Protein AF-A0A257A1B8-F1 (afdb_monomer)

Solvent-accessible surface area (backbone atoms only — not comparable to full-atom values): 24962 Å² total; per-residue (Å²): 130,86,80,83,78,81,39,65,32,92,88,76,70,22,54,38,38,91,87,74,34,26,21,75,70,79,63,51,75,54,54,73,66,62,51,49,51,54,44,48,51,52,50,47,54,56,56,76,66,42,98,79,67,84,68,50,71,67,59,54,52,24,51,50,43,31,75,75,66,40,66,67,41,45,49,57,51,31,49,74,70,70,39,55,70,61,46,51,54,48,50,51,50,48,55,51,49,54,63,57,51,75,76,53,91,72,62,61,69,59,55,49,52,50,50,52,52,52,50,54,52,49,54,52,52,50,55,52,47,55,53,51,52,54,53,52,52,56,50,51,56,51,52,56,51,53,54,49,63,71,40,69,86,47,57,75,78,51,33,56,55,52,50,53,50,52,52,52,51,50,52,47,54,51,52,52,50,52,49,51,51,54,50,46,60,53,42,52,66,62,76,42,74,64,60,49,74,63,59,51,48,50,51,53,46,36,64,72,70,68,41,61,64,66,52,51,51,53,50,53,51,54,52,50,54,50,52,54,54,50,49,54,53,50,52,54,51,52,53,48,52,55,52,52,55,52,48,52,54,49,54,54,53,50,50,55,50,52,55,52,48,51,53,52,50,54,52,48,53,52,50,50,55,51,51,52,53,50,50,51,51,52,49,55,50,54,57,54,58,73,79,51,56,77,70,55,51,52,52,52,50,52,53,49,52,52,51,49,52,52,51,52,51,51,48,52,51,49,52,52,51,51,56,52,50,50,53,51,52,52,52,51,52,51,52,51,50,55,51,46,22,60,63,26,51,60,54,50,56,51,29,64,74,71,42,24,41,70,43,60,41,72,75,56,15,62,75,50,75,52,22,48,56,67,96,62,88,84,85,92,82,80,67,88,93,66,59,65,63,57,56,54,51,36,28,50,48,43,36,46,50,40,62,42,68,47,76,47,78,29,69,87,56,56,72,67,59,52,51,58,57,41,35,75,78,33,79,63,45,71,58,42,43,76,71,66,36,52,44,79,43,77,69,54,122

Foldseek 3Di:
DPDDDFQADLVPRATQDLVQCAGPPPRDHDDNVRSVVSVVVVVVVVPVVDPPPPPPVLVVVLVVVVVVPPLVSVQVSCVVVVNNVVSVVVVVVVVVVVVVCVPDPDPVVVVVVVVVVVVVVVSVVVVVVVVVVVVVVVVVVVVVVVLCVVLVPDDPVLSVLSVVLVVLVVVLVVLVVVLVVLVVVVVCVVVVVCPPPVNVVVVVVCVVVVVVVVVVVVVVVVVVVVVVSVVVSVVSVVVSVVSVVVSVVSVVVSVVVVVVVVVVVVVVVVVVVVVVVVVVVVVVVVVVVVPDDPVVVVVVVVVVVVVVVVVVVVVVVVVVVVVVVVVVVVVVLLVVLVVLQVVLLVVVVVCVVVQADAQLDPVVCVVVVRHDGHPDDDDQDDDPPPPSVVSVLSNVLSCLSNVAADEAEDAPDDPVVVVVVSCVVPVCVVSSVVVVSYHYHYPHD

Secondary structure (DSSP, 8-state):
------EEPTTT-PEEPTTT-BBTTT--B--HHHHHHHHHHHHHHHHHT-S-----HHHHHHHHHHHTT-HHHHHHHHHHTT-HHHHHHHHHHHHHHHHHHTTS---HHHHHHHHHHHHHHHHHHHHHHHHHHHHHHHHHHHHHHHHHHHHHTS-HHHHHHHHHHHHHHHHHHHHHHHHHHHHHHHHHHHH-----HHHHHHHHHHHHTT-HHHHHHHHHHHHHHHHHHHHHHHHHHHHHHHHHHHHHHHHHHHHHHHHHHHHHHHHHHHHHHHHHHHHHHHHHHHHHHHT--HHHHHHHHHHHHHHHHHHHHHHHHHHHHHHHHHHHHHHHHHHHHHHHHHHHHHHHHHHHHHTEE--S-HHHHHHTTSSEETT--------TTS-HHHHHHHHHHHHHHTT--EEEEESSS-HHHHHHHHHHH-TTHHHHHHTT-EEEEES--

Radius of gyration: 43.58 Å; Cα contacts (8 Å, |Δi|>4): 237; chains: 1; bounding box: 88×49×121 Å

pLDDT: mean 72.59, std 14.61, range [32.78, 93.81]

Mean predicted aligned error: 22.44 Å

Structure (mmCIF, N/CA/C/O backbone):
data_AF-A0A257A1B8-F1
#
_entry.id   AF-A0A257A1B8-F1
#
loop_
_atom_site.group_PDB
_atom_site.id
_atom_site.type_symbol
_atom_site.label_atom_id
_atom_site.label_alt_id
_atom_site.label_comp_id
_atom_site.label_asym_id
_atom_site.label_entity_id
_atom_site.label_seq_id
_atom_site.pdbx_PDB_ins_code
_atom_site.Cartn_x
_atom_site.Cartn_y
_atom_site.Cartn_z
_atom_site.occupancy
_atom_site.B_iso_or_equiv
_atom_site.auth_seq_id
_atom_site.auth_comp_id
_atom_site.auth_asym_id
_atom_site.auth_atom_id
_atom_site.pdbx_PDB_model_num
ATOM 1 N N . MET A 1 1 ? 16.819 27.217 69.733 1.00 34.81 1 MET A N 1
ATOM 2 C CA . MET A 1 1 ? 17.562 25.948 69.873 1.00 34.81 1 MET A CA 1
ATOM 3 C C . MET A 1 1 ? 17.587 25.336 68.487 1.00 34.81 1 MET A C 1
ATOM 5 O O . MET A 1 1 ? 16.521 25.242 67.902 1.00 34.81 1 MET A O 1
ATOM 9 N N . GLU A 1 2 ? 18.758 25.064 67.911 1.00 37.09 2 GLU A N 1
ATOM 10 C CA . GLU A 1 2 ? 18.852 24.459 66.572 1.00 37.09 2 GLU A CA 1
ATOM 11 C C . GLU A 1 2 ? 18.253 23.045 66.625 1.00 37.09 2 GLU A C 1
ATOM 13 O O . GLU A 1 2 ? 18.766 22.184 67.342 1.00 37.09 2 GLU A O 1
ATOM 18 N N . GLU A 1 3 ? 17.136 22.826 65.928 1.00 46.44 3 GLU A N 1
ATOM 19 C CA . GLU A 1 3 ? 16.526 21.503 65.789 1.00 46.44 3 GLU A CA 1
ATOM 20 C C . GLU A 1 3 ? 17.525 20.558 65.113 1.00 46.44 3 GLU A C 1
ATOM 22 O O . GLU A 1 3 ? 17.942 20.771 63.973 1.00 46.44 3 GLU A O 1
ATOM 27 N N . LYS A 1 4 ? 17.930 19.503 65.822 1.00 54.34 4 LYS A N 1
ATOM 28 C CA . LYS A 1 4 ? 18.716 18.425 65.223 1.00 54.34 4 LYS A CA 1
ATOM 29 C C . LYS A 1 4 ? 17.829 17.653 64.254 1.00 54.34 4 LYS A C 1
ATOM 31 O O . LYS A 1 4 ? 16.846 17.050 64.668 1.00 54.34 4 LYS A O 1
ATOM 36 N N . ILE A 1 5 ? 18.199 17.665 62.979 1.00 61.50 5 ILE A N 1
ATOM 37 C CA . ILE A 1 5 ? 17.556 16.858 61.942 1.00 61.50 5 ILE A CA 1
ATOM 38 C C . ILE A 1 5 ? 18.288 15.521 61.877 1.00 61.50 5 ILE A C 1
ATOM 40 O O . ILE A 1 5 ? 19.455 15.471 61.481 1.00 61.50 5 ILE A O 1
ATOM 44 N N . ASP A 1 6 ? 17.604 14.450 62.269 1.00 73.12 6 ASP A N 1
ATOM 45 C CA . ASP A 1 6 ? 18.129 13.091 62.169 1.00 73.12 6 ASP A CA 1
ATOM 46 C C . ASP A 1 6 ? 18.056 12.610 60.710 1.00 73.12 6 ASP A C 1
ATOM 48 O O . ASP A 1 6 ? 16.978 12.418 60.149 1.00 73.12 6 ASP A O 1
ATOM 52 N N . VAL A 1 7 ? 19.218 12.424 60.077 1.00 73.75 7 VAL A N 1
ATOM 53 C CA . VAL A 1 7 ? 19.321 11.937 58.692 1.00 73.75 7 VAL A CA 1
ATOM 54 C C . VAL A 1 7 ? 19.234 10.409 58.680 1.00 73.75 7 VAL A C 1
ATOM 56 O O . VAL A 1 7 ? 20.000 9.726 59.367 1.00 73.75 7 VAL A O 1
ATOM 59 N N . ILE A 1 8 ? 18.295 9.863 57.906 1.00 74.19 8 ILE A N 1
ATOM 60 C CA . ILE A 1 8 ? 17.962 8.431 57.896 1.00 74.19 8 ILE A CA 1
ATOM 61 C C . ILE A 1 8 ? 18.715 7.706 56.771 1.00 74.19 8 ILE A C 1
ATOM 63 O O . ILE A 1 8 ? 18.772 8.167 55.636 1.00 74.19 8 ILE A O 1
ATOM 67 N N . CYS A 1 9 ? 19.280 6.539 57.086 1.00 70.44 9 CYS A N 1
ATOM 68 C CA . CYS A 1 9 ? 19.943 5.653 56.134 1.00 70.44 9 CYS A CA 1
ATOM 69 C C . CYS A 1 9 ? 18.930 4.983 55.182 1.00 70.44 9 CYS A C 1
ATOM 71 O O . CYS A 1 9 ? 18.103 4.200 55.657 1.00 70.44 9 CYS A O 1
ATOM 73 N N . PRO A 1 10 ? 19.032 5.172 53.852 1.00 65.94 10 PRO A N 1
ATOM 74 C CA . PRO A 1 10 ? 18.077 4.616 52.888 1.00 65.94 10 PRO A CA 1
ATOM 75 C C . PRO A 1 10 ? 18.130 3.086 52.755 1.00 65.94 10 PRO A C 1
ATOM 77 O O . PRO A 1 10 ? 17.200 2.491 52.233 1.00 65.94 10 PRO A O 1
ATOM 80 N N . GLN A 1 11 ? 19.191 2.422 53.233 1.00 67.75 11 GLN A N 1
ATOM 81 C CA . GLN A 1 11 ? 19.299 0.958 53.140 1.00 67.75 11 GLN A CA 1
ATOM 82 C C . GLN A 1 11 ? 18.717 0.199 54.332 1.00 67.75 11 GLN A C 1
ATOM 84 O O . GLN A 1 11 ? 18.469 -0.996 54.217 1.00 67.75 11 GLN A O 1
ATOM 89 N N . CYS A 1 12 ? 18.578 0.832 55.499 1.00 65.00 12 CYS A N 1
ATOM 90 C CA . CYS A 1 12 ? 18.143 0.116 56.704 1.00 65.00 12 CYS A CA 1
ATOM 91 C C . CYS A 1 12 ? 17.275 0.933 57.665 1.00 65.00 12 CYS A C 1
ATOM 93 O O . CYS A 1 12 ? 16.919 0.425 58.725 1.00 65.00 12 CYS A O 1
ATOM 95 N N . GLY A 1 13 ? 16.986 2.202 57.358 1.00 64.94 13 GLY A N 1
ATOM 96 C CA . GLY A 1 13 ? 16.162 3.073 58.200 1.00 64.94 13 GLY A CA 1
ATOM 97 C C . GLY A 1 13 ? 16.829 3.562 59.494 1.00 64.94 13 GLY A C 1
ATOM 98 O O . GLY A 1 13 ? 16.174 4.199 60.311 1.00 64.94 13 GLY A O 1
ATOM 99 N N . GLY A 1 14 ? 18.117 3.280 59.720 1.00 74.25 14 GLY A N 1
ATOM 100 C CA . GLY A 1 14 ? 18.849 3.728 60.914 1.00 74.25 14 GLY A CA 1
ATOM 101 C C . GLY A 1 14 ? 19.389 5.158 60.814 1.00 74.25 14 GLY A C 1
ATOM 102 O O . GLY A 1 14 ? 19.766 5.602 59.732 1.00 74.25 14 GLY A O 1
ATOM 103 N N . VAL A 1 15 ? 19.519 5.860 61.944 1.00 75.31 15 VAL A N 1
ATOM 104 C CA . VAL A 1 15 ? 20.047 7.239 61.983 1.00 75.31 15 VAL A CA 1
ATOM 105 C C . VAL A 1 15 ? 21.545 7.268 61.652 1.00 75.31 15 VAL A C 1
ATOM 107 O O . VAL A 1 15 ? 22.338 6.496 62.210 1.00 75.31 15 VAL A O 1
ATOM 110 N N . ILE A 1 16 ? 21.939 8.160 60.741 1.00 78.19 16 ILE A N 1
ATOM 111 C CA . ILE A 1 16 ? 23.335 8.433 60.393 1.00 78.19 16 ILE A CA 1
ATOM 112 C C . ILE A 1 16 ? 23.881 9.485 61.356 1.00 78.19 16 ILE A C 1
ATOM 114 O O . ILE A 1 16 ? 23.304 10.553 61.532 1.00 78.19 16 ILE A O 1
ATOM 118 N N . ASP A 1 17 ? 25.011 9.189 61.994 1.00 78.25 17 ASP A N 1
ATOM 119 C CA . ASP A 1 17 ? 25.626 10.126 62.932 1.00 78.25 17 ASP A CA 1
ATOM 120 C C . ASP A 1 17 ? 26.427 11.206 62.180 1.00 78.25 17 ASP A C 1
ATOM 122 O O . ASP A 1 17 ? 27.406 10.890 61.501 1.00 78.25 17 ASP A O 1
ATOM 126 N N . GLU A 1 18 ? 26.056 12.481 62.329 1.00 77.12 18 GLU A N 1
ATOM 127 C CA . GLU A 1 18 ? 26.642 13.629 61.607 1.00 77.12 18 GLU A CA 1
ATOM 128 C C . GLU A 1 18 ? 28.167 13.761 61.774 1.00 77.12 18 GLU A C 1
ATOM 130 O O . GLU A 1 18 ? 28.857 14.312 60.910 1.00 77.12 18 GLU A O 1
ATOM 135 N N . LYS A 1 19 ? 28.717 13.259 62.889 1.00 77.31 19 LYS A N 1
ATOM 136 C CA . LYS A 1 19 ? 30.159 13.325 63.172 1.00 77.31 19 LYS A CA 1
ATOM 137 C C . LYS A 1 19 ? 30.936 12.139 62.620 1.00 77.31 19 LYS A C 1
ATOM 139 O O . LYS A 1 19 ? 32.088 12.302 62.232 1.00 77.31 19 LYS A O 1
ATOM 144 N N . THR A 1 20 ? 30.341 10.947 62.616 1.00 79.06 20 THR A N 1
ATOM 145 C CA . THR A 1 20 ? 31.043 9.722 62.187 1.00 79.06 20 THR A CA 1
ATOM 146 C C . THR A 1 20 ? 30.686 9.286 60.769 1.00 79.06 20 THR A C 1
ATOM 148 O O . THR A 1 20 ? 31.362 8.407 60.230 1.00 79.06 20 THR A O 1
ATOM 151 N N . LEU A 1 21 ? 29.651 9.899 60.178 1.00 81.38 21 LEU A N 1
ATOM 152 C CA . LEU A 1 21 ? 29.062 9.584 58.873 1.00 81.38 21 LEU A CA 1
ATOM 153 C C . LEU A 1 21 ? 28.795 8.086 58.697 1.00 81.38 21 LEU A C 1
ATOM 155 O O . LEU A 1 21 ? 28.885 7.533 57.605 1.00 81.38 21 LEU A O 1
ATOM 159 N N . LYS A 1 22 ? 28.498 7.402 59.802 1.00 80.62 22 LYS A N 1
ATOM 160 C CA . LYS A 1 22 ? 28.135 5.992 59.820 1.00 80.62 22 LYS A CA 1
ATOM 161 C C . LYS A 1 22 ? 26.698 5.849 60.262 1.00 80.62 22 LYS A C 1
ATOM 163 O O . LYS A 1 22 ? 26.274 6.478 61.232 1.00 80.62 22 LYS A O 1
ATOM 168 N N . CYS A 1 23 ? 25.973 4.970 59.584 1.00 78.81 23 CYS A N 1
ATOM 169 C CA . CYS A 1 23 ? 24.674 4.537 60.066 1.00 78.81 23 CYS A CA 1
ATOM 170 C C . CYS A 1 23 ? 24.844 3.721 61.355 1.00 78.81 23 CYS A C 1
ATOM 172 O O . CYS A 1 23 ? 25.626 2.768 61.389 1.00 78.81 23 CYS A O 1
ATOM 174 N N . LYS A 1 24 ? 24.083 4.064 62.400 1.00 76.56 24 LYS A N 1
ATOM 175 C CA . LYS A 1 24 ? 24.107 3.349 63.686 1.00 76.56 24 LYS A CA 1
ATOM 176 C C . LYS A 1 24 ? 23.568 1.919 63.597 1.00 76.56 24 LYS A C 1
ATOM 178 O O . LYS A 1 24 ? 23.990 1.082 64.386 1.00 76.56 24 LYS A O 1
ATOM 183 N N . SER A 1 25 ? 22.693 1.632 62.630 1.00 72.75 25 SER A N 1
ATOM 184 C CA . SER A 1 25 ? 22.035 0.323 62.506 1.00 72.75 25 SER A CA 1
ATOM 185 C C . SER A 1 25 ? 22.772 -0.654 61.585 1.00 72.75 25 SER A C 1
ATOM 187 O O . SER A 1 25 ? 22.920 -1.816 61.940 1.00 72.75 25 SER A O 1
ATOM 189 N N . CYS A 1 26 ? 23.267 -0.216 60.418 1.00 73.00 26 CYS A N 1
ATOM 190 C CA . CYS A 1 26 ? 23.969 -1.108 59.474 1.00 73.00 26 CYS A CA 1
ATOM 191 C C . CYS A 1 26 ? 25.487 -0.878 59.386 1.00 73.00 26 CYS A C 1
ATOM 193 O O . CYS A 1 26 ? 26.177 -1.603 58.676 1.00 73.00 26 CYS A O 1
ATOM 195 N N . GLY A 1 27 ? 26.029 0.142 60.062 1.00 74.12 27 GLY A N 1
ATOM 196 C CA . GLY A 1 27 ? 27.468 0.431 60.091 1.00 74.12 27 GLY A CA 1
ATOM 197 C C . GLY A 1 27 ? 28.066 0.972 58.784 1.00 74.12 27 GLY A C 1
ATOM 198 O O . GLY A 1 27 ? 29.267 1.263 58.748 1.00 74.12 27 GLY A O 1
ATOM 199 N N . LYS A 1 28 ? 27.257 1.131 57.726 1.00 77.00 28 LYS A N 1
ATOM 200 C CA . LYS A 1 28 ? 27.684 1.667 56.427 1.00 77.00 28 LYS A CA 1
ATOM 201 C C . LYS A 1 28 ? 28.173 3.111 56.573 1.00 77.00 28 LYS A C 1
ATOM 203 O O . LYS A 1 28 ? 27.546 3.907 57.275 1.00 77.00 28 LYS A O 1
ATOM 208 N N . LYS A 1 29 ? 29.311 3.418 55.942 1.00 82.81 29 LYS A N 1
ATOM 209 C CA . LYS A 1 29 ? 29.889 4.768 55.873 1.00 82.81 29 LYS A CA 1
ATOM 210 C C . LYS A 1 29 ? 29.308 5.519 54.680 1.00 82.81 29 LYS A C 1
ATOM 212 O O . LYS A 1 29 ? 29.260 4.952 53.594 1.00 82.81 29 LYS A O 1
ATOM 217 N N . TYR A 1 30 ? 28.962 6.774 54.908 1.00 78.12 30 TYR A N 1
ATOM 218 C CA . TYR A 1 30 ? 28.503 7.737 53.918 1.00 78.12 30 TYR A CA 1
ATOM 219 C C . TYR A 1 30 ? 29.575 8.802 53.703 1.00 78.12 30 TYR A C 1
ATOM 221 O O . TYR A 1 30 ? 30.353 9.108 54.617 1.00 78.12 30 TYR A O 1
ATOM 229 N N . THR A 1 31 ? 29.646 9.356 52.499 1.00 82.50 31 THR A N 1
ATOM 230 C CA . THR A 1 31 ? 30.459 10.552 52.253 1.00 82.50 31 THR A CA 1
ATOM 231 C C . THR A 1 31 ? 29.761 11.792 52.825 1.00 82.50 31 THR A C 1
ATOM 233 O O . THR A 1 31 ? 28.583 11.761 53.185 1.00 82.50 31 THR A O 1
ATOM 236 N N . ARG A 1 32 ? 30.500 12.900 52.981 1.00 79.81 32 ARG A N 1
ATOM 237 C CA . ARG A 1 32 ? 29.916 14.157 53.480 1.00 79.81 32 ARG A CA 1
ATOM 238 C C . ARG A 1 32 ? 28.873 14.704 52.500 1.00 79.81 32 ARG A C 1
ATOM 240 O O . ARG A 1 32 ? 27.841 15.186 52.945 1.00 79.81 32 ARG A O 1
ATOM 247 N N . GLU A 1 33 ? 29.141 14.564 51.205 1.00 76.25 33 GLU A N 1
ATOM 248 C CA . GLU A 1 33 ? 28.249 14.972 50.115 1.00 76.25 33 GLU A CA 1
ATOM 249 C C . GLU A 1 33 ? 26.946 14.158 50.134 1.00 76.25 33 GLU A C 1
ATOM 251 O O . GLU A 1 33 ? 25.874 14.748 50.190 1.00 76.25 33 GLU A O 1
ATOM 256 N N . GLU A 1 34 ? 27.019 12.825 50.248 1.00 75.19 34 GLU A N 1
ATOM 257 C CA . GLU A 1 34 ? 25.832 11.956 50.367 1.00 75.19 34 GLU A CA 1
ATOM 258 C C . GLU A 1 34 ? 24.980 12.286 51.608 1.00 75.19 34 GLU A C 1
ATOM 260 O O . GLU A 1 34 ? 23.751 12.251 51.565 1.00 75.19 34 GLU A O 1
ATOM 265 N N . TYR A 1 35 ? 25.621 12.612 52.736 1.00 79.06 35 TYR A N 1
ATOM 266 C CA . TYR A 1 35 ? 24.913 13.018 53.952 1.00 79.06 35 TYR A CA 1
ATOM 267 C C . TYR A 1 35 ? 24.201 14.367 53.780 1.00 79.06 35 TYR A C 1
ATOM 269 O O . TYR A 1 35 ? 23.077 14.532 54.256 1.00 79.06 35 TYR A O 1
ATOM 277 N N . GLU A 1 36 ? 24.841 15.333 53.117 1.00 74.75 36 GLU A N 1
ATOM 278 C CA . GLU A 1 36 ? 24.251 16.648 52.852 1.00 74.75 36 GLU A CA 1
ATOM 279 C C . GLU A 1 36 ? 23.123 16.580 51.823 1.00 74.75 36 GLU A C 1
ATOM 281 O O . GLU A 1 36 ? 22.111 17.246 52.017 1.00 74.75 36 GLU A O 1
ATOM 286 N N . GLU A 1 37 ? 23.220 15.730 50.800 1.00 74.44 37 GLU A N 1
ATOM 287 C CA . GLU A 1 37 ? 22.121 15.478 49.860 1.00 74.44 37 GLU A CA 1
ATOM 288 C C . GLU A 1 37 ? 20.898 14.884 50.561 1.00 74.44 37 GLU A C 1
ATOM 290 O O . GLU A 1 37 ? 19.801 15.422 50.426 1.00 74.44 37 GLU A O 1
ATOM 295 N N . LEU A 1 38 ? 21.083 13.853 51.393 1.00 70.75 38 LEU A N 1
ATOM 296 C CA . LEU A 1 38 ? 19.992 13.260 52.177 1.00 70.75 38 LEU A CA 1
ATOM 297 C C . LEU A 1 38 ? 19.378 14.271 53.158 1.00 70.75 38 LEU A C 1
ATOM 299 O O . LEU A 1 38 ? 18.159 14.326 53.332 1.00 70.75 38 LEU A O 1
ATOM 303 N N . LYS A 1 39 ? 20.210 15.108 53.789 1.00 74.31 39 LYS A N 1
ATOM 304 C CA . LYS A 1 39 ? 19.753 16.196 54.667 1.00 74.31 39 LYS A CA 1
ATOM 305 C C . LYS A 1 39 ? 18.953 17.242 53.887 1.00 74.31 39 LYS A C 1
ATOM 307 O O . LYS A 1 39 ? 17.903 17.676 54.358 1.00 74.31 39 LYS A O 1
ATOM 312 N N . ASN A 1 40 ? 19.422 17.618 52.700 1.00 62.38 40 ASN A N 1
ATOM 313 C CA . ASN A 1 40 ? 18.758 18.575 51.822 1.00 62.38 40 ASN A CA 1
ATOM 314 C C . ASN A 1 40 ? 17.445 18.018 51.276 1.00 62.38 40 ASN A C 1
ATOM 316 O O . ASN A 1 40 ? 16.484 18.769 51.189 1.00 62.38 40 ASN A O 1
ATOM 320 N N . GLU A 1 41 ? 17.358 16.721 50.984 1.00 58.56 41 GLU A N 1
ATOM 321 C CA . GLU A 1 41 ? 16.122 16.066 50.553 1.00 58.56 41 GLU A CA 1
ATOM 322 C C . GLU A 1 41 ? 15.065 16.051 51.671 1.00 58.56 41 GLU A C 1
ATOM 324 O O . GLU A 1 41 ? 13.892 16.329 51.423 1.00 58.56 41 GLU A O 1
ATOM 329 N N . ILE A 1 42 ? 15.474 15.803 52.923 1.00 58.06 42 ILE A N 1
ATOM 330 C CA . ILE A 1 42 ? 14.593 15.898 54.102 1.00 58.06 42 ILE A CA 1
ATOM 331 C C . ILE A 1 42 ? 14.123 17.344 54.311 1.00 58.06 42 ILE A C 1
ATOM 333 O O . ILE A 1 42 ? 12.938 17.578 54.556 1.00 58.06 42 ILE A O 1
ATOM 337 N N . LEU A 1 43 ? 15.025 18.319 54.176 1.00 52.84 43 LEU A N 1
ATOM 338 C CA . LEU A 1 43 ? 14.698 19.745 54.259 1.00 52.84 43 LEU A CA 1
ATOM 339 C C . LEU A 1 43 ? 13.762 20.187 53.128 1.00 52.84 43 LEU A C 1
ATOM 341 O O . LEU A 1 43 ? 12.808 20.911 53.387 1.00 52.84 43 LEU A O 1
ATOM 345 N N . LEU A 1 44 ? 13.982 19.711 51.901 1.00 45.78 44 LEU A N 1
ATOM 346 C CA . LEU A 1 44 ? 13.125 19.968 50.743 1.00 45.78 44 LEU A CA 1
ATOM 347 C C . LEU A 1 44 ? 11.745 19.346 50.918 1.00 45.78 44 LEU A C 1
ATOM 349 O O . LEU A 1 44 ? 10.763 20.014 50.626 1.00 45.78 44 LEU A O 1
ATOM 353 N N . LYS A 1 45 ? 11.641 18.117 51.440 1.00 49.16 45 LYS A N 1
ATOM 354 C CA . LYS A 1 45 ? 10.349 17.496 51.781 1.00 49.16 45 LYS A CA 1
ATOM 355 C C . LYS A 1 45 ? 9.625 18.279 52.877 1.00 49.16 45 LYS A C 1
ATOM 357 O O . LYS A 1 45 ? 8.423 18.49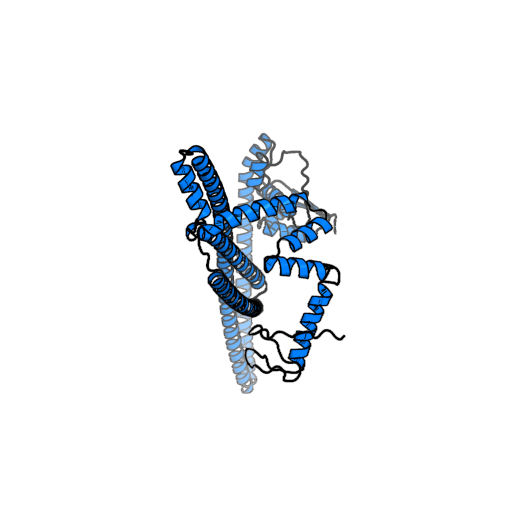3 52.763 1.00 49.16 45 LYS A O 1
ATOM 362 N N . ARG A 1 46 ? 10.353 18.765 53.890 1.00 45.94 46 ARG A N 1
ATOM 363 C CA . ARG A 1 46 ? 9.808 19.631 54.950 1.00 45.94 46 ARG A CA 1
ATOM 364 C C . ARG A 1 46 ? 9.344 20.988 54.402 1.00 45.94 46 ARG A C 1
ATOM 366 O O . ARG A 1 46 ? 8.321 21.492 54.839 1.00 45.94 46 ARG A O 1
ATOM 373 N N . TRP A 1 47 ? 10.048 21.540 53.414 1.00 40.69 47 TRP A N 1
ATOM 374 C CA . TRP A 1 47 ? 9.723 22.821 52.780 1.00 40.69 47 TRP A CA 1
ATOM 375 C C . TRP A 1 47 ? 8.574 22.718 51.760 1.00 40.69 47 TRP A C 1
ATOM 377 O O . TRP A 1 47 ? 7.691 23.568 51.744 1.00 40.69 47 TRP A O 1
ATOM 387 N N . LEU A 1 48 ? 8.540 21.652 50.950 1.00 35.34 48 LEU A N 1
ATOM 388 C CA . LEU A 1 48 ? 7.495 21.372 49.952 1.00 35.34 48 LEU A CA 1
ATOM 389 C C . LEU A 1 48 ? 6.134 21.067 50.581 1.00 35.34 48 LEU A C 1
ATOM 391 O O . LEU A 1 48 ? 5.109 21.358 49.972 1.00 35.34 48 LEU A O 1
ATOM 395 N N . LEU A 1 49 ? 6.123 20.478 51.778 1.00 39.59 49 LEU A N 1
ATOM 396 C CA . LEU A 1 49 ? 4.892 20.213 52.522 1.00 39.59 49 LEU A CA 1
ATOM 397 C C . LEU A 1 49 ? 4.359 21.451 53.264 1.00 39.59 49 LEU A C 1
ATOM 399 O O . LEU A 1 49 ? 3.213 21.412 53.698 1.00 39.59 49 LEU A O 1
ATOM 403 N N . GLY A 1 50 ? 5.142 22.538 53.335 1.00 35.75 50 GLY A N 1
ATOM 404 C CA . GLY A 1 50 ? 4.759 23.826 53.914 1.00 35.75 50 GLY A CA 1
ATOM 405 C C . GLY A 1 50 ? 4.490 23.800 55.425 1.00 35.75 50 GLY A C 1
ATOM 406 O O . GLY A 1 50 ? 3.966 22.838 55.979 1.00 35.75 50 GLY A O 1
ATOM 407 N N . ASP A 1 51 ? 4.770 24.916 56.100 1.00 39.44 51 ASP A N 1
ATOM 408 C CA . ASP A 1 51 ? 4.343 25.197 57.483 1.00 39.44 51 ASP A CA 1
ATOM 409 C C . ASP A 1 51 ? 2.818 25.490 57.574 1.00 39.44 51 ASP A C 1
ATOM 411 O O . ASP A 1 51 ? 2.377 26.381 58.294 1.00 39.44 51 ASP A O 1
ATOM 415 N N . GLU A 1 52 ? 1.989 24.739 56.838 1.00 32.78 52 GLU A N 1
ATOM 416 C CA . GLU A 1 52 ? 0.516 24.733 56.928 1.00 32.78 52 GLU A CA 1
ATOM 417 C C . GLU A 1 52 ? -0.011 23.379 57.434 1.00 32.78 52 GLU A C 1
ATOM 419 O O . GLU A 1 52 ? -1.081 22.898 57.069 1.00 32.78 52 GLU A O 1
ATOM 424 N N . ALA A 1 53 ? 0.735 22.773 58.352 1.00 34.72 53 ALA A N 1
ATOM 425 C CA . ALA A 1 53 ? 0.233 21.750 59.254 1.00 34.72 53 ALA A CA 1
ATOM 426 C C . ALA A 1 53 ? 0.396 22.250 60.691 1.00 34.72 53 ALA A C 1
ATOM 428 O O . ALA A 1 53 ? 1.181 21.717 61.470 1.00 34.72 53 ALA A O 1
ATOM 429 N N . SER A 1 54 ? -0.366 23.279 61.065 1.00 36.12 54 SER A N 1
ATOM 430 C CA . SER A 1 54 ? -0.616 23.600 62.473 1.00 36.12 54 SER A CA 1
ATOM 431 C C . SER A 1 54 ? -1.553 22.553 63.088 1.00 36.12 54 SER A C 1
ATOM 433 O O . SER A 1 54 ? -2.671 22.830 63.514 1.00 36.12 54 SER A O 1
ATOM 435 N N . ILE A 1 55 ? -1.075 21.312 63.149 1.00 38.09 55 ILE A N 1
ATOM 436 C CA . ILE A 1 55 ? -1.425 20.422 64.249 1.00 38.09 55 ILE A CA 1
ATOM 437 C C . ILE A 1 55 ? -0.531 20.912 65.385 1.00 38.09 55 ILE A C 1
ATOM 439 O O . ILE A 1 55 ? 0.677 20.688 65.362 1.00 38.09 55 ILE A O 1
ATOM 443 N N . LEU A 1 56 ? -1.113 21.690 66.302 1.00 43.94 56 LEU A N 1
ATOM 444 C CA . LEU A 1 56 ? -0.439 22.162 67.512 1.00 43.94 56 LEU A CA 1
ATOM 445 C C . LEU A 1 56 ? 0.267 20.964 68.164 1.00 43.94 56 LEU A C 1
ATOM 447 O O . LEU A 1 56 ? -0.325 19.891 68.241 1.00 43.94 56 LEU A O 1
ATOM 451 N N . GLU A 1 57 ? 1.511 21.112 68.623 1.00 48.47 57 GLU A N 1
ATOM 452 C CA . GLU A 1 57 ? 2.234 20.036 69.328 1.00 48.47 57 GLU A CA 1
ATOM 453 C C . GLU A 1 57 ? 1.385 19.415 70.455 1.00 48.47 57 GLU A C 1
ATOM 455 O O . GLU A 1 57 ? 1.448 18.209 70.675 1.00 48.47 57 GLU A O 1
ATOM 460 N N . GLU A 1 58 ? 0.491 20.207 71.057 1.00 49.56 58 GLU A N 1
ATOM 461 C CA . GLU A 1 58 ? -0.515 19.782 72.038 1.00 49.56 58 GLU A CA 1
ATOM 462 C C . GLU A 1 58 ? -1.531 18.748 71.504 1.00 49.56 58 GLU A C 1
ATOM 464 O O . GLU A 1 58 ? -1.955 17.860 72.243 1.00 49.56 58 GLU A O 1
ATOM 469 N N . ASP A 1 59 ? -1.923 18.829 70.227 1.00 47.06 59 ASP A N 1
ATOM 470 C CA . ASP A 1 59 ? -2.841 17.879 69.583 1.00 47.06 59 ASP A CA 1
ATOM 471 C C . ASP A 1 59 ? -2.161 16.526 69.338 1.00 47.06 59 ASP A C 1
ATOM 473 O O . ASP A 1 59 ? -2.789 15.468 69.437 1.00 47.06 59 ASP A O 1
ATOM 477 N N . LYS A 1 60 ? 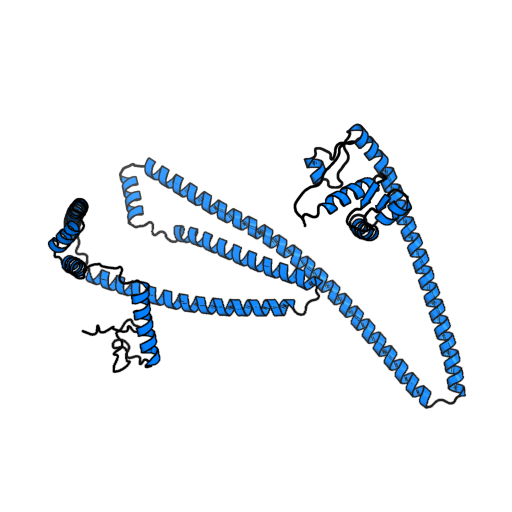-0.864 16.562 69.015 1.00 48.75 60 LYS A N 1
ATOM 478 C CA . LYS A 1 60 ? -0.038 15.368 68.841 1.00 48.75 60 LYS A CA 1
ATOM 479 C C . LYS A 1 60 ? 0.228 14.699 70.190 1.00 48.75 60 LYS A C 1
ATOM 481 O O . LYS A 1 60 ? 0.052 13.490 70.295 1.00 48.75 60 LYS A O 1
ATOM 486 N N . GLU A 1 61 ? 0.533 15.483 71.224 1.00 53.50 61 GLU A N 1
ATOM 487 C CA . GLU A 1 61 ? 0.675 15.004 72.606 1.00 53.50 61 GLU A CA 1
ATOM 488 C C . GLU A 1 61 ? -0.618 14.358 73.127 1.00 53.50 61 GLU A C 1
ATOM 490 O O . GLU A 1 61 ? -0.581 13.309 73.768 1.00 53.50 61 GLU A O 1
ATOM 495 N N . ALA A 1 62 ? -1.781 14.946 72.831 1.00 53.47 62 ALA A N 1
ATOM 496 C CA . ALA A 1 62 ? -3.072 14.389 73.231 1.00 53.47 62 ALA A CA 1
ATOM 497 C C . ALA A 1 62 ? -3.393 13.061 72.517 1.00 53.47 62 ALA A C 1
ATOM 499 O O . ALA A 1 62 ? -3.943 12.148 73.134 1.00 53.47 62 ALA A O 1
ATOM 500 N N . LEU A 1 63 ? -3.022 12.925 71.239 1.00 46.09 63 LEU A N 1
ATOM 501 C CA . LEU A 1 63 ? -3.169 11.678 70.480 1.00 46.09 63 LEU A CA 1
ATOM 502 C C . LEU A 1 63 ? -2.171 10.597 70.922 1.00 46.09 63 LEU A C 1
ATOM 504 O O . LEU A 1 63 ? -2.537 9.424 70.975 1.00 46.09 63 LEU A O 1
ATOM 508 N N . GLU A 1 64 ? -0.941 10.973 71.276 1.00 49.38 64 GLU A N 1
ATOM 509 C CA . GLU A 1 64 ? 0.064 10.055 71.827 1.00 49.38 64 GLU A CA 1
ATOM 510 C C . GLU A 1 64 ? -0.362 9.530 73.209 1.00 49.38 64 GLU A C 1
ATOM 512 O O . GLU A 1 64 ? -0.358 8.320 73.427 1.00 49.38 64 GLU A O 1
ATOM 517 N N . ARG A 1 65 ? -0.868 10.395 74.099 1.00 52.84 65 ARG A N 1
ATOM 518 C CA . ARG A 1 65 ? -1.414 9.979 75.409 1.00 52.84 65 ARG A CA 1
ATOM 519 C C . ARG A 1 65 ? -2.651 9.094 75.279 1.00 52.84 65 ARG A C 1
ATOM 521 O O . ARG A 1 65 ? -2.837 8.170 76.070 1.00 52.84 65 ARG A O 1
ATOM 528 N N . TRP A 1 66 ? -3.472 9.321 74.255 1.00 51.19 66 TRP A N 1
ATOM 529 C CA . TRP A 1 66 ? -4.595 8.440 73.946 1.00 51.19 66 TRP A CA 1
ATOM 530 C C . TRP A 1 66 ? -4.150 7.052 73.475 1.00 51.19 66 TRP A C 1
ATOM 532 O O . TRP A 1 66 ? -4.698 6.048 73.934 1.00 51.19 66 TRP A O 1
ATOM 542 N N . LEU A 1 67 ? -3.128 6.975 72.616 1.00 43.31 67 LEU A N 1
ATOM 543 C CA . LEU A 1 67 ? -2.523 5.704 72.197 1.00 43.31 67 LEU A CA 1
ATOM 544 C C . LEU A 1 67 ? -1.888 4.945 73.377 1.00 43.31 67 LEU A C 1
ATOM 546 O O . LEU A 1 67 ? -1.877 3.715 73.370 1.00 43.31 67 LEU A O 1
ATOM 550 N N . GLU A 1 68 ? -1.432 5.658 74.409 1.00 48.28 68 GLU A N 1
ATOM 551 C CA . GLU A 1 68 ? -0.952 5.092 75.680 1.00 48.28 68 GLU A CA 1
ATOM 552 C C . GLU A 1 68 ? -2.080 4.714 76.665 1.00 48.28 68 GLU A C 1
ATOM 554 O O . GLU A 1 68 ? -1.819 4.087 77.695 1.00 48.28 68 GLU A O 1
ATOM 559 N N . GLY A 1 69 ? -3.341 5.021 76.338 1.00 48.31 69 GLY A N 1
ATOM 560 C CA . GLY A 1 69 ? -4.526 4.558 77.065 1.00 48.31 69 GLY A CA 1
ATOM 561 C C . GLY A 1 69 ? -5.296 5.623 77.854 1.00 48.31 69 GLY A C 1
ATOM 562 O O . GLY A 1 69 ? -6.225 5.258 78.577 1.00 48.31 69 GLY A O 1
ATOM 563 N N . ASP A 1 70 ? -4.955 6.907 77.719 1.00 59.19 70 ASP A N 1
ATOM 564 C CA . ASP A 1 70 ? -5.669 8.025 78.350 1.00 59.19 70 ASP A CA 1
ATOM 565 C C . ASP A 1 70 ? -6.825 8.531 77.461 1.00 59.19 70 ASP A C 1
ATOM 567 O O . ASP A 1 70 ? -6.642 9.311 76.523 1.00 59.19 70 ASP A O 1
ATOM 571 N N . GLU A 1 71 ? -8.043 8.051 77.726 1.00 57.59 71 GLU A N 1
ATOM 572 C CA . GLU A 1 71 ? -9.243 8.369 76.931 1.00 57.59 71 GLU A CA 1
ATOM 573 C C . GLU A 1 71 ? -9.721 9.822 77.087 1.00 57.59 71 GLU A C 1
ATOM 575 O O . GLU A 1 71 ? -10.365 10.355 76.180 1.00 57.59 71 GLU A O 1
ATOM 580 N N . GLU A 1 72 ? -9.373 10.496 78.188 1.00 58.28 72 GLU A N 1
ATOM 581 C CA . GLU A 1 72 ? -9.778 11.885 78.439 1.00 58.28 72 GLU A CA 1
ATOM 582 C C . GLU A 1 72 ? -9.015 12.874 77.542 1.00 58.28 72 GLU A C 1
ATOM 584 O O . GLU A 1 72 ? -9.567 13.901 77.132 1.00 58.28 72 GLU A O 1
ATOM 589 N N . ALA A 1 73 ? -7.781 12.536 77.148 1.00 60.03 73 ALA A N 1
ATOM 590 C CA . ALA A 1 73 ? -6.957 13.351 76.255 1.00 60.03 73 ALA A CA 1
ATOM 591 C C . ALA A 1 73 ? -7.562 13.472 74.840 1.00 60.03 73 ALA A C 1
ATOM 593 O O . ALA A 1 73 ? -7.582 14.560 74.256 1.00 60.03 73 ALA A O 1
ATOM 594 N N . PHE A 1 74 ? -8.122 12.380 74.311 1.00 56.69 74 PHE A N 1
ATOM 595 C CA . PHE A 1 74 ? -8.778 12.355 72.998 1.00 56.69 74 PHE A CA 1
ATOM 596 C C . PHE A 1 74 ? -10.128 13.082 72.998 1.00 56.69 74 PHE A C 1
ATOM 598 O O . PHE A 1 74 ? -10.441 13.817 72.060 1.00 56.69 74 PHE A O 1
ATOM 605 N N . LEU A 1 75 ? -10.912 12.944 74.071 1.00 58.00 75 LEU A N 1
ATOM 606 C CA . LEU A 1 75 ? -12.186 13.655 74.221 1.00 58.00 75 LEU A CA 1
ATOM 607 C C . LEU A 1 75 ? -11.970 15.172 74.324 1.00 58.00 75 LEU A C 1
ATOM 609 O O . LEU A 1 75 ? -12.622 15.934 73.609 1.00 58.00 75 LEU A O 1
ATOM 613 N N . GLY A 1 76 ? -10.986 15.614 75.114 1.00 61.09 76 GLY A N 1
ATOM 614 C CA . GLY A 1 76 ? -10.633 17.032 75.232 1.00 61.09 76 GLY A CA 1
ATOM 615 C C . GLY A 1 76 ? -10.090 17.656 73.937 1.00 61.09 76 GLY A C 1
ATOM 616 O O . GLY A 1 76 ? -10.249 18.860 73.719 1.00 61.09 76 GLY A O 1
ATOM 617 N N . LEU A 1 77 ? -9.475 16.856 73.058 1.00 57.34 77 LEU A N 1
ATOM 618 C CA . LEU A 1 77 ? -9.055 17.265 71.712 1.00 57.34 77 LEU A CA 1
ATOM 619 C C . LEU A 1 77 ? -10.262 17.444 70.777 1.00 57.34 77 LEU A C 1
ATOM 621 O O . LEU A 1 77 ? -10.376 18.445 70.065 1.00 57.34 77 LEU A O 1
ATOM 625 N N . MET A 1 78 ? -11.188 16.485 70.794 1.00 53.38 78 MET A N 1
ATOM 626 C CA . MET A 1 78 ? -12.376 16.501 69.939 1.00 53.38 78 MET A CA 1
ATOM 627 C C . MET A 1 78 ? -13.374 17.600 70.339 1.00 53.38 78 MET A C 1
ATOM 629 O O . MET A 1 78 ? -13.994 18.210 69.464 1.00 53.38 78 MET A O 1
ATOM 633 N N . GLU A 1 79 ? -13.473 17.926 71.632 1.00 57.56 79 GLU A N 1
ATOM 634 C CA . GLU A 1 79 ? -14.252 19.067 72.130 1.00 57.56 79 GLU A CA 1
ATOM 635 C C . GLU A 1 79 ? -13.673 20.413 71.675 1.00 57.56 79 GLU A C 1
ATOM 637 O O . GLU A 1 79 ? -14.419 21.266 71.189 1.00 57.56 79 GLU A O 1
ATOM 642 N N . ARG A 1 80 ? -12.344 20.590 71.727 1.00 60.06 80 ARG A N 1
ATOM 643 C CA . ARG A 1 80 ? -11.672 21.800 71.213 1.00 60.06 80 ARG A CA 1
ATOM 644 C C . ARG A 1 80 ? -11.864 21.995 69.708 1.00 60.06 80 ARG A C 1
ATOM 646 O O . ARG A 1 80 ? -11.929 23.132 69.247 1.00 60.06 80 ARG A O 1
ATOM 653 N N . LYS A 1 81 ? -12.001 20.902 68.948 1.00 56.28 81 LYS A N 1
ATOM 654 C CA . LYS A 1 81 ? -12.283 20.920 67.501 1.00 56.28 81 LYS A CA 1
ATOM 655 C C . LYS A 1 81 ? -13.776 20.979 67.155 1.00 56.28 81 LYS A C 1
ATOM 657 O O . LYS A 1 81 ? -14.120 20.928 65.977 1.00 56.28 81 LYS A O 1
ATOM 662 N N . GLY A 1 82 ? -14.662 21.104 68.150 1.00 46.19 82 GLY A N 1
ATOM 663 C CA . GLY A 1 82 ? -16.106 21.258 67.949 1.00 46.19 82 GLY A CA 1
ATOM 664 C C . GLY A 1 82 ? -16.835 19.991 67.481 1.00 46.19 82 GLY A C 1
ATOM 665 O O . GLY A 1 82 ? -17.959 20.088 66.997 1.00 46.19 82 GLY A O 1
ATOM 666 N N . ARG A 1 83 ? -16.227 18.803 67.620 1.00 54.81 83 ARG A N 1
ATOM 667 C CA . ARG A 1 83 ? -16.735 17.508 67.115 1.00 54.81 83 ARG A CA 1
ATOM 668 C C . ARG A 1 83 ? -17.236 16.608 68.254 1.00 54.81 83 ARG A C 1
ATOM 670 O O . ARG A 1 83 ? -16.843 15.452 68.383 1.00 54.81 83 ARG A O 1
ATOM 677 N N . VAL A 1 84 ? -18.097 17.159 69.110 1.00 58.16 84 VAL A N 1
ATOM 678 C CA . VAL A 1 84 ? -18.533 16.529 70.375 1.00 58.16 84 VAL A CA 1
ATOM 679 C C . VAL A 1 84 ? -19.442 15.309 70.160 1.00 58.16 84 VAL A C 1
ATOM 681 O O . VAL A 1 84 ? -19.363 14.341 70.914 1.00 58.16 84 VAL A O 1
ATOM 684 N N . GLU A 1 85 ? -20.304 15.322 69.139 1.00 51.25 85 GLU A N 1
ATOM 685 C CA . GLU A 1 85 ? -21.212 14.196 68.855 1.00 51.25 85 GLU A CA 1
ATOM 686 C C . GLU A 1 85 ? -20.464 12.968 68.322 1.00 51.25 85 GLU A C 1
ATOM 688 O O . GLU A 1 85 ? -20.690 11.855 68.791 1.00 51.25 85 GLU A O 1
ATOM 693 N N . GLU A 1 86 ? -19.501 13.174 67.424 1.00 49.94 86 GLU A N 1
ATOM 694 C CA . GLU A 1 86 ? -18.661 12.099 66.887 1.00 49.94 86 GLU A CA 1
ATOM 695 C C . GLU A 1 86 ? -17.728 11.512 67.953 1.00 49.94 86 GLU A C 1
ATOM 697 O O . GLU A 1 86 ? -17.467 10.312 67.957 1.00 49.94 86 GLU A O 1
ATOM 702 N N . ALA A 1 87 ? -17.262 12.334 68.899 1.00 52.72 87 ALA A N 1
ATOM 703 C CA . ALA A 1 87 ? -16.465 11.871 70.031 1.00 52.72 87 ALA A CA 1
ATOM 704 C C . ALA A 1 87 ? -17.247 10.888 70.921 1.00 52.72 87 ALA A C 1
ATOM 706 O O . ALA A 1 87 ? -16.709 9.854 71.310 1.00 52.72 87 ALA A O 1
ATOM 707 N N . LYS A 1 88 ? -18.534 11.165 71.178 1.00 57.88 88 LYS A N 1
ATOM 708 C CA . LYS A 1 88 ? -19.426 10.271 71.938 1.00 57.88 88 LYS A CA 1
ATOM 709 C C . LYS A 1 88 ? -19.733 8.975 71.192 1.00 57.88 88 LYS A C 1
ATOM 711 O O . LYS A 1 88 ? -19.789 7.915 71.808 1.00 57.88 88 LYS A O 1
ATOM 716 N N . GLU A 1 89 ? -19.902 9.047 69.874 1.00 55.81 89 GLU A N 1
ATOM 717 C CA . GLU A 1 89 ? -20.126 7.867 69.035 1.00 55.81 89 GLU A CA 1
ATOM 718 C C . GLU A 1 89 ? -18.879 6.966 68.981 1.00 55.81 89 GLU A C 1
ATOM 720 O O . GLU A 1 89 ? -18.978 5.740 69.048 1.00 55.81 89 GLU A O 1
ATOM 725 N N . ILE A 1 90 ? -17.687 7.568 68.913 1.00 54.25 90 ILE A N 1
ATOM 726 C CA . ILE A 1 90 ? -16.409 6.853 69.006 1.00 54.25 90 ILE A CA 1
ATOM 727 C C . ILE A 1 90 ? -16.235 6.255 70.407 1.00 54.25 90 ILE A C 1
ATOM 729 O O . ILE A 1 90 ? -15.811 5.110 70.514 1.00 54.25 90 ILE A O 1
ATOM 733 N N . GLU A 1 91 ? -16.607 6.963 71.474 1.00 56.97 91 GLU A N 1
ATOM 734 C CA . GLU A 1 91 ? -16.544 6.449 72.848 1.00 56.97 91 GLU A CA 1
ATOM 735 C C . GLU A 1 91 ? -17.461 5.230 73.052 1.00 56.97 91 GLU A C 1
ATOM 737 O O . GLU A 1 91 ? -17.050 4.240 73.663 1.00 56.97 91 GLU A O 1
ATOM 742 N N . GLU A 1 92 ? -18.684 5.253 72.508 1.00 62.19 92 GLU A N 1
ATOM 743 C CA . GLU A 1 92 ? -19.567 4.081 72.514 1.00 62.19 92 GLU A CA 1
ATOM 744 C C . GLU A 1 92 ? -18.964 2.915 71.731 1.00 62.19 92 GLU A C 1
ATOM 746 O O . GLU A 1 92 ? -18.887 1.811 72.271 1.00 62.19 92 GLU A O 1
ATOM 751 N N . LYS A 1 93 ? -18.449 3.161 70.519 1.00 54.94 93 LYS A N 1
ATOM 752 C CA . LYS A 1 93 ? -17.809 2.130 69.684 1.00 54.94 93 LYS A CA 1
ATOM 753 C C . LYS A 1 93 ? -16.544 1.559 70.323 1.00 54.94 93 LYS A C 1
ATOM 755 O O . LYS A 1 93 ? -16.298 0.362 70.225 1.00 54.94 93 LYS A O 1
ATOM 760 N N . VAL A 1 94 ? -15.759 2.375 71.026 1.00 55.06 94 VAL A N 1
ATOM 761 C CA . VAL A 1 94 ? -14.575 1.930 71.776 1.00 55.06 94 VAL A CA 1
ATOM 762 C C . VAL A 1 94 ? -14.987 1.125 73.008 1.00 55.06 94 VAL A C 1
ATOM 764 O O . VAL A 1 94 ? -14.361 0.108 73.302 1.00 55.06 94 VAL A O 1
ATOM 767 N N . LYS A 1 95 ? -16.064 1.499 73.711 1.00 59.22 95 LYS A N 1
ATOM 768 C CA . LYS A 1 95 ? -16.622 0.699 74.818 1.00 59.22 95 LYS A CA 1
ATOM 769 C C . LYS A 1 95 ? -17.192 -0.633 74.335 1.00 59.22 95 LYS A C 1
ATOM 771 O O . LYS A 1 95 ? -17.041 -1.637 75.035 1.00 59.22 95 LYS A O 1
ATOM 776 N N . GLU A 1 96 ? -17.817 -0.661 73.163 1.00 55.31 96 GLU A N 1
ATOM 777 C CA . GLU A 1 96 ? -18.290 -1.879 72.502 1.00 55.31 96 GLU A CA 1
ATOM 778 C C . GLU A 1 96 ? -17.111 -2.769 72.088 1.00 55.31 96 GLU A C 1
ATOM 780 O O . GLU A 1 96 ? -17.043 -3.925 72.505 1.00 55.31 96 GLU A O 1
ATOM 785 N N . ALA A 1 97 ? -16.103 -2.198 71.425 1.00 53.06 97 ALA A N 1
ATOM 786 C CA . ALA A 1 97 ? -14.879 -2.896 71.044 1.00 53.06 97 ALA A CA 1
ATOM 787 C C . ALA A 1 97 ? -14.107 -3.420 72.267 1.00 53.06 97 ALA A C 1
ATOM 789 O O . ALA A 1 97 ? -13.677 -4.565 72.277 1.00 53.06 97 ALA A O 1
ATOM 790 N N . LYS A 1 98 ? -13.991 -2.656 73.362 1.00 53.28 98 LYS A N 1
ATOM 791 C CA . LYS A 1 98 ? -13.366 -3.123 74.618 1.00 53.28 98 LYS A CA 1
ATOM 792 C C . LYS A 1 98 ? -14.166 -4.237 75.303 1.00 53.28 98 LYS A C 1
ATOM 794 O O . LYS A 1 98 ? -13.579 -5.075 75.994 1.00 53.28 98 LYS A O 1
ATOM 799 N N . ARG A 1 99 ? -15.495 -4.273 75.139 1.00 54.97 99 ARG A N 1
ATOM 800 C CA . ARG A 1 99 ? -16.343 -5.389 75.602 1.00 54.97 99 ARG A CA 1
ATOM 801 C C . ARG A 1 99 ? -16.153 -6.640 74.745 1.00 54.97 99 ARG A C 1
ATOM 803 O O . ARG A 1 99 ? -16.209 -7.737 75.299 1.00 54.97 99 ARG A O 1
ATOM 810 N N . GLU A 1 100 ? -15.892 -6.484 73.450 1.00 50.91 100 GLU A N 1
ATOM 811 C CA . GLU A 1 100 ? -15.561 -7.584 72.537 1.00 50.91 100 GLU A CA 1
ATOM 812 C C . GLU A 1 100 ? -14.126 -8.105 72.742 1.00 50.91 100 GLU A C 1
ATOM 814 O O . GLU A 1 100 ? -13.919 -9.314 72.818 1.00 50.91 100 GLU A O 1
ATOM 819 N N . VAL A 1 101 ? -13.153 -7.218 72.979 1.00 48.50 101 VAL A N 1
ATOM 820 C CA . VAL A 1 101 ? -11.732 -7.547 73.218 1.00 48.50 101 VAL A CA 1
ATOM 821 C C . VAL A 1 101 ? -11.510 -8.304 74.535 1.00 48.50 101 VAL A C 1
ATOM 823 O O . VAL A 1 101 ? -10.580 -9.096 74.641 1.00 48.50 101 VAL A O 1
ATOM 826 N N . LYS A 1 102 ? -12.401 -8.177 75.531 1.00 48.62 102 LYS A N 1
ATOM 827 C CA . LYS A 1 102 ? -12.343 -8.999 76.759 1.00 48.62 102 LYS A CA 1
ATOM 828 C C . LYS A 1 102 ? -12.560 -10.505 76.527 1.00 48.62 102 LYS A C 1
ATOM 830 O O . LYS A 1 102 ? -12.469 -11.260 77.494 1.00 48.62 102 LYS A O 1
ATOM 835 N N . LYS A 1 103 ? -12.874 -10.952 75.303 1.00 47.53 103 LYS A N 1
ATOM 836 C CA . LYS A 1 103 ? -13.129 -12.370 74.998 1.00 47.53 103 LYS A CA 1
ATOM 837 C C . LYS A 1 103 ? -12.001 -13.111 74.282 1.00 47.53 103 LYS A C 1
ATOM 839 O O . LYS A 1 103 ? -12.019 -14.335 74.343 1.00 47.53 103 LYS A O 1
ATOM 844 N N . GLU A 1 104 ? -11.004 -12.445 73.705 1.00 45.94 104 GLU A N 1
ATOM 845 C CA . GLU A 1 104 ? -9.846 -13.117 73.099 1.00 45.94 104 GLU A CA 1
ATOM 846 C C . GLU A 1 104 ? -8.575 -12.289 73.342 1.00 45.94 104 GLU A C 1
ATOM 848 O O . GLU A 1 104 ? -8.513 -11.114 72.987 1.00 45.94 104 GLU A O 1
ATOM 853 N N . GLU A 1 105 ? -7.558 -12.889 73.973 1.00 44.19 105 GLU A N 1
ATOM 854 C CA . GLU A 1 105 ? -6.222 -12.295 74.123 1.00 44.19 105 GLU A CA 1
ATOM 855 C C . GLU A 1 105 ? -5.566 -12.143 72.741 1.00 44.19 105 GLU A C 1
ATOM 857 O O . GLU A 1 105 ? -4.838 -13.016 72.265 1.00 44.19 105 GLU A O 1
ATOM 862 N N . VAL A 1 106 ? -5.824 -11.022 72.070 1.00 52.19 106 VAL A N 1
ATOM 863 C CA . VAL A 1 106 ? -5.073 -10.630 70.878 1.00 52.19 106 VAL A CA 1
ATOM 864 C C . VAL A 1 106 ? -3.693 -10.165 71.336 1.00 52.19 106 VAL A C 1
ATOM 866 O O . VAL A 1 106 ? -3.545 -9.135 71.989 1.00 52.19 106 VAL A O 1
ATOM 869 N N . ASN A 1 107 ? -2.667 -10.950 71.013 1.00 53.81 107 ASN A N 1
ATOM 870 C CA . ASN A 1 107 ? -1.279 -10.633 71.329 1.00 53.81 107 ASN A CA 1
ATOM 871 C C . ASN A 1 107 ? -0.778 -9.525 70.382 1.00 53.81 107 ASN A C 1
ATOM 873 O O . ASN A 1 107 ? -0.319 -9.798 69.272 1.00 53.81 107 ASN A O 1
ATOM 877 N N . VAL A 1 108 ? -0.929 -8.274 70.822 1.00 48.41 108 VAL A N 1
ATOM 878 C CA . VAL A 1 108 ? -0.580 -7.050 70.081 1.00 48.41 108 VAL A CA 1
ATOM 879 C C . VAL A 1 108 ? 0.879 -7.068 69.601 1.00 48.41 108 VAL A C 1
ATOM 881 O O . VAL A 1 108 ? 1.149 -6.647 68.477 1.00 48.41 108 VAL A O 1
ATOM 884 N N . ASP A 1 109 ? 1.799 -7.657 70.371 1.00 46.12 109 ASP A N 1
ATOM 885 C CA . ASP A 1 109 ? 3.220 -7.749 70.010 1.00 46.12 109 ASP A CA 1
ATOM 886 C C . ASP A 1 109 ? 3.456 -8.604 68.753 1.00 46.12 109 ASP A C 1
ATOM 888 O O . ASP A 1 109 ? 4.283 -8.260 67.908 1.00 46.12 109 ASP A O 1
ATOM 892 N N . LYS A 1 110 ? 2.677 -9.679 68.559 1.00 51.03 110 LYS A N 1
ATOM 893 C CA . LYS A 1 110 ? 2.750 -10.504 67.337 1.00 51.03 110 LYS A CA 1
ATOM 894 C C . LYS A 1 110 ? 2.238 -9.767 66.100 1.00 51.03 110 LYS A C 1
ATOM 896 O O . LYS A 1 110 ? 2.820 -9.908 65.028 1.00 51.03 110 LYS A O 1
ATOM 901 N N . LEU A 1 111 ? 1.182 -8.966 66.245 1.00 47.16 111 LEU A N 1
ATOM 902 C CA . LEU A 1 111 ? 0.650 -8.147 65.149 1.00 47.16 111 LEU A CA 1
ATOM 903 C C . LEU A 1 111 ? 1.614 -7.021 64.763 1.00 47.16 111 LEU A C 1
ATOM 905 O O . LEU A 1 111 ? 1.729 -6.685 63.585 1.00 47.16 111 LEU A O 1
ATOM 909 N N . ILE A 1 112 ? 2.331 -6.456 65.737 1.00 52.78 112 ILE A N 1
ATOM 910 C CA . ILE A 1 112 ? 3.394 -5.477 65.489 1.00 52.78 112 ILE A CA 1
ATOM 911 C C . ILE A 1 112 ? 4.562 -6.142 64.745 1.00 52.78 112 ILE A C 1
ATOM 913 O O . ILE A 1 112 ? 5.020 -5.600 63.739 1.00 52.78 112 ILE A O 1
ATOM 917 N N . GLU A 1 113 ? 5.003 -7.336 65.160 1.00 50.94 113 GLU A N 1
ATOM 918 C CA . GLU A 1 113 ? 6.033 -8.096 64.435 1.00 50.94 113 GLU A CA 1
ATOM 919 C C . GLU A 1 113 ? 5.621 -8.444 62.995 1.00 50.94 113 GLU A C 1
ATOM 921 O O . GLU A 1 113 ? 6.439 -8.341 62.078 1.00 50.94 113 GLU A O 1
ATOM 926 N N . GLU A 1 114 ? 4.370 -8.853 62.772 1.00 47.94 114 GLU A N 1
ATOM 927 C CA . GLU A 1 114 ? 3.841 -9.132 61.433 1.00 47.94 114 GLU A CA 1
ATOM 928 C C . GLU A 1 114 ? 3.760 -7.866 60.572 1.00 47.94 114 GLU A C 1
ATOM 930 O O . GLU A 1 114 ? 4.172 -7.899 59.414 1.00 47.94 114 GLU A O 1
ATOM 935 N N . ASN A 1 115 ? 3.338 -6.729 61.133 1.00 50.38 115 ASN A N 1
ATOM 936 C CA . ASN A 1 115 ? 3.332 -5.450 60.418 1.00 50.38 115 ASN A CA 1
ATOM 937 C C . ASN A 1 115 ? 4.741 -4.988 60.032 1.00 50.38 115 ASN A C 1
ATOM 939 O O . ASN A 1 115 ? 4.952 -4.515 58.916 1.00 50.38 115 ASN A O 1
ATOM 943 N N . ILE A 1 116 ? 5.724 -5.151 60.922 1.00 58.69 116 ILE A N 1
ATOM 944 C CA . ILE A 1 116 ? 7.124 -4.814 60.629 1.00 58.69 116 ILE A CA 1
ATOM 945 C C . ILE A 1 116 ? 7.672 -5.715 59.513 1.00 58.69 116 ILE A C 1
ATOM 947 O O . ILE A 1 116 ? 8.353 -5.222 58.613 1.00 58.69 116 ILE A O 1
ATOM 951 N N . LYS A 1 117 ? 7.344 -7.016 59.524 1.00 51.56 117 LYS A N 1
ATOM 952 C CA . LYS A 1 117 ? 7.711 -7.957 58.448 1.00 51.56 117 LYS A CA 1
ATOM 953 C C . LYS A 1 117 ? 7.039 -7.617 57.118 1.00 51.56 117 LYS A C 1
ATOM 955 O O . LYS A 1 117 ? 7.685 -7.682 56.081 1.00 51.56 117 LYS A O 1
ATOM 960 N N . LEU A 1 118 ? 5.760 -7.246 57.127 1.00 51.38 118 LEU A N 1
ATOM 961 C CA . LEU A 1 118 ? 5.048 -6.842 55.912 1.00 51.38 118 LEU A CA 1
ATOM 962 C C . LEU A 1 118 ? 5.615 -5.545 55.335 1.00 51.38 118 LEU A C 1
ATOM 964 O O . LEU A 1 118 ? 5.783 -5.440 54.124 1.00 51.38 118 LEU A O 1
ATOM 968 N N . LYS A 1 119 ? 5.964 -4.585 56.196 1.00 54.00 119 LYS A N 1
ATOM 969 C CA . LYS A 1 119 ? 6.568 -3.318 55.782 1.00 54.00 119 LYS A CA 1
ATOM 970 C C . LYS A 1 119 ? 7.947 -3.524 55.154 1.00 54.00 119 LYS A C 1
ATOM 972 O O . LYS A 1 119 ? 8.203 -2.987 54.085 1.00 54.00 119 LYS A O 1
ATOM 977 N N . SER A 1 120 ? 8.792 -4.368 55.747 1.00 50.56 120 SER A N 1
ATOM 978 C CA . SER A 1 120 ? 10.106 -4.675 55.169 1.00 50.56 120 SER A CA 1
ATOM 979 C C . SER A 1 120 ? 10.013 -5.457 53.856 1.00 50.56 120 SER A C 1
ATOM 981 O O . SER A 1 120 ? 10.780 -5.189 52.937 1.00 50.56 120 SER A O 1
ATOM 983 N N . LEU A 1 121 ? 9.054 -6.381 53.724 1.00 51.81 121 LEU A N 1
ATOM 984 C CA . LEU A 1 121 ? 8.773 -7.057 52.452 1.00 51.81 121 LEU A CA 1
ATOM 985 C C . LEU A 1 121 ? 8.304 -6.071 51.376 1.00 51.81 121 LEU A C 1
ATOM 987 O O . LEU A 1 121 ? 8.725 -6.171 50.227 1.00 51.81 121 LEU A O 1
ATOM 991 N N . LEU A 1 122 ? 7.469 -5.102 51.751 1.00 59.78 122 LEU A N 1
ATOM 992 C CA . LEU A 1 122 ? 6.985 -4.069 50.845 1.00 59.78 122 LEU A CA 1
ATOM 993 C C . LEU A 1 122 ? 8.127 -3.164 50.362 1.00 59.78 122 LEU A C 1
ATOM 995 O O . LEU A 1 122 ? 8.225 -2.912 49.165 1.00 59.78 122 LEU A O 1
ATOM 999 N N . ASP A 1 123 ? 9.022 -2.744 51.257 1.00 63.81 123 ASP A N 1
ATOM 1000 C CA . ASP A 1 123 ? 10.196 -1.932 50.909 1.00 63.81 123 ASP A CA 1
ATOM 1001 C C . ASP A 1 123 ? 11.136 -2.670 49.931 1.00 63.81 123 ASP A C 1
ATOM 1003 O O . ASP A 1 123 ? 11.676 -2.070 48.996 1.00 63.81 123 ASP A O 1
ATOM 1007 N N . VAL A 1 124 ? 11.292 -3.992 50.090 1.00 66.25 124 VAL A N 1
ATOM 1008 C CA . VAL A 1 124 ? 12.071 -4.833 49.163 1.00 66.25 124 VAL A CA 1
ATOM 1009 C C . VAL A 1 124 ? 11.405 -4.909 47.786 1.00 66.25 124 VAL A C 1
ATOM 1011 O O . VAL A 1 124 ? 12.089 -4.770 46.773 1.00 66.25 124 VAL A O 1
ATOM 1014 N N . GLU A 1 125 ? 10.083 -5.083 47.726 1.00 57.12 125 GLU A N 1
ATOM 1015 C CA . GLU A 1 125 ? 9.344 -5.105 46.456 1.00 57.12 125 GLU A CA 1
ATOM 1016 C C . GLU A 1 125 ? 9.339 -3.736 45.755 1.00 57.12 125 GLU A C 1
ATOM 1018 O O . GLU A 1 125 ? 9.455 -3.678 44.531 1.00 57.12 125 GLU A O 1
ATOM 1023 N N . PHE A 1 126 ? 9.283 -2.625 46.500 1.00 62.81 126 PHE A N 1
ATOM 1024 C CA . PHE A 1 126 ? 9.452 -1.280 45.933 1.00 62.81 126 PHE A CA 1
ATOM 1025 C C . PHE A 1 126 ? 10.846 -1.084 45.339 1.00 62.81 126 PHE A C 1
ATOM 1027 O O . PHE A 1 126 ? 10.959 -0.655 44.193 1.00 62.81 126 PHE A O 1
ATOM 1034 N N . SER A 1 127 ? 11.894 -1.472 46.070 1.00 63.94 127 SER A N 1
ATOM 1035 C CA . SER A 1 127 ? 13.277 -1.392 45.578 1.00 63.94 127 SER A CA 1
ATOM 1036 C C . SER A 1 127 ? 13.460 -2.2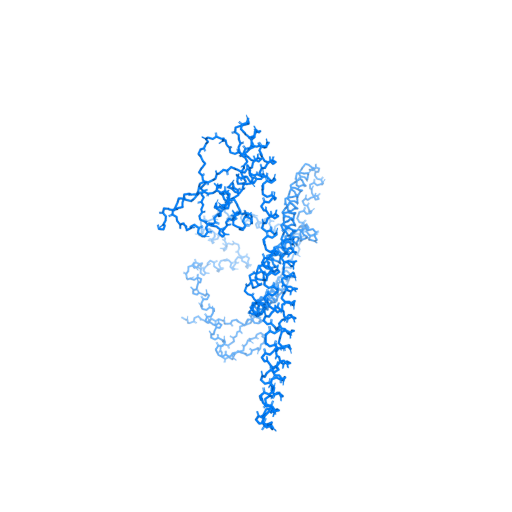10 44.295 1.00 63.94 127 SER A C 1
ATOM 1038 O O . SER A 1 127 ? 14.021 -1.736 43.309 1.00 63.94 127 SER A O 1
ATOM 1040 N N . ARG A 1 128 ? 12.906 -3.428 44.269 1.00 69.75 128 ARG A N 1
ATOM 1041 C CA . ARG A 1 128 ? 12.925 -4.305 43.093 1.00 69.75 128 ARG A CA 1
ATOM 1042 C C . ARG A 1 128 ? 12.155 -3.713 41.912 1.00 69.75 128 ARG A C 1
ATOM 1044 O O . ARG A 1 128 ? 12.559 -3.875 40.763 1.00 69.75 128 ARG A O 1
ATOM 1051 N N . ARG A 1 129 ? 11.037 -3.034 42.175 1.00 68.19 129 ARG A N 1
ATOM 1052 C CA . ARG A 1 129 ? 10.251 -2.350 41.146 1.00 68.19 129 ARG A CA 1
ATOM 1053 C C . ARG A 1 129 ? 11.014 -1.177 40.537 1.00 68.19 129 ARG A C 1
ATOM 1055 O O . ARG A 1 129 ? 10.995 -1.040 39.320 1.00 68.19 129 ARG A O 1
ATOM 1062 N N . GLU A 1 130 ? 11.710 -0.383 41.345 1.00 73.38 130 GLU A N 1
ATOM 1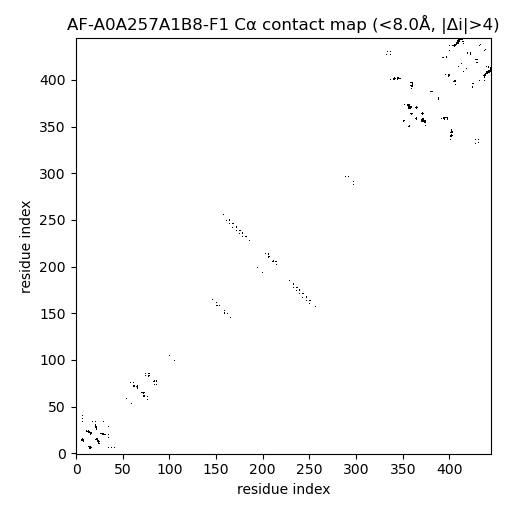063 C CA . GLU A 1 130 ? 12.559 0.708 40.848 1.00 73.38 130 GLU A CA 1
ATOM 1064 C C . GLU A 1 130 ? 13.714 0.196 39.975 1.00 73.38 130 GLU A C 1
ATOM 1066 O O . GLU A 1 130 ? 14.033 0.798 38.950 1.00 73.38 130 GLU A O 1
ATOM 1071 N N . GLU A 1 131 ? 14.340 -0.923 40.353 1.00 76.94 131 GLU A N 1
ATOM 1072 C CA . GLU A 1 131 ? 15.371 -1.575 39.533 1.00 76.94 131 GLU A CA 1
ATOM 1073 C C . GLU A 1 131 ? 14.810 -2.019 38.174 1.00 76.94 131 GLU A C 1
ATOM 1075 O O . GLU A 1 131 ? 15.386 -1.702 37.132 1.00 76.94 131 GLU A O 1
ATOM 1080 N N . LEU A 1 132 ? 13.643 -2.672 38.170 1.00 73.44 132 LEU A N 1
ATOM 1081 C CA . LEU A 1 132 ? 12.961 -3.090 36.943 1.00 73.44 132 LEU A CA 1
ATOM 1082 C C . LEU A 1 132 ? 12.544 -1.901 36.066 1.00 73.44 132 LEU A C 1
ATOM 1084 O O . LEU A 1 132 ? 12.627 -1.983 34.842 1.00 73.44 132 LEU A O 1
ATOM 1088 N N . GLU A 1 133 ? 12.100 -0.791 36.659 1.00 73.88 133 GLU A N 1
ATOM 1089 C CA . GLU A 1 133 ? 11.730 0.416 35.911 1.00 73.88 133 GLU A CA 1
ATOM 1090 C C . GLU A 1 133 ? 12.941 1.021 35.180 1.00 73.88 133 GLU A C 1
ATOM 1092 O O . GLU A 1 133 ? 12.826 1.370 34.002 1.00 73.88 133 GLU A O 1
ATOM 1097 N N . LYS A 1 134 ? 14.122 1.033 35.815 1.00 79.75 134 LYS A N 1
ATOM 1098 C CA . LYS A 1 134 ? 15.382 1.452 35.173 1.00 79.75 134 LYS A CA 1
ATOM 1099 C C . LYS A 1 134 ? 15.788 0.519 34.031 1.00 79.75 134 LYS A C 1
ATOM 1101 O O . LYS A 1 134 ? 16.190 0.990 32.969 1.00 79.75 134 LYS A O 1
ATOM 1106 N N . GLU A 1 135 ? 15.664 -0.797 34.210 1.00 83.31 135 GLU A N 1
ATOM 1107 C CA . GLU A 1 135 ? 15.952 -1.769 33.143 1.00 83.31 135 GLU A CA 1
ATOM 1108 C C . GLU A 1 135 ? 15.026 -1.586 31.931 1.00 83.31 135 GLU A C 1
ATOM 1110 O O . GLU A 1 135 ? 15.478 -1.617 30.784 1.00 83.31 135 GLU A O 1
ATOM 1115 N N . VAL A 1 136 ? 13.734 -1.338 32.170 1.00 77.06 136 VAL A N 1
ATOM 1116 C CA . VAL A 1 136 ? 12.756 -1.057 31.109 1.00 77.06 136 VAL A CA 1
ATOM 1117 C C . VAL A 1 136 ? 13.126 0.204 30.327 1.00 77.06 136 VAL A C 1
ATOM 1119 O O . VAL A 1 136 ? 12.941 0.243 29.109 1.00 77.06 136 VAL A O 1
ATOM 1122 N N . GLU A 1 137 ? 13.646 1.233 30.992 1.00 80.69 137 GLU A N 1
ATOM 1123 C CA . GLU A 1 137 ? 14.064 2.478 30.345 1.00 80.69 137 GLU A CA 1
ATOM 1124 C C . GLU A 1 137 ? 15.275 2.269 29.423 1.00 80.69 137 GLU A C 1
ATOM 1126 O O . GLU A 1 137 ? 15.241 2.671 28.259 1.00 80.69 137 GLU A O 1
ATOM 1131 N N . VAL A 1 138 ? 16.277 1.510 29.877 1.00 88.38 138 VAL A N 1
ATOM 1132 C CA . VAL A 1 138 ? 17.433 1.122 29.048 1.00 88.38 138 VAL A CA 1
ATOM 1133 C C . VAL A 1 138 ? 17.000 0.308 27.824 1.00 88.38 138 VAL A C 1
ATOM 1135 O O . VAL A 1 138 ? 17.469 0.549 26.709 1.00 88.38 138 VAL A O 1
ATOM 1138 N N . LEU A 1 139 ? 16.080 -0.645 28.001 1.00 83.88 139 LEU A N 1
ATOM 1139 C CA . LEU A 1 139 ? 15.569 -1.462 26.898 1.00 83.88 139 LEU A CA 1
ATOM 1140 C C . LEU A 1 139 ? 14.802 -0.625 25.865 1.00 83.88 139 LEU A C 1
ATOM 1142 O O . LEU A 1 139 ? 14.949 -0.857 24.664 1.00 83.88 139 LEU A O 1
ATOM 1146 N N . LYS A 1 140 ? 14.027 0.377 26.297 1.00 82.38 140 LYS A N 1
ATOM 1147 C CA . LYS A 1 140 ? 13.336 1.303 25.382 1.00 82.38 140 LYS A CA 1
ATOM 1148 C C . LYS A 1 140 ? 14.318 2.077 24.506 1.00 82.38 140 LYS A C 1
ATOM 1150 O O . LYS A 1 140 ? 14.101 2.176 23.300 1.00 82.38 140 LYS A O 1
ATOM 1155 N N . GLU A 1 141 ? 15.411 2.577 25.081 1.00 84.62 141 GLU A N 1
ATOM 1156 C CA . GLU A 1 141 ? 16.446 3.272 24.307 1.00 84.62 141 GLU A CA 1
ATOM 1157 C C . GLU A 1 141 ? 17.125 2.357 23.280 1.00 84.62 141 GLU A C 1
ATOM 1159 O O . GLU A 1 141 ? 17.400 2.778 22.154 1.00 84.62 141 GLU A O 1
ATOM 1164 N N . GLN A 1 142 ? 17.392 1.099 23.644 1.00 88.50 142 GLN A N 1
ATOM 1165 C CA . GLN A 1 142 ? 17.966 0.115 22.722 1.00 88.50 142 GLN A CA 1
ATOM 1166 C C . GLN A 1 142 ? 17.015 -0.204 21.564 1.00 88.50 142 GLN A C 1
ATOM 1168 O O . GLN A 1 142 ? 17.448 -0.242 20.412 1.00 88.50 142 GLN A O 1
ATOM 1173 N N . ILE A 1 143 ? 15.721 -0.375 21.849 1.00 83.62 143 ILE A N 1
ATOM 1174 C CA . ILE A 1 143 ? 14.692 -0.611 20.829 1.00 83.62 143 ILE A CA 1
ATOM 1175 C C . ILE A 1 143 ? 14.628 0.563 19.843 1.00 83.62 143 ILE A C 1
ATOM 1177 O O . ILE A 1 143 ? 14.602 0.341 18.635 1.00 83.62 143 ILE A O 1
ATOM 1181 N N . GLU A 1 144 ? 14.665 1.807 20.327 1.00 84.19 144 GLU A N 1
ATOM 1182 C CA . GLU A 1 144 ? 14.662 2.994 19.461 1.00 84.19 144 GLU A CA 1
ATOM 1183 C C . GLU A 1 144 ? 15.893 3.080 18.550 1.00 84.19 144 GLU A C 1
ATOM 1185 O O . GLU A 1 144 ? 15.775 3.449 17.379 1.00 84.19 144 GLU A O 1
ATOM 1190 N N . LYS A 1 145 ? 17.075 2.699 19.047 1.00 86.12 145 LYS A N 1
ATOM 1191 C CA . LYS A 1 145 ? 18.286 2.622 18.214 1.00 86.12 145 LYS A CA 1
ATOM 1192 C C . LYS A 1 145 ? 18.138 1.576 17.110 1.00 86.12 145 LYS A C 1
ATOM 1194 O O . LYS A 1 145 ? 18.325 1.901 15.940 1.00 86.12 145 LYS A O 1
ATOM 1199 N N . LEU A 1 146 ? 17.713 0.364 17.468 1.00 84.44 146 LEU A N 1
ATOM 1200 C CA . LEU A 1 146 ? 17.527 -0.733 16.515 1.00 84.44 146 LEU A CA 1
ATOM 1201 C C . LEU A 1 146 ? 16.486 -0.402 15.437 1.00 84.44 146 LEU A C 1
ATOM 1203 O O . LEU A 1 146 ? 16.675 -0.748 14.272 1.00 84.44 146 LEU A O 1
ATOM 1207 N N . LYS A 1 147 ? 15.404 0.307 15.786 1.00 82.56 147 LYS A N 1
ATOM 1208 C CA . LYS A 1 147 ? 14.416 0.776 14.801 1.00 82.56 147 LYS A CA 1
ATOM 1209 C C . LYS A 1 147 ? 15.020 1.731 13.778 1.00 82.56 147 LYS A C 1
ATOM 1211 O O . LYS A 1 147 ? 14.711 1.622 12.595 1.00 82.56 147 LYS A O 1
ATOM 1216 N N . LYS A 1 148 ? 15.848 2.680 14.224 1.00 81.31 148 LYS A N 1
ATOM 1217 C CA . LYS A 1 148 ? 16.492 3.650 13.327 1.00 81.31 148 LYS A CA 1
ATOM 1218 C C . LYS A 1 148 ? 17.437 2.947 12.360 1.00 81.31 148 LYS A C 1
ATOM 1220 O O . LYS A 1 148 ? 17.309 3.141 11.154 1.00 81.31 148 LYS A O 1
ATOM 1225 N N . GLU A 1 149 ? 18.286 2.065 12.879 1.00 83.62 149 GLU A N 1
ATOM 1226 C CA . GLU A 1 149 ? 19.220 1.265 12.077 1.00 83.62 149 GLU A CA 1
ATOM 1227 C C . GLU A 1 149 ? 18.493 0.384 11.048 1.00 83.62 149 GLU A C 1
ATOM 1229 O O . GLU A 1 149 ? 18.916 0.291 9.896 1.00 83.62 149 GLU A O 1
ATOM 1234 N N . ALA A 1 150 ? 17.356 -0.210 11.428 1.00 76.44 150 ALA A N 1
ATOM 1235 C CA . ALA A 1 150 ? 16.551 -1.037 10.533 1.00 76.44 150 ALA A CA 1
ATOM 1236 C C . ALA A 1 150 ? 15.923 -0.255 9.364 1.00 76.44 150 ALA A C 1
ATOM 1238 O O . ALA A 1 150 ? 15.608 -0.854 8.339 1.00 76.44 150 ALA A O 1
ATOM 1239 N N . VAL A 1 151 ? 15.721 1.060 9.502 1.00 81.00 151 VAL A N 1
ATOM 1240 C CA . VAL A 1 151 ? 15.080 1.905 8.479 1.00 81.00 151 VAL A CA 1
ATOM 1241 C C . VAL A 1 151 ? 16.108 2.645 7.619 1.00 81.00 151 VAL A C 1
ATOM 1243 O O . VAL A 1 151 ? 15.857 2.883 6.442 1.00 81.00 151 VAL A O 1
ATOM 1246 N N . GLU A 1 152 ? 17.268 3.012 8.162 1.00 78.75 152 GLU A N 1
ATOM 1247 C CA . GLU A 1 152 ? 18.224 3.929 7.523 1.00 78.75 152 GLU A CA 1
ATOM 1248 C C . GLU A 1 152 ? 18.742 3.439 6.157 1.00 78.75 152 GLU A C 1
ATOM 1250 O O . GLU A 1 152 ? 18.756 4.208 5.188 1.00 78.75 152 GLU A O 1
ATOM 1255 N N . ASN A 1 153 ? 19.048 2.143 6.051 1.00 74.81 153 ASN A N 1
ATOM 1256 C CA . ASN A 1 153 ? 19.663 1.527 4.867 1.00 74.81 153 ASN A CA 1
ATOM 1257 C C . ASN A 1 153 ? 18.665 1.070 3.786 1.00 74.81 153 ASN A C 1
ATOM 1259 O O . ASN A 1 153 ? 19.072 0.469 2.794 1.00 74.81 153 ASN A O 1
ATOM 1263 N N . LEU A 1 154 ? 17.366 1.336 3.957 1.00 78.12 154 LEU A N 1
ATOM 1264 C CA . LEU A 1 154 ? 16.330 0.899 3.018 1.00 78.12 154 LEU A CA 1
ATOM 1265 C C . LEU A 1 154 ? 16.023 1.956 1.935 1.00 78.12 154 LEU A C 1
ATOM 1267 O O . LEU A 1 154 ? 16.153 3.162 2.183 1.00 78.12 154 LEU A O 1
ATOM 1271 N N . PRO A 1 155 ? 15.564 1.536 0.743 1.00 78.75 155 PRO A N 1
ATOM 1272 C CA . PRO A 1 155 ? 14.965 2.429 -0.250 1.00 78.75 155 PRO A CA 1
ATOM 1273 C C . PRO A 1 155 ? 13.730 3.166 0.287 1.00 78.75 155 PRO A C 1
ATOM 1275 O O . PRO A 1 155 ? 13.058 2.698 1.204 1.00 78.75 155 PRO A O 1
ATOM 1278 N N . GLU A 1 156 ? 13.441 4.347 -0.257 1.00 77.25 156 GLU A N 1
ATOM 1279 C CA . GLU A 1 156 ? 12.466 5.303 0.296 1.00 77.25 156 GLU A CA 1
ATOM 1280 C C . GLU A 1 156 ? 11.020 4.777 0.306 1.00 77.25 156 GLU A C 1
ATOM 1282 O O . GLU A 1 156 ? 10.279 4.994 1.265 1.00 77.25 156 GLU A O 1
ATOM 1287 N N . ASP A 1 157 ? 10.669 3.982 -0.701 1.00 72.88 157 ASP A N 1
ATOM 1288 C CA . ASP A 1 157 ? 9.408 3.253 -0.832 1.00 72.88 157 ASP A CA 1
ATOM 1289 C C . ASP A 1 157 ? 9.258 2.118 0.200 1.00 72.88 157 ASP A C 1
ATOM 1291 O O . ASP A 1 157 ? 8.163 1.881 0.714 1.00 72.88 157 ASP A O 1
ATOM 1295 N N . ILE A 1 158 ? 10.355 1.456 0.581 1.00 80.94 158 ILE A N 1
ATOM 1296 C CA . ILE A 1 158 ? 10.349 0.417 1.627 1.00 80.94 158 ILE A CA 1
ATOM 1297 C C . ILE A 1 158 ? 10.421 1.030 3.029 1.00 80.94 158 ILE A C 1
ATOM 1299 O O . ILE A 1 158 ? 9.806 0.511 3.962 1.00 80.94 158 ILE A O 1
ATOM 1303 N N . LYS A 1 159 ? 11.103 2.168 3.191 1.00 80.81 159 LYS A N 1
ATOM 1304 C CA . LYS A 1 159 ? 11.198 2.901 4.464 1.00 80.81 159 LYS A CA 1
ATOM 1305 C C . LYS A 1 159 ? 9.830 3.248 5.038 1.00 80.81 159 LYS A C 1
ATOM 1307 O O . LYS A 1 159 ? 9.634 3.174 6.250 1.00 80.81 159 LYS A O 1
ATOM 1312 N N . GLU A 1 160 ? 8.888 3.663 4.196 1.00 81.19 160 GLU A N 1
ATOM 1313 C CA . GLU A 1 160 ? 7.532 3.989 4.645 1.00 81.19 160 GLU A CA 1
ATOM 1314 C C . GLU A 1 160 ? 6.762 2.739 5.096 1.00 81.19 160 GLU A C 1
ATOM 1316 O O . GLU A 1 160 ? 6.146 2.745 6.162 1.00 81.19 160 GLU A O 1
ATOM 1321 N N . LEU A 1 161 ? 6.853 1.644 4.336 1.00 81.69 161 LEU A N 1
ATOM 1322 C CA . LEU A 1 161 ? 6.209 0.372 4.678 1.00 81.69 161 LEU A CA 1
ATOM 1323 C C . LEU A 1 161 ? 6.787 -0.239 5.961 1.00 81.69 161 LEU A C 1
ATOM 1325 O O . LEU A 1 161 ? 6.032 -0.678 6.827 1.00 81.69 161 LEU A O 1
ATOM 1329 N N . LYS A 1 162 ? 8.114 -0.199 6.127 1.00 81.44 162 LYS A N 1
ATOM 1330 C CA . LYS A 1 162 ? 8.808 -0.708 7.316 1.00 81.44 162 LYS A CA 1
ATOM 1331 C C . LYS A 1 162 ? 8.456 0.085 8.575 1.00 81.44 162 LYS A C 1
ATOM 1333 O O . LYS A 1 162 ? 8.287 -0.500 9.640 1.00 81.44 162 LYS A O 1
ATOM 1338 N N . ARG A 1 163 ? 8.298 1.410 8.463 1.00 83.88 163 ARG A N 1
ATOM 1339 C CA . ARG A 1 163 ? 7.821 2.248 9.576 1.00 83.88 163 ARG A CA 1
ATOM 1340 C C . ARG A 1 163 ? 6.412 1.856 10.014 1.00 83.88 163 ARG A C 1
ATOM 1342 O O . ARG A 1 163 ? 6.207 1.615 11.198 1.00 83.88 163 ARG A O 1
ATOM 1349 N N . LYS A 1 164 ? 5.491 1.686 9.061 1.00 83.62 164 LYS A N 1
ATOM 1350 C CA . LYS A 1 164 ? 4.115 1.242 9.342 1.00 83.62 164 LYS A CA 1
ATOM 1351 C C . LYS A 1 164 ? 4.066 -0.153 9.975 1.00 83.62 164 LYS A C 1
ATOM 1353 O O . LYS A 1 164 ? 3.293 -0.367 10.902 1.00 83.62 164 LYS A O 1
ATOM 1358 N N . GLU A 1 165 ? 4.905 -1.090 9.525 1.00 86.69 165 GLU A N 1
ATOM 1359 C CA . GLU A 1 165 ? 5.036 -2.423 10.142 1.00 86.69 165 GLU A CA 1
ATOM 1360 C C . GLU A 1 165 ? 5.490 -2.326 11.609 1.00 86.69 165 GLU A C 1
ATOM 1362 O O . GLU A 1 165 ? 4.913 -2.976 12.483 1.00 86.69 165 GLU A O 1
ATOM 1367 N N . LEU A 1 166 ? 6.510 -1.509 11.894 1.00 84.56 166 LEU A N 1
ATOM 1368 C CA . LEU A 1 166 ? 7.029 -1.320 13.251 1.00 84.56 166 LEU A CA 1
ATOM 1369 C C . LEU A 1 166 ? 5.994 -0.664 14.173 1.00 84.56 166 LEU A C 1
ATOM 1371 O O . LEU A 1 166 ? 5.820 -1.122 15.299 1.00 84.56 166 LEU A O 1
ATOM 1375 N N . GLU A 1 167 ? 5.282 0.357 13.694 1.00 85.62 167 GLU A N 1
ATOM 1376 C CA . GLU A 1 167 ? 4.205 1.024 14.438 1.00 85.62 167 GLU A CA 1
ATOM 1377 C C . GLU A 1 167 ? 3.067 0.053 14.781 1.00 85.62 167 GLU A C 1
ATOM 1379 O O . GLU A 1 167 ? 2.672 -0.058 15.943 1.00 85.62 167 GLU A O 1
ATOM 1384 N N . LEU A 1 168 ? 2.593 -0.728 13.804 1.00 83.69 168 LEU A N 1
ATOM 1385 C CA . LEU A 1 168 ? 1.550 -1.735 14.027 1.00 83.69 168 LEU A CA 1
ATOM 1386 C C . LEU A 1 168 ? 1.987 -2.832 15.003 1.00 83.69 168 LEU A C 1
ATOM 1388 O O . LEU A 1 168 ? 1.198 -3.262 15.847 1.00 83.69 168 LEU A O 1
ATOM 1392 N N . ARG A 1 169 ? 3.251 -3.268 14.942 1.00 83.25 169 ARG A N 1
ATOM 1393 C CA . ARG A 1 169 ? 3.805 -4.214 15.923 1.00 83.25 169 ARG A CA 1
ATOM 1394 C C . ARG A 1 169 ? 3.772 -3.651 17.339 1.00 83.25 169 ARG A C 1
ATOM 1396 O O . ARG A 1 169 ? 3.424 -4.377 18.268 1.00 83.25 169 ARG A O 1
ATOM 1403 N N . GLU A 1 170 ? 4.083 -2.371 17.523 1.00 84.25 170 GLU A N 1
ATOM 1404 C CA . GLU A 1 170 ? 3.973 -1.740 18.840 1.00 84.25 170 GLU A CA 1
ATOM 1405 C C . GLU A 1 170 ? 2.535 -1.649 19.340 1.00 84.25 170 GLU A C 1
ATOM 1407 O O . GLU A 1 170 ? 2.286 -1.885 20.524 1.00 84.25 170 GLU A O 1
ATOM 1412 N N . GLU A 1 171 ? 1.590 -1.304 18.464 1.00 80.94 171 GLU A N 1
ATOM 1413 C CA . GLU A 1 171 ? 0.165 -1.274 18.802 1.00 80.94 171 GLU A CA 1
ATOM 1414 C C . GLU A 1 171 ? -0.322 -2.645 19.277 1.00 80.94 171 GLU A C 1
ATOM 1416 O O . GLU A 1 171 ? -0.979 -2.741 20.315 1.00 80.94 171 GLU A O 1
ATOM 1421 N N . ILE A 1 172 ? 0.069 -3.716 18.587 1.00 79.06 172 ILE A N 1
ATOM 1422 C CA . ILE A 1 172 ? -0.302 -5.086 18.955 1.00 79.06 172 ILE A CA 1
ATOM 1423 C C . ILE A 1 172 ? 0.298 -5.482 20.301 1.00 79.06 172 ILE A C 1
ATOM 1425 O O . ILE A 1 172 ? -0.428 -5.971 21.164 1.00 79.06 172 ILE A O 1
ATOM 1429 N N . ILE A 1 173 ? 1.581 -5.198 20.540 1.00 81.94 173 ILE A N 1
ATOM 1430 C CA . ILE A 1 173 ? 2.223 -5.473 21.835 1.00 81.94 173 ILE A CA 1
ATOM 1431 C C . ILE A 1 173 ? 1.506 -4.722 22.970 1.00 81.94 173 ILE A C 1
ATOM 1433 O O . ILE A 1 173 ? 1.258 -5.288 24.042 1.00 81.94 173 ILE A O 1
ATOM 1437 N N . LYS A 1 174 ? 1.125 -3.457 22.745 1.00 82.44 174 LYS A N 1
ATOM 1438 C CA . LYS A 1 174 ? 0.361 -2.660 23.718 1.00 82.44 174 LYS A CA 1
ATOM 1439 C C . LYS A 1 174 ? -1.005 -3.290 23.990 1.00 82.44 174 LYS A C 1
ATOM 1441 O O . LYS A 1 174 ? -1.344 -3.497 25.158 1.00 82.44 174 LYS A O 1
ATOM 1446 N N . LEU A 1 175 ? -1.757 -3.651 22.953 1.00 77.19 175 LEU A N 1
ATOM 1447 C CA . LEU A 1 175 ? -3.069 -4.293 23.084 1.00 77.19 175 LEU A CA 1
ATOM 1448 C C . LEU A 1 175 ? -2.980 -5.654 23.790 1.00 77.19 175 LEU A C 1
ATOM 1450 O O . LEU A 1 175 ? -3.770 -5.932 24.694 1.00 77.19 175 LEU A O 1
ATOM 1454 N N . GLU A 1 176 ? -1.981 -6.477 23.467 1.00 75.56 176 GLU A N 1
ATOM 1455 C CA . GLU A 1 176 ? -1.724 -7.740 24.163 1.00 75.56 176 GLU A CA 1
ATOM 1456 C C . GLU A 1 176 ? -1.428 -7.533 25.649 1.00 75.56 176 GLU A C 1
ATOM 1458 O O . GLU A 1 176 ? -1.925 -8.288 26.491 1.00 75.56 176 GLU A O 1
ATOM 1463 N N . SER A 1 177 ? -0.638 -6.511 25.989 1.00 76.38 177 SER A N 1
ATOM 1464 C CA . SER A 1 177 ? -0.315 -6.185 27.380 1.00 76.38 177 SER A CA 1
ATOM 1465 C C . SER A 1 177 ? -1.556 -5.740 28.164 1.00 76.38 177 SER A C 1
ATOM 1467 O O . SER A 1 177 ? -1.780 -6.213 29.281 1.00 76.38 177 SER A O 1
ATOM 1469 N N . LEU A 1 178 ? -2.417 -4.913 27.558 1.00 78.12 178 LEU A N 1
ATOM 1470 C CA . LEU A 1 178 ? -3.677 -4.455 28.147 1.00 78.12 178 LEU A CA 1
ATOM 1471 C C . LEU A 1 178 ? -4.651 -5.616 28.344 1.00 78.12 178 LEU A C 1
ATOM 1473 O O . LEU A 1 178 ? -5.225 -5.767 29.424 1.00 78.12 178 LEU A O 1
ATOM 1477 N N . LYS A 1 179 ? -4.777 -6.489 27.342 1.00 80.62 179 LYS A N 1
ATOM 1478 C CA . LYS A 1 179 ? -5.580 -7.711 27.424 1.00 80.62 179 LYS A CA 1
ATOM 1479 C C . LYS A 1 179 ? -5.076 -8.638 28.528 1.00 80.62 179 LYS A C 1
ATOM 1481 O O . LYS A 1 179 ? -5.881 -9.113 29.325 1.00 80.62 179 LYS A O 1
ATOM 1486 N N . LYS A 1 180 ? -3.761 -8.875 28.626 1.00 74.19 180 LYS A N 1
ATOM 1487 C CA . LYS A 1 180 ? -3.158 -9.672 29.713 1.00 74.19 180 LYS A CA 1
ATOM 1488 C C . LYS A 1 180 ? -3.430 -9.051 31.080 1.00 74.19 180 LYS A C 1
ATOM 1490 O O . LYS A 1 180 ? -3.809 -9.775 31.993 1.00 74.19 180 LYS A O 1
ATOM 1495 N N . LYS A 1 181 ? -3.312 -7.727 31.216 1.00 75.62 181 LYS A N 1
ATOM 1496 C CA . LYS A 1 181 ? -3.632 -7.009 32.458 1.00 75.62 181 LYS A CA 1
ATOM 1497 C C . LYS A 1 181 ? -5.099 -7.194 32.858 1.00 75.62 181 LYS A C 1
ATOM 1499 O O . LYS A 1 181 ? -5.370 -7.551 33.997 1.00 75.62 181 LYS A O 1
ATOM 1504 N N . LYS A 1 182 ? -6.034 -7.049 31.915 1.00 74.94 182 LYS A N 1
ATOM 1505 C CA . LYS A 1 182 ? -7.476 -7.265 32.143 1.00 74.94 182 LYS A CA 1
ATOM 1506 C C . LYS A 1 182 ? -7.815 -8.722 32.476 1.00 74.94 182 LYS A C 1
ATOM 1508 O O . LYS A 1 182 ? -8.628 -8.980 33.357 1.00 74.94 182 LYS A O 1
ATOM 1513 N N . MET A 1 183 ? -7.148 -9.678 31.832 1.00 68.19 183 MET A N 1
ATOM 1514 C CA . MET A 1 183 ? -7.257 -11.102 32.167 1.00 68.19 183 MET A CA 1
ATOM 1515 C C . MET A 1 183 ? -6.729 -11.390 33.577 1.00 68.19 183 MET A C 1
ATOM 1517 O O . MET A 1 183 ? -7.361 -12.144 34.309 1.00 68.19 183 MET A O 1
ATOM 1521 N N . LEU A 1 184 ? -5.613 -10.769 33.972 1.00 67.38 184 LEU A N 1
ATOM 1522 C CA . LEU A 1 184 ? -5.042 -10.901 35.312 1.00 67.38 184 LEU A CA 1
ATOM 1523 C C . LEU A 1 184 ? -5.927 -10.267 36.388 1.00 67.38 184 LEU A C 1
ATOM 1525 O O . LEU A 1 184 ? -6.078 -10.862 37.447 1.00 67.38 184 LEU A O 1
ATOM 1529 N N . GLU A 1 185 ? -6.560 -9.123 36.113 1.00 66.75 185 GLU A N 1
ATOM 1530 C CA . GLU A 1 185 ? -7.588 -8.519 36.980 1.00 66.75 185 GLU A CA 1
ATOM 1531 C C . GLU A 1 185 ? -8.779 -9.477 37.188 1.00 66.75 185 GLU A C 1
ATOM 1533 O O . GLU A 1 185 ? -9.302 -9.580 38.298 1.00 66.75 185 GLU A O 1
ATOM 1538 N N . ASN A 1 186 ? -9.162 -10.243 36.157 1.00 60.44 186 ASN A N 1
ATOM 1539 C CA . ASN A 1 186 ? -10.196 -11.276 36.266 1.00 60.44 186 ASN A CA 1
ATOM 1540 C C . ASN A 1 186 ? -9.718 -12.509 37.037 1.00 60.44 186 ASN A C 1
ATOM 1542 O O . ASN A 1 186 ? -10.431 -12.998 37.909 1.00 60.44 186 ASN A O 1
ATOM 1546 N N . THR A 1 187 ? -8.514 -13.015 36.758 1.00 53.25 187 THR A N 1
ATOM 1547 C CA . THR A 1 187 ? -7.988 -14.185 37.468 1.00 53.25 187 THR A CA 1
ATOM 1548 C C . THR A 1 187 ? -7.603 -13.863 38.901 1.00 53.25 187 THR A C 1
ATOM 1550 O O . THR A 1 187 ? -7.816 -14.708 39.746 1.00 53.25 187 THR A O 1
ATOM 1553 N N . ALA A 1 188 ? -7.132 -12.663 39.238 1.00 49.47 188 ALA A N 1
ATOM 1554 C CA . ALA A 1 188 ? -6.880 -12.274 40.627 1.00 49.47 188 ALA A CA 1
ATOM 1555 C C . ALA A 1 188 ? -8.159 -12.346 41.481 1.00 49.47 188 ALA A C 1
ATOM 1557 O O . ALA A 1 188 ? -8.080 -12.718 42.646 1.00 49.47 188 ALA A O 1
ATOM 1558 N N . GLY A 1 189 ? -9.334 -12.110 40.883 1.00 47.16 189 GLY A N 1
ATOM 1559 C CA . GLY A 1 189 ? -10.634 -12.361 41.518 1.00 47.16 189 GLY A CA 1
ATOM 1560 C C . GLY A 1 189 ? -11.068 -13.836 41.570 1.00 47.16 189 GLY A C 1
ATOM 1561 O O . GLY A 1 189 ? -11.966 -14.170 42.332 1.00 47.16 189 GLY A O 1
ATOM 1562 N N . VAL A 1 190 ? -10.449 -14.732 40.787 1.00 41.59 190 VAL A N 1
ATOM 1563 C CA . VAL A 1 190 ? -10.828 -16.160 40.670 1.00 41.59 190 VAL A CA 1
ATOM 1564 C C . VAL A 1 190 ? -9.819 -17.104 41.350 1.00 41.59 190 VAL A C 1
ATOM 1566 O O . VAL A 1 190 ? -10.216 -18.072 41.993 1.00 41.59 190 VAL A O 1
ATOM 1569 N N . THR A 1 191 ? -8.515 -16.834 41.255 1.00 37.91 191 THR A N 1
ATOM 1570 C CA . THR A 1 191 ? -7.430 -17.521 41.979 1.00 37.91 191 THR A CA 1
ATOM 1571 C C . THR A 1 191 ? -7.177 -16.904 43.350 1.00 37.91 191 THR A C 1
ATOM 1573 O O . THR A 1 191 ? -6.702 -17.594 44.249 1.00 37.91 191 THR A O 1
ATOM 1576 N N . GLY A 1 192 ? -7.565 -15.643 43.552 1.00 39.38 192 GLY A N 1
ATOM 1577 C CA . GLY A 1 192 ? -7.788 -15.063 44.870 1.00 39.38 192 GLY A CA 1
ATOM 1578 C C . GLY A 1 192 ? -9.129 -15.520 45.429 1.00 39.38 192 GLY A C 1
ATOM 1579 O O . GLY A 1 192 ? -9.979 -14.703 45.752 1.00 39.38 192 GLY A O 1
ATOM 1580 N N . LEU A 1 193 ? -9.308 -16.829 45.614 1.00 39.09 193 LEU A N 1
ATOM 1581 C CA . LEU A 1 193 ? -10.356 -17.380 46.478 1.00 39.09 193 LEU A CA 1
ATOM 1582 C C . LEU A 1 193 ? -9.991 -17.134 47.956 1.00 39.09 193 LEU A C 1
ATOM 1584 O O . LEU A 1 193 ? -10.121 -18.000 48.812 1.00 39.09 193 LEU A O 1
ATOM 1588 N N . VAL A 1 194 ? -9.525 -15.924 48.254 1.00 42.03 194 VAL A N 1
ATOM 1589 C CA . VAL A 1 194 ? -9.804 -15.258 49.512 1.00 42.03 194 VAL A CA 1
ATOM 1590 C C . VAL A 1 194 ? -11.023 -14.401 49.204 1.00 42.03 194 VAL A C 1
ATOM 1592 O O . VAL A 1 194 ? -10.940 -13.185 49.076 1.00 42.03 194 VAL A O 1
ATOM 1595 N N . VAL A 1 195 ? -12.183 -15.057 49.086 1.00 45.81 195 VAL A N 1
ATOM 1596 C CA . VAL A 1 195 ? -13.403 -14.413 49.579 1.00 45.81 195 VAL A CA 1
ATOM 1597 C C . VAL A 1 195 ? -12.997 -13.897 50.951 1.00 45.81 195 VAL A C 1
ATOM 1599 O O . VAL A 1 195 ? -12.509 -14.704 51.756 1.00 45.81 195 VAL A O 1
ATOM 1602 N N . SER A 1 196 ? -13.057 -12.583 51.185 1.00 46.72 196 SER A N 1
ATOM 1603 C CA . SER A 1 196 ? -12.644 -12.057 52.484 1.00 46.72 196 SER A CA 1
ATOM 1604 C C . SER A 1 196 ? -13.356 -12.884 53.558 1.00 46.72 196 SER A C 1
ATOM 1606 O O . SER A 1 196 ? -14.512 -13.280 53.378 1.00 46.72 196 SER A O 1
ATOM 1608 N N . SER A 1 197 ? -12.671 -13.242 54.647 1.00 50.06 197 SER A N 1
ATOM 1609 C CA . SER A 1 197 ? -13.269 -14.069 55.710 1.00 50.06 197 SER A CA 1
ATOM 1610 C C . SER A 1 197 ? -14.651 -13.543 56.132 1.00 50.06 197 SER A C 1
ATOM 1612 O O . SER A 1 197 ? -15.560 -14.335 56.375 1.00 50.06 197 SER A O 1
ATOM 1614 N N . LYS A 1 198 ? -14.834 -12.215 56.053 1.00 52.34 198 LYS A N 1
ATOM 1615 C CA . LYS A 1 198 ? -16.105 -11.488 56.173 1.00 52.34 198 LYS A CA 1
ATOM 1616 C C . LYS A 1 198 ? -17.165 -11.850 55.127 1.00 52.34 198 LYS A C 1
ATOM 1618 O O . LYS A 1 198 ? -18.266 -12.221 55.515 1.00 52.34 198 LYS A O 1
ATOM 1623 N N . GLU A 1 199 ? -16.878 -11.772 53.830 1.00 52.59 199 GLU A N 1
ATOM 1624 C CA . GLU A 1 199 ? -17.855 -12.102 52.775 1.00 52.59 199 GLU A CA 1
ATOM 1625 C C . GLU A 1 199 ? -18.257 -13.582 52.818 1.00 52.59 199 GLU A C 1
ATOM 1627 O O . GLU A 1 199 ? -19.416 -13.929 52.588 1.00 52.59 199 GLU A O 1
ATOM 1632 N N . MET A 1 200 ? -17.328 -14.474 53.183 1.00 50.84 200 MET A N 1
ATOM 1633 C CA . MET A 1 200 ? -17.628 -15.901 53.301 1.00 50.84 200 MET A CA 1
ATOM 1634 C C . MET A 1 200 ? -18.474 -16.202 54.551 1.00 50.84 200 MET A C 1
ATOM 1636 O O . MET A 1 200 ? -19.319 -17.102 54.528 1.00 50.84 200 MET A O 1
ATOM 1640 N N . GLU A 1 201 ? -18.288 -15.444 55.634 1.00 55.50 201 GLU A N 1
ATOM 1641 C CA . GLU A 1 201 ? -19.140 -15.482 56.828 1.00 55.50 201 GLU A CA 1
ATOM 1642 C C . GLU A 1 201 ? -20.515 -14.853 56.606 1.00 55.50 201 GLU A C 1
ATOM 1644 O O . GLU A 1 201 ? -21.498 -15.368 57.140 1.00 55.50 201 GLU A O 1
ATOM 1649 N N . GLU A 1 202 ? -20.615 -13.795 55.801 1.00 60.22 202 GLU A N 1
ATOM 1650 C CA . GLU A 1 202 ? -21.886 -13.201 55.378 1.00 60.22 202 GLU A CA 1
ATOM 1651 C C . GLU A 1 202 ? -22.690 -14.160 54.503 1.00 60.22 202 GLU A C 1
ATOM 1653 O O . GLU A 1 202 ? -23.880 -14.351 54.741 1.00 60.22 202 GLU A O 1
ATOM 1658 N N . ILE A 1 203 ? -22.045 -14.834 53.546 1.00 61.88 203 ILE A N 1
ATOM 1659 C CA . ILE A 1 203 ? -22.693 -15.853 52.712 1.00 61.88 203 ILE A CA 1
ATOM 1660 C C . ILE A 1 203 ? -23.143 -17.041 53.577 1.00 61.88 203 ILE A C 1
ATOM 1662 O O . ILE A 1 203 ? -24.282 -17.491 53.460 1.00 61.88 203 ILE A O 1
ATOM 1666 N N . LYS A 1 204 ? -22.306 -17.521 54.511 1.00 61.09 204 LYS A N 1
ATOM 1667 C CA . LYS A 1 204 ? -22.688 -18.590 55.457 1.00 61.09 204 LYS A CA 1
ATOM 1668 C C . LYS A 1 204 ? -23.829 -18.178 56.396 1.00 61.09 204 LYS A C 1
ATOM 1670 O O . LYS A 1 204 ? -24.674 -19.023 56.696 1.00 61.09 204 LYS A O 1
ATOM 1675 N N . ARG A 1 205 ? -23.876 -16.918 56.852 1.00 61.41 205 ARG A N 1
ATOM 1676 C CA . ARG A 1 205 ? -24.993 -16.362 57.642 1.00 61.41 205 ARG A CA 1
ATOM 1677 C C . ARG A 1 205 ? -26.270 -16.262 56.814 1.00 61.41 205 ARG A C 1
ATOM 1679 O O . ARG A 1 205 ? -27.288 -16.798 57.230 1.00 61.41 205 ARG A O 1
ATOM 1686 N N . ALA A 1 206 ? -26.205 -15.707 55.607 1.00 60.41 206 ALA A N 1
ATOM 1687 C CA . ALA A 1 206 ? -27.355 -15.584 54.712 1.00 60.41 206 ALA A CA 1
ATOM 1688 C C . ALA A 1 206 ? -27.950 -16.949 54.307 1.00 60.41 206 ALA A C 1
ATOM 1690 O O . ALA A 1 206 ? -29.171 -17.084 54.204 1.00 60.41 206 ALA A O 1
ATOM 1691 N N . ILE A 1 207 ? -27.106 -17.978 54.138 1.00 62.69 207 ILE A N 1
ATOM 1692 C CA . ILE A 1 207 ? -27.544 -19.367 53.917 1.00 62.69 207 ILE A CA 1
ATOM 1693 C C . ILE A 1 207 ? -28.229 -19.935 55.172 1.00 62.69 207 ILE A C 1
ATOM 1695 O O . ILE A 1 207 ? -29.265 -20.588 55.051 1.00 62.69 207 ILE A O 1
ATOM 1699 N N . LYS A 1 208 ? -27.685 -19.681 56.372 1.00 60.91 208 LYS A N 1
ATOM 1700 C CA . LYS A 1 208 ? -28.284 -20.105 57.653 1.00 60.91 208 LYS A CA 1
ATOM 1701 C C . LYS A 1 208 ? -29.624 -19.422 57.948 1.00 60.91 208 LYS A C 1
ATOM 1703 O O . LYS A 1 208 ? -30.511 -20.075 58.486 1.00 60.91 208 LYS A O 1
ATOM 1708 N N . ASP A 1 209 ? -29.776 -18.159 57.562 1.00 62.84 209 ASP A N 1
ATOM 1709 C CA . ASP A 1 209 ? -30.965 -17.339 57.830 1.00 62.84 209 ASP A CA 1
ATOM 1710 C C . ASP A 1 209 ? -32.068 -17.492 56.760 1.00 62.84 209 ASP A C 1
ATOM 1712 O O . ASP A 1 209 ? -33.088 -16.806 56.807 1.00 62.84 209 ASP A O 1
ATOM 1716 N N . GLY A 1 210 ? -31.892 -18.383 55.773 1.00 59.03 210 GLY A N 1
ATOM 1717 C CA . GLY A 1 210 ? -32.890 -18.635 54.725 1.00 59.03 210 GLY A CA 1
ATOM 1718 C C . GLY A 1 210 ? -33.073 -17.478 53.734 1.00 59.03 210 GLY A C 1
ATOM 1719 O O . GLY A 1 210 ? -34.067 -17.430 53.005 1.00 59.03 210 GLY A O 1
ATOM 1720 N N . LYS A 1 211 ? -32.112 -16.549 53.661 1.00 63.47 211 LYS A N 1
ATOM 1721 C CA . LYS A 1 211 ? -32.143 -15.365 52.790 1.00 63.47 211 LYS A CA 1
ATOM 1722 C C . LYS A 1 211 ? -31.684 -15.671 51.360 1.00 63.47 211 LYS A C 1
ATOM 1724 O O . LYS A 1 211 ? -30.775 -15.052 50.813 1.00 63.47 211 LYS A O 1
ATOM 1729 N N . ILE A 1 212 ? -32.349 -16.631 50.721 1.00 64.31 212 ILE A N 1
ATOM 1730 C CA . ILE A 1 212 ? -32.032 -17.087 49.355 1.00 64.31 212 ILE A CA 1
ATOM 1731 C C . ILE A 1 212 ? -32.163 -15.946 48.327 1.00 64.31 212 ILE A C 1
ATOM 1733 O O . ILE A 1 212 ? -31.417 -15.915 47.352 1.00 64.31 212 ILE A O 1
ATOM 1737 N N . LYS A 1 213 ? -33.062 -14.978 48.561 1.00 64.12 213 LYS A N 1
ATOM 1738 C CA . LYS A 1 213 ? -33.257 -13.818 47.674 1.00 64.12 213 LYS A CA 1
ATOM 1739 C C . LYS A 1 213 ? -32.046 -12.878 47.622 1.00 64.12 213 LYS A C 1
ATOM 1741 O O . LYS A 1 213 ? -31.578 -12.600 46.524 1.00 64.12 213 LYS A O 1
ATOM 1746 N N . GLU A 1 214 ? -31.491 -12.477 48.769 1.00 67.44 214 GLU A N 1
ATOM 1747 C CA . GLU A 1 214 ? -30.300 -11.603 48.828 1.00 67.44 214 GLU A CA 1
ATOM 1748 C C . GLU A 1 214 ? -29.079 -12.267 48.162 1.00 67.44 214 GLU A C 1
ATOM 1750 O O . GLU A 1 214 ? -28.309 -11.619 47.455 1.00 67.44 214 GLU A O 1
ATOM 1755 N N . LEU A 1 215 ? -28.928 -13.586 48.327 1.00 65.44 215 LEU A N 1
ATOM 1756 C CA . LEU A 1 215 ? -27.878 -14.357 47.656 1.00 65.44 215 LEU A CA 1
ATOM 1757 C C . LEU A 1 215 ? -28.104 -14.445 46.143 1.00 65.44 215 LEU A C 1
ATOM 1759 O O . LEU A 1 215 ? -27.150 -14.319 45.380 1.00 65.44 215 LEU A O 1
ATOM 1763 N N . SER A 1 216 ? -29.350 -14.637 45.699 1.00 67.44 216 SER A N 1
ATOM 1764 C CA . SER A 1 216 ? -29.672 -14.667 44.269 1.00 67.44 216 SER A CA 1
ATOM 1765 C C . SER A 1 216 ? -29.425 -13.319 43.588 1.00 67.44 216 SER A C 1
ATOM 1767 O O . SER A 1 216 ? -28.909 -13.298 42.475 1.00 67.44 216 SER A O 1
ATOM 1769 N N . GLU A 1 217 ? -29.701 -12.207 44.276 1.00 74.44 217 GLU A N 1
ATOM 1770 C CA . GLU A 1 217 ? -29.443 -10.853 43.777 1.00 74.44 217 GLU A CA 1
ATOM 1771 C C . GLU A 1 217 ? -27.936 -10.587 43.649 1.00 74.44 217 GLU A C 1
ATOM 1773 O O . GLU A 1 217 ? -27.480 -10.232 42.560 1.00 74.44 217 GLU A O 1
ATOM 1778 N N . LYS A 1 218 ? -27.140 -10.897 44.684 1.00 73.12 218 LYS A N 1
ATOM 1779 C CA . LYS A 1 218 ? -25.667 -10.809 44.622 1.00 73.12 218 LYS A CA 1
ATOM 1780 C C . LYS A 1 218 ? -25.065 -11.685 43.518 1.00 73.12 218 LYS A C 1
ATOM 1782 O O . LYS A 1 218 ? -24.160 -11.249 42.814 1.00 73.12 218 LYS A O 1
ATOM 1787 N N . ILE A 1 219 ? -25.575 -12.905 43.317 1.00 73.12 219 ILE A N 1
ATOM 1788 C CA . ILE A 1 219 ? -25.132 -13.774 42.213 1.00 73.12 219 ILE A CA 1
ATOM 1789 C C . ILE A 1 219 ? -25.458 -13.132 40.860 1.00 73.12 219 ILE A C 1
ATOM 1791 O O . ILE A 1 219 ? -24.602 -13.112 39.980 1.00 73.12 219 ILE A O 1
ATOM 1795 N N . THR A 1 220 ? -26.661 -12.577 40.681 1.00 74.38 220 THR A N 1
ATOM 1796 C CA . THR A 1 220 ? -27.017 -11.908 39.418 1.00 74.38 220 THR A CA 1
ATOM 1797 C C . THR A 1 220 ? -26.193 -10.653 39.147 1.00 74.38 220 THR A C 1
ATOM 1799 O O . THR A 1 220 ? -25.909 -10.359 37.987 1.00 74.38 220 THR A O 1
ATOM 1802 N N . GLU A 1 221 ? -25.790 -9.929 40.188 1.00 76.50 221 GLU A N 1
ATOM 1803 C CA . GLU A 1 221 ? -24.935 -8.745 40.087 1.00 76.50 221 GLU A CA 1
ATOM 1804 C C . GLU A 1 221 ? -23.507 -9.129 39.673 1.00 76.50 221 GLU A C 1
ATOM 1806 O O . GLU A 1 221 ? -23.018 -8.650 38.651 1.00 76.50 221 GLU A O 1
ATOM 1811 N N . LEU A 1 222 ? -22.908 -10.121 40.340 1.00 73.31 222 LEU A N 1
ATOM 1812 C CA . LEU A 1 222 ? -21.599 -10.671 39.964 1.00 73.31 222 LEU A CA 1
ATOM 1813 C C . LEU A 1 222 ? -21.597 -11.278 38.551 1.00 73.31 222 LEU A C 1
ATOM 1815 O O . LEU A 1 222 ? -20.623 -11.136 37.814 1.00 73.31 222 LEU A O 1
ATOM 1819 N N . MET A 1 223 ? -22.688 -11.932 38.135 1.00 70.94 223 MET A N 1
ATOM 1820 C CA . MET A 1 223 ? -22.823 -12.455 36.769 1.00 70.94 223 MET A CA 1
ATOM 1821 C C . MET A 1 223 ? -22.886 -11.339 35.718 1.00 70.94 223 MET A C 1
ATOM 1823 O O . MET A 1 223 ? -22.363 -11.522 34.618 1.00 70.94 223 MET A O 1
ATOM 1827 N N . LYS A 1 224 ? -23.503 -10.191 36.031 1.00 77.62 224 LYS A N 1
ATOM 1828 C CA . LYS A 1 224 ? -23.509 -9.021 35.138 1.00 77.62 224 LYS A CA 1
ATOM 1829 C C . LYS A 1 224 ? -22.117 -8.414 35.009 1.00 77.62 224 LYS A C 1
ATOM 1831 O O . LYS A 1 224 ? -21.687 -8.167 33.886 1.00 77.62 224 LYS A O 1
ATOM 1836 N N . GLU A 1 225 ? -21.405 -8.244 36.121 1.00 75.38 225 GLU A N 1
ATOM 1837 C CA . GLU A 1 225 ? -20.029 -7.734 36.109 1.00 75.38 225 GLU A CA 1
ATOM 1838 C C . GLU A 1 225 ? -19.083 -8.656 35.331 1.00 75.38 225 GLU A C 1
ATOM 1840 O O . GLU A 1 225 ? -18.282 -8.186 34.523 1.00 75.38 225 GLU A O 1
ATOM 1845 N N . LEU A 1 226 ? -19.193 -9.976 35.522 1.00 74.44 226 LEU A N 1
ATOM 1846 C CA . LEU A 1 226 ? -18.396 -10.954 34.778 1.00 74.44 226 LEU A CA 1
ATOM 1847 C C . LEU A 1 226 ? -18.678 -10.866 33.270 1.00 74.44 226 LEU A C 1
ATOM 1849 O O . LEU A 1 226 ? -17.747 -10.809 32.469 1.00 74.44 226 LEU A O 1
ATOM 1853 N N . ALA A 1 227 ? -19.956 -10.776 32.886 1.00 76.06 227 ALA A N 1
ATOM 1854 C CA . ALA A 1 227 ? -20.365 -10.652 31.490 1.00 76.06 227 ALA A CA 1
ATOM 1855 C C . ALA A 1 227 ? -19.876 -9.346 30.841 1.00 76.06 227 ALA A C 1
ATOM 1857 O O . ALA A 1 227 ? -19.531 -9.336 29.659 1.00 76.06 227 ALA A O 1
ATOM 1858 N N . GLU A 1 228 ? -19.836 -8.244 31.589 1.00 78.12 228 GLU A N 1
ATOM 1859 C CA . GLU A 1 228 ? -19.310 -6.965 31.109 1.00 78.12 228 GLU A CA 1
ATOM 1860 C C . GLU A 1 228 ? -17.789 -7.017 30.905 1.00 78.12 228 GLU A C 1
ATOM 1862 O O . GLU A 1 228 ? -17.286 -6.587 29.865 1.00 78.12 228 GLU A O 1
ATOM 1867 N N . LYS A 1 229 ? -17.048 -7.653 31.821 1.00 75.94 229 LYS A N 1
ATOM 1868 C CA . LYS A 1 229 ? -15.603 -7.877 31.653 1.00 75.94 229 LYS A CA 1
ATOM 1869 C C . LYS A 1 229 ? -15.286 -8.830 30.494 1.00 75.94 229 LYS A C 1
ATOM 1871 O O . LYS A 1 229 ? -14.334 -8.584 29.752 1.00 75.94 229 LYS A O 1
ATOM 1876 N N . ASP A 1 230 ? -16.094 -9.870 30.285 1.00 75.50 230 ASP A N 1
ATOM 1877 C CA . ASP A 1 230 ? -15.961 -10.781 29.140 1.00 75.50 230 ASP A CA 1
ATOM 1878 C C . ASP A 1 230 ? -16.231 -10.078 27.801 1.00 75.50 230 ASP A C 1
ATOM 1880 O O . ASP A 1 230 ? -15.560 -10.364 26.806 1.00 75.50 230 ASP A O 1
ATOM 1884 N N . ARG A 1 231 ? -17.172 -9.123 27.757 1.00 82.00 231 ARG A N 1
ATOM 1885 C CA . ARG A 1 231 ? -17.394 -8.279 26.569 1.00 82.00 231 ARG A CA 1
ATOM 1886 C C . ARG A 1 231 ? -16.148 -7.477 26.215 1.00 82.00 231 ARG A C 1
ATOM 1888 O O . ARG A 1 231 ? -15.691 -7.572 25.081 1.00 82.00 231 ARG A O 1
ATOM 1895 N N . ILE A 1 232 ? -15.557 -6.789 27.191 1.00 81.38 232 ILE A N 1
ATOM 1896 C CA . ILE A 1 232 ? -14.339 -5.987 26.996 1.00 81.38 232 ILE A CA 1
ATOM 1897 C C . ILE A 1 232 ? -13.174 -6.862 26.499 1.00 81.38 232 ILE A C 1
ATOM 1899 O O . ILE A 1 232 ? -12.442 -6.488 25.585 1.00 81.38 232 ILE A O 1
ATOM 1903 N N . ILE A 1 233 ? -13.005 -8.070 27.049 1.00 78.44 233 ILE A N 1
ATOM 1904 C CA . ILE A 1 233 ? -11.967 -9.010 26.590 1.00 78.44 233 ILE A CA 1
ATOM 1905 C C . ILE A 1 233 ? -12.203 -9.448 25.139 1.00 78.44 233 ILE A C 1
ATOM 1907 O O . ILE A 1 233 ? -11.243 -9.607 24.379 1.00 78.44 233 ILE A O 1
ATOM 1911 N N . ASN A 1 234 ? -13.461 -9.662 24.749 1.00 79.56 234 ASN A N 1
ATOM 1912 C CA . ASN A 1 234 ? -13.809 -10.026 23.379 1.00 79.56 234 ASN A CA 1
ATOM 1913 C C . ASN A 1 234 ? -13.611 -8.856 22.403 1.00 79.56 234 ASN A C 1
ATOM 1915 O O . ASN A 1 234 ? -13.130 -9.089 21.298 1.00 79.56 234 ASN A O 1
ATOM 1919 N N . GLU A 1 235 ? -13.899 -7.618 22.809 1.00 84.50 235 GLU A N 1
ATOM 1920 C CA . GLU A 1 235 ? -13.591 -6.413 22.024 1.00 84.50 235 GLU A CA 1
ATOM 1921 C C . GLU A 1 235 ? -12.090 -6.303 21.751 1.00 84.50 235 GLU A C 1
ATOM 1923 O O . GLU A 1 235 ? -11.687 -6.261 20.588 1.00 84.50 235 GLU A O 1
ATOM 1928 N N . PHE A 1 236 ? -11.253 -6.408 22.791 1.00 79.06 236 PHE A N 1
ATOM 1929 C CA . PHE A 1 236 ? -9.799 -6.427 22.616 1.00 79.06 236 PHE A CA 1
ATOM 1930 C C . PHE A 1 236 ? -9.324 -7.597 21.752 1.00 79.06 236 PHE A C 1
ATOM 1932 O O . PHE A 1 236 ? -8.358 -7.448 21.015 1.00 79.06 236 PHE A O 1
ATOM 1939 N N . ARG A 1 237 ? -9.970 -8.772 21.826 1.00 79.19 237 ARG A N 1
ATOM 1940 C CA . ARG A 1 237 ? -9.626 -9.920 20.970 1.00 79.19 237 ARG A CA 1
ATOM 1941 C C . ARG A 1 237 ? -9.919 -9.628 19.496 1.00 79.19 237 ARG A C 1
ATOM 1943 O O . ARG A 1 237 ? -9.088 -9.963 18.659 1.00 79.19 237 ARG A O 1
ATOM 1950 N N . ASN A 1 238 ? -11.061 -9.014 19.199 1.00 83.44 238 ASN A N 1
ATOM 1951 C CA . ASN A 1 238 ? -11.435 -8.652 17.834 1.00 83.44 238 ASN A CA 1
ATOM 1952 C C . ASN A 1 238 ? -10.504 -7.574 17.267 1.00 83.44 238 ASN A C 1
ATOM 1954 O O . ASN A 1 238 ? -10.072 -7.681 16.125 1.00 83.44 238 ASN A O 1
ATOM 1958 N N . GLU A 1 239 ? -10.160 -6.565 18.069 1.00 85.44 239 GLU A N 1
ATOM 1959 C CA . GLU A 1 239 ? -9.224 -5.513 17.664 1.00 85.44 239 GLU A CA 1
ATOM 1960 C C . GLU A 1 239 ? -7.827 -6.079 17.370 1.00 85.44 239 GLU A C 1
ATOM 1962 O O . GLU A 1 239 ? -7.241 -5.767 16.334 1.00 85.44 239 GLU A O 1
ATOM 1967 N N . LEU A 1 240 ? -7.338 -6.991 18.220 1.00 81.88 240 LEU A N 1
ATOM 1968 C CA . LEU A 1 240 ? -6.081 -7.710 17.992 1.00 81.88 240 LEU A CA 1
ATOM 1969 C C . LEU A 1 240 ? -6.104 -8.477 16.669 1.00 81.88 240 LEU A C 1
ATOM 1971 O O . LEU A 1 240 ? -5.156 -8.386 15.901 1.00 81.88 240 LEU A O 1
ATOM 1975 N N . GLN A 1 241 ? -7.204 -9.171 16.374 1.00 86.62 241 GLN A N 1
ATOM 1976 C CA . GLN A 1 241 ? -7.342 -9.930 15.134 1.00 86.62 241 GLN A CA 1
ATOM 1977 C C . GLN A 1 241 ? -7.306 -9.023 13.893 1.00 86.62 241 GLN A C 1
ATOM 1979 O O . GLN A 1 241 ? -6.636 -9.345 12.916 1.00 86.62 241 GLN A O 1
ATOM 1984 N 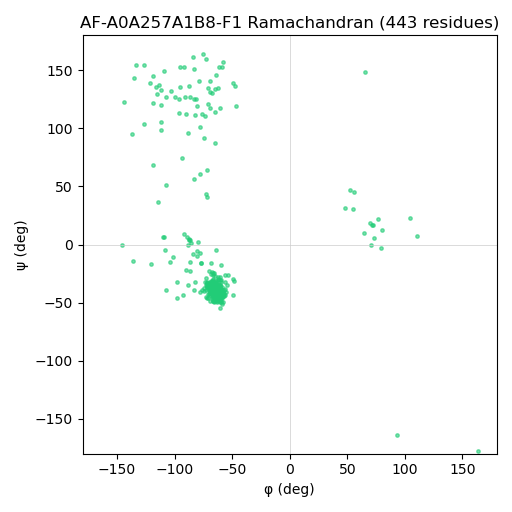N . ILE A 1 242 ? -7.982 -7.869 13.936 1.00 87.06 242 ILE A N 1
ATOM 1985 C CA . ILE A 1 242 ? -7.957 -6.892 12.836 1.00 87.06 242 ILE A CA 1
ATOM 1986 C C . ILE A 1 242 ? -6.527 -6.396 12.601 1.00 87.06 242 ILE A C 1
ATOM 1988 O O . ILE A 1 242 ? -6.055 -6.381 11.465 1.00 87.06 242 ILE A O 1
ATOM 1992 N N . LYS A 1 243 ? -5.825 -6.031 13.677 1.00 78.69 243 LYS A N 1
ATOM 1993 C CA . LYS A 1 243 ? -4.452 -5.522 13.613 1.00 78.69 243 LYS A CA 1
ATOM 1994 C C . LYS A 1 243 ? -3.454 -6.590 13.153 1.00 78.69 243 LYS A C 1
ATOM 1996 O O . LYS A 1 243 ? -2.563 -6.290 12.361 1.00 78.69 243 LYS A O 1
ATOM 2001 N N . GLU A 1 244 ? -3.613 -7.840 13.585 1.00 78.88 244 GLU A N 1
ATOM 2002 C CA . GLU A 1 244 ? -2.818 -8.980 13.105 1.00 78.88 244 GLU A CA 1
ATOM 2003 C C . GLU A 1 244 ? -3.008 -9.212 11.599 1.00 78.88 244 GLU A C 1
ATOM 2005 O O . GLU A 1 244 ? -2.041 -9.467 10.880 1.00 78.88 244 GLU A O 1
ATOM 2010 N N . ASP A 1 245 ? -4.238 -9.095 11.097 1.00 82.56 245 ASP A N 1
ATOM 2011 C CA . ASP A 1 245 ? -4.522 -9.241 9.670 1.00 82.56 245 ASP A CA 1
ATOM 2012 C C . ASP A 1 245 ? -3.998 -8.049 8.843 1.00 82.56 245 ASP A C 1
ATOM 2014 O O . ASP A 1 245 ? -3.559 -8.235 7.705 1.00 82.56 245 ASP A O 1
ATOM 2018 N N . GLU A 1 246 ? -3.987 -6.832 9.400 1.00 82.00 246 GLU A N 1
ATOM 2019 C CA . GLU A 1 246 ? -3.292 -5.673 8.814 1.00 82.00 246 GLU A CA 1
ATOM 2020 C C . GLU A 1 246 ? -1.775 -5.897 8.745 1.00 82.00 246 GLU A C 1
ATOM 2022 O O . GLU A 1 246 ? -1.167 -5.633 7.702 1.00 82.00 246 GLU A O 1
ATOM 2027 N N . MET A 1 247 ? -1.171 -6.444 9.808 1.00 84.00 247 MET A N 1
ATOM 2028 C CA . MET A 1 247 ? 0.258 -6.768 9.833 1.00 84.00 247 MET A CA 1
ATOM 2029 C C . MET A 1 247 ? 0.614 -7.789 8.749 1.00 84.00 247 MET A C 1
ATOM 2031 O O . MET A 1 247 ? 1.546 -7.551 7.986 1.00 84.00 247 MET A O 1
ATOM 2035 N N . LYS A 1 248 ? -0.157 -8.877 8.610 1.00 83.31 248 LYS A N 1
ATOM 2036 C CA . LYS A 1 248 ? 0.096 -9.903 7.580 1.00 83.31 248 LYS A CA 1
ATOM 2037 C C . LYS A 1 248 ? 0.107 -9.322 6.168 1.00 83.31 248 LYS A C 1
ATOM 2039 O O . LYS A 1 248 ? 0.986 -9.645 5.377 1.00 83.31 248 LYS A O 1
ATOM 2044 N N . LYS A 1 249 ? -0.836 -8.427 5.852 1.00 84.94 249 LYS A N 1
ATOM 2045 C CA . LYS A 1 249 ? -0.886 -7.763 4.538 1.00 84.94 249 LYS A CA 1
ATOM 2046 C C . LYS A 1 249 ? 0.355 -6.907 4.283 1.00 84.94 249 LYS A C 1
ATOM 2048 O O . LYS A 1 249 ? 0.863 -6.887 3.165 1.00 84.94 249 LYS A O 1
ATOM 2053 N N . LEU A 1 250 ? 0.837 -6.189 5.299 1.00 79.88 250 LEU A N 1
ATOM 2054 C CA . LEU A 1 250 ? 2.072 -5.407 5.193 1.00 79.88 250 LEU A CA 1
ATOM 2055 C C . LEU A 1 250 ? 3.306 -6.293 5.039 1.00 79.88 250 LEU A C 1
ATOM 2057 O O . LEU A 1 250 ? 4.163 -5.976 4.218 1.00 79.88 250 LEU A O 1
ATOM 2061 N N . GLU A 1 251 ? 3.380 -7.408 5.764 1.00 79.69 251 GLU A N 1
ATOM 2062 C CA . GLU A 1 251 ? 4.467 -8.383 5.631 1.00 79.69 251 GLU A CA 1
ATOM 2063 C C . GLU A 1 251 ? 4.509 -8.997 4.222 1.00 79.69 251 GLU A C 1
ATOM 2065 O O . GLU A 1 251 ? 5.582 -9.104 3.629 1.00 79.69 251 GLU A O 1
ATOM 2070 N N . GLU A 1 252 ? 3.355 -9.325 3.633 1.00 84.00 252 GLU A N 1
ATOM 2071 C CA . GLU A 1 252 ? 3.267 -9.798 2.245 1.00 84.00 252 GLU A CA 1
ATOM 2072 C C . GLU A 1 252 ? 3.721 -8.734 1.233 1.00 84.00 252 GLU A C 1
ATOM 2074 O O . GLU A 1 252 ? 4.469 -9.042 0.300 1.00 84.00 252 GLU A O 1
ATOM 2079 N N . MET A 1 253 ? 3.315 -7.474 1.427 1.00 78.06 253 MET A N 1
ATOM 2080 C CA . MET A 1 253 ? 3.740 -6.357 0.575 1.00 78.06 253 MET A CA 1
ATOM 2081 C C . MET A 1 253 ? 5.249 -6.102 0.662 1.00 78.06 253 MET A C 1
ATOM 2083 O O . MET A 1 253 ? 5.896 -5.898 -0.367 1.00 78.06 253 MET A O 1
ATOM 2087 N N . LEU A 1 254 ? 5.814 -6.138 1.871 1.00 79.31 254 LEU A N 1
ATOM 2088 C CA . LEU A 1 254 ? 7.252 -5.996 2.092 1.00 79.31 254 LEU A CA 1
ATOM 2089 C C . LEU A 1 254 ? 8.024 -7.134 1.431 1.00 79.31 254 LEU A C 1
ATOM 2091 O O . LEU A 1 254 ? 8.968 -6.868 0.696 1.00 79.31 254 LEU A O 1
ATOM 2095 N N . LYS A 1 255 ? 7.570 -8.379 1.594 1.00 85.31 255 LYS A N 1
ATOM 2096 C CA . LYS A 1 255 ? 8.198 -9.543 0.964 1.00 85.31 255 LYS A CA 1
ATOM 2097 C C . LYS A 1 255 ? 8.232 -9.426 -0.561 1.00 85.31 255 LYS A C 1
ATOM 2099 O O . LYS A 1 255 ? 9.267 -9.662 -1.176 1.00 85.31 255 LYS A O 1
ATOM 2104 N N . TYR A 1 256 ? 7.121 -9.026 -1.179 1.00 79.69 256 TYR A N 1
ATOM 2105 C CA . TYR A 1 256 ? 7.078 -8.808 -2.627 1.00 79.69 256 TYR A CA 1
ATOM 2106 C C . TYR A 1 256 ? 8.076 -7.728 -3.073 1.00 79.69 256 TYR A C 1
ATOM 2108 O O . TYR A 1 256 ? 8.757 -7.888 -4.087 1.00 79.69 256 TYR A O 1
ATOM 2116 N N . LYS A 1 257 ? 8.193 -6.636 -2.307 1.00 74.12 257 LYS A N 1
ATOM 2117 C CA . LYS A 1 257 ? 9.135 -5.545 -2.589 1.00 74.12 257 LYS A CA 1
ATOM 2118 C C . LYS A 1 257 ? 10.596 -5.949 -2.397 1.00 74.12 257 LYS A C 1
ATOM 2120 O O . LYS A 1 257 ? 11.431 -5.579 -3.218 1.00 74.12 257 LYS A O 1
ATOM 2125 N N . GLU A 1 258 ? 10.899 -6.735 -1.372 1.00 77.31 258 GLU A N 1
ATOM 2126 C CA . GLU A 1 258 ? 12.228 -7.315 -1.156 1.00 77.31 258 GLU A CA 1
ATOM 2127 C C . GLU A 1 258 ? 12.622 -8.234 -2.321 1.00 77.31 258 GLU A C 1
ATOM 2129 O O . GLU A 1 258 ? 13.708 -8.092 -2.879 1.00 77.31 258 GLU A O 1
ATOM 2134 N N . GLU A 1 259 ? 11.720 -9.111 -2.773 1.00 81.31 259 GLU A N 1
ATOM 2135 C CA . GLU A 1 259 ? 11.955 -9.961 -3.949 1.00 81.31 259 GLU A CA 1
ATOM 2136 C C . GLU A 1 259 ? 12.155 -9.145 -5.240 1.00 81.31 259 GLU A C 1
ATOM 2138 O O . GLU A 1 259 ? 12.954 -9.525 -6.099 1.00 81.31 259 GLU A O 1
ATOM 2143 N N . GLU A 1 260 ? 11.442 -8.025 -5.397 1.00 80.56 260 GLU A N 1
ATOM 2144 C CA . GLU A 1 260 ? 11.618 -7.104 -6.525 1.00 80.5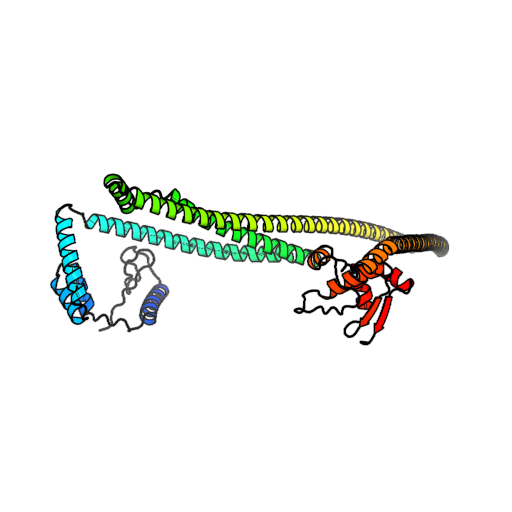6 260 GLU A CA 1
ATOM 2145 C C . GLU A 1 260 ? 13.011 -6.452 -6.509 1.00 80.56 260 GLU A C 1
ATOM 2147 O O . GLU A 1 260 ? 13.659 -6.361 -7.556 1.00 80.56 260 GLU A O 1
ATOM 2152 N N . LEU A 1 261 ? 13.496 -6.034 -5.335 1.00 74.75 261 LEU A N 1
ATOM 2153 C CA . LEU A 1 261 ? 14.837 -5.468 -5.183 1.00 74.75 261 LEU A CA 1
ATOM 2154 C C . LEU A 1 261 ? 15.931 -6.487 -5.470 1.00 74.75 261 LEU A C 1
ATOM 2156 O O . LEU A 1 261 ? 16.848 -6.164 -6.217 1.00 74.75 261 LEU A O 1
ATOM 2160 N N . VAL A 1 262 ? 15.804 -7.716 -4.966 1.00 80.56 262 VAL A N 1
ATOM 2161 C CA . VAL A 1 262 ? 16.777 -8.784 -5.240 1.00 80.56 262 VAL A CA 1
ATOM 2162 C C . VAL A 1 262 ? 16.915 -9.016 -6.745 1.00 80.56 262 VAL A C 1
ATOM 2164 O O . VAL A 1 262 ? 18.028 -9.053 -7.263 1.00 80.56 262 VAL A O 1
ATOM 2167 N N . ARG A 1 263 ? 15.802 -9.073 -7.489 1.00 81.50 263 ARG A N 1
ATOM 2168 C CA . ARG A 1 263 ? 15.857 -9.201 -8.959 1.00 81.50 263 ARG A CA 1
ATOM 2169 C C . ARG A 1 263 ? 16.558 -8.014 -9.620 1.00 81.50 263 ARG A C 1
ATOM 2171 O O . ARG A 1 263 ? 17.320 -8.197 -10.565 1.00 81.50 263 ARG A O 1
ATOM 2178 N N . ARG A 1 264 ? 16.312 -6.790 -9.139 1.00 71.31 264 ARG A N 1
ATOM 2179 C CA . ARG A 1 264 ? 16.989 -5.587 -9.652 1.00 71.31 264 ARG A CA 1
ATOM 2180 C C . ARG A 1 264 ? 18.487 -5.609 -9.350 1.00 71.31 264 ARG A C 1
ATOM 2182 O O . ARG A 1 264 ? 19.270 -5.233 -10.218 1.00 71.31 264 ARG A O 1
ATOM 2189 N N . GLU A 1 265 ? 18.890 -6.050 -8.163 1.00 75.31 265 GLU A N 1
ATOM 2190 C CA . GLU A 1 265 ? 20.297 -6.218 -7.788 1.00 75.31 265 GLU A CA 1
ATOM 2191 C C . GLU A 1 265 ? 20.985 -7.260 -8.675 1.00 75.31 265 GLU A C 1
ATOM 2193 O O . GLU A 1 265 ? 22.056 -6.993 -9.218 1.00 75.31 265 GLU A O 1
ATOM 2198 N N . GLU A 1 266 ? 20.348 -8.410 -8.907 1.00 81.62 266 GLU A N 1
ATOM 2199 C CA . GLU A 1 266 ? 20.840 -9.441 -9.828 1.00 81.62 266 GLU A CA 1
ATOM 2200 C C . GLU A 1 266 ? 21.023 -8.900 -11.256 1.00 81.62 266 GLU A C 1
ATOM 2202 O O . GLU A 1 266 ? 22.061 -9.136 -11.886 1.00 81.62 266 GLU A O 1
ATOM 2207 N N . ASP A 1 267 ? 20.058 -8.119 -11.750 1.00 78.81 267 ASP A N 1
ATOM 2208 C CA . ASP A 1 267 ? 20.130 -7.456 -13.054 1.00 78.81 267 ASP A CA 1
ATOM 2209 C C . ASP A 1 267 ? 21.273 -6.432 -13.128 1.00 78.81 267 ASP A C 1
ATOM 2211 O O . ASP A 1 267 ? 21.973 -6.351 -14.146 1.00 78.81 267 ASP A O 1
ATOM 2215 N N . ILE A 1 268 ? 21.483 -5.645 -12.069 1.00 75.75 268 ILE A N 1
ATOM 2216 C CA . ILE A 1 268 ? 22.585 -4.679 -11.983 1.00 75.75 268 ILE A CA 1
ATOM 2217 C C . ILE A 1 268 ? 23.923 -5.416 -11.998 1.00 75.75 268 ILE A C 1
ATOM 2219 O O . ILE A 1 268 ? 24.768 -5.097 -12.832 1.00 75.75 268 ILE A O 1
ATOM 2223 N N . ILE A 1 269 ? 24.085 -6.458 -11.180 1.00 82.75 269 ILE A N 1
ATOM 2224 C CA . ILE A 1 269 ? 25.300 -7.286 -11.139 1.00 82.75 269 ILE A CA 1
ATOM 2225 C C . ILE A 1 269 ? 25.580 -7.901 -12.514 1.00 82.75 269 ILE A C 1
ATOM 2227 O O . ILE A 1 269 ? 26.727 -7.959 -12.967 1.00 82.75 269 ILE A O 1
ATOM 2231 N N . TYR A 1 270 ? 24.543 -8.371 -13.209 1.00 85.56 270 TYR A N 1
ATOM 2232 C CA . TYR A 1 270 ? 24.690 -8.896 -14.562 1.00 85.56 270 TYR A CA 1
ATOM 2233 C C . TYR A 1 270 ? 25.186 -7.820 -15.541 1.00 85.56 270 TYR A C 1
ATOM 2235 O O . TYR A 1 270 ? 26.099 -8.073 -16.336 1.00 85.56 270 TYR A O 1
ATOM 2243 N N . ARG A 1 271 ? 24.626 -6.606 -15.475 1.00 78.81 271 ARG A N 1
ATOM 2244 C CA . ARG A 1 271 ? 25.055 -5.466 -16.301 1.00 78.81 271 ARG A CA 1
ATOM 2245 C C . ARG A 1 271 ? 26.480 -5.027 -15.975 1.00 78.81 271 ARG A C 1
ATOM 2247 O O . ARG A 1 271 ? 27.250 -4.819 -16.908 1.00 78.81 271 ARG A O 1
ATOM 2254 N N . GLU A 1 272 ? 26.851 -4.948 -14.702 1.00 78.00 272 GLU A N 1
ATOM 2255 C CA . GLU A 1 272 ? 28.212 -4.624 -14.257 1.00 78.00 272 GLU A CA 1
ATOM 2256 C C . GLU A 1 272 ? 29.223 -5.636 -14.789 1.00 78.00 272 GLU A C 1
ATOM 2258 O O . GLU A 1 272 ? 30.182 -5.249 -15.453 1.00 78.00 272 GLU A O 1
ATOM 2263 N N . LYS A 1 273 ? 28.963 -6.941 -14.625 1.00 84.00 273 LYS A N 1
ATOM 2264 C CA . LYS A 1 273 ? 29.816 -8.003 -15.189 1.00 84.00 273 LYS A CA 1
ATOM 2265 C C . LYS A 1 273 ? 29.962 -7.884 -16.703 1.00 84.00 273 LYS A C 1
ATOM 2267 O O . LYS A 1 273 ? 31.044 -8.114 -17.245 1.00 84.00 273 LYS A O 1
ATOM 2272 N N . LYS A 1 274 ? 28.882 -7.525 -17.403 1.00 86.75 274 LYS A N 1
ATOM 2273 C CA . LYS A 1 274 ? 28.904 -7.312 -18.854 1.00 86.75 274 LYS A CA 1
ATOM 2274 C C . LYS A 1 274 ? 29.756 -6.098 -19.234 1.00 86.75 274 LYS A C 1
ATOM 2276 O O . LYS A 1 274 ? 30.539 -6.196 -20.176 1.00 86.75 274 LYS A O 1
ATOM 2281 N N . ILE A 1 275 ? 29.635 -4.991 -18.504 1.00 79.69 275 ILE A N 1
ATOM 2282 C CA . ILE A 1 275 ? 30.435 -3.777 -18.716 1.00 79.69 275 ILE A CA 1
ATOM 2283 C C . ILE A 1 275 ? 31.908 -4.047 -18.406 1.00 79.69 275 ILE A C 1
ATOM 2285 O O . ILE A 1 275 ? 32.762 -3.692 -19.211 1.00 79.69 275 ILE A O 1
ATOM 2289 N N . GLU A 1 276 ? 32.225 -4.732 -17.307 1.00 81.62 276 GLU A N 1
ATOM 2290 C CA . GLU A 1 276 ? 33.600 -5.121 -16.983 1.00 81.62 276 GLU A CA 1
ATOM 2291 C C . GLU A 1 276 ? 34.223 -5.993 -18.074 1.00 81.62 276 GLU A C 1
ATOM 2293 O O . GLU A 1 276 ? 35.377 -5.787 -18.451 1.00 81.62 276 GLU A O 1
ATOM 2298 N N . ALA A 1 277 ? 33.473 -6.968 -18.595 1.00 83.12 277 ALA A N 1
ATOM 2299 C CA . ALA A 1 277 ? 33.939 -7.809 -19.690 1.00 83.12 277 ALA A CA 1
ATOM 2300 C C . ALA A 1 277 ? 34.225 -6.975 -20.950 1.00 83.12 277 ALA A C 1
ATOM 2302 O O . ALA A 1 277 ? 35.263 -7.158 -21.586 1.00 83.12 277 ALA A O 1
ATOM 2303 N N . GLN A 1 278 ? 33.349 -6.019 -21.276 1.00 82.56 278 GLN A N 1
ATOM 2304 C CA . GLN A 1 278 ? 33.554 -5.086 -22.387 1.00 82.56 278 GLN A CA 1
ATOM 2305 C C . GLN A 1 278 ? 34.756 -4.160 -22.156 1.00 82.56 278 GLN A C 1
ATOM 2307 O O . GLN A 1 278 ? 35.547 -3.953 -23.072 1.00 82.56 278 GLN A O 1
ATOM 2312 N N . MET A 1 279 ? 34.941 -3.640 -20.941 1.00 74.38 279 MET A N 1
ATOM 2313 C CA . MET A 1 279 ? 36.090 -2.804 -20.584 1.00 74.38 279 MET A CA 1
ATOM 2314 C C . MET A 1 279 ? 37.405 -3.575 -20.699 1.00 74.38 279 MET A C 1
ATOM 2316 O O . MET A 1 279 ? 38.356 -3.055 -21.276 1.00 74.38 279 MET A O 1
ATOM 2320 N N . ARG A 1 280 ? 37.453 -4.832 -20.234 1.00 81.88 280 ARG A N 1
ATOM 2321 C CA . ARG A 1 280 ? 38.628 -5.701 -20.411 1.00 81.88 280 ARG A CA 1
ATOM 2322 C C . ARG A 1 280 ? 38.921 -5.962 -21.885 1.00 81.88 280 ARG A C 1
ATOM 2324 O O . ARG A 1 280 ? 40.073 -5.865 -22.292 1.00 81.88 280 ARG A O 1
ATOM 2331 N N . GLN A 1 281 ? 37.897 -6.231 -22.699 1.00 79.00 281 GLN A N 1
ATOM 2332 C CA . GLN A 1 281 ? 38.065 -6.392 -24.148 1.00 79.00 281 GLN A CA 1
ATOM 2333 C C . GLN A 1 281 ? 38.607 -5.121 -24.811 1.00 79.00 281 GLN A C 1
ATOM 2335 O O . GLN A 1 281 ? 39.520 -5.200 -25.628 1.00 79.00 281 GLN A O 1
ATOM 2340 N N . LEU A 1 282 ? 38.086 -3.947 -24.443 1.00 75.31 282 LEU A N 1
ATOM 2341 C CA . LEU A 1 282 ? 38.581 -2.662 -24.941 1.00 75.31 282 LEU A CA 1
ATOM 2342 C C . LEU A 1 282 ? 40.022 -2.392 -24.500 1.00 75.31 282 LEU A C 1
ATOM 2344 O O . LEU A 1 282 ? 40.801 -1.854 -25.282 1.00 75.31 282 LEU A O 1
ATOM 2348 N N . GLN A 1 283 ? 40.394 -2.779 -23.280 1.00 77.19 283 GLN A N 1
ATOM 2349 C CA . GLN A 1 283 ? 41.756 -2.639 -22.776 1.00 77.19 283 GLN A CA 1
ATOM 2350 C C . GLN A 1 283 ? 42.737 -3.548 -23.529 1.00 77.19 283 GLN A C 1
ATOM 2352 O O . GLN A 1 283 ? 43.764 -3.059 -23.989 1.00 77.19 283 GLN A O 1
ATOM 2357 N N . MET A 1 284 ? 42.385 -4.820 -23.749 1.00 73.50 284 MET A N 1
ATOM 2358 C CA . MET A 1 284 ? 43.185 -5.742 -24.568 1.00 73.50 284 MET A CA 1
ATOM 2359 C C . MET A 1 284 ? 43.323 -5.240 -26.013 1.00 73.50 284 MET A C 1
ATOM 2361 O O . MET A 1 284 ? 44.419 -5.233 -26.562 1.00 73.50 284 MET A O 1
ATOM 2365 N N . MET A 1 285 ? 42.239 -4.737 -26.615 1.00 68.62 285 MET A N 1
ATOM 2366 C CA . MET A 1 285 ? 42.297 -4.120 -27.947 1.00 68.62 285 MET A CA 1
ATOM 2367 C C . MET A 1 285 ? 43.179 -2.867 -27.971 1.00 68.62 285 MET A C 1
ATOM 2369 O O . MET A 1 285 ? 43.877 -2.631 -28.952 1.00 68.62 285 MET A O 1
ATOM 2373 N N . ARG A 1 286 ? 43.177 -2.061 -26.904 1.00 70.06 286 ARG A N 1
ATOM 2374 C CA . ARG A 1 286 ? 44.030 -0.871 -26.784 1.00 70.06 286 ARG A CA 1
ATOM 2375 C C . ARG A 1 286 ? 45.513 -1.230 -26.692 1.00 70.06 286 ARG A C 1
ATOM 2377 O O . ARG A 1 286 ? 46.328 -0.511 -27.259 1.00 70.06 286 ARG A O 1
ATOM 2384 N N . GLU A 1 287 ? 45.844 -2.317 -26.000 1.00 67.88 287 GLU A N 1
ATOM 2385 C CA . GLU A 1 287 ? 47.205 -2.858 -25.923 1.00 67.88 287 GLU A CA 1
ATOM 2386 C C . GLU A 1 287 ? 47.651 -3.434 -27.277 1.00 67.88 287 GLU A C 1
ATOM 2388 O O . GLU A 1 287 ? 48.743 -3.110 -27.733 1.00 67.88 287 GLU A O 1
ATOM 2393 N N . GLU A 1 288 ? 46.779 -4.161 -27.989 1.00 62.16 288 GLU A N 1
ATOM 2394 C CA . GLU A 1 288 ? 47.046 -4.636 -29.360 1.00 62.16 288 GLU A CA 1
ATOM 2395 C C . GLU A 1 288 ? 47.287 -3.487 -30.356 1.00 62.16 288 GLU A C 1
ATOM 2397 O O . GLU A 1 288 ? 48.112 -3.610 -31.255 1.00 62.16 288 GLU A O 1
ATOM 2402 N N . ILE A 1 289 ? 46.596 -2.351 -30.208 1.00 58.38 289 ILE A N 1
ATOM 2403 C CA . ILE A 1 289 ? 46.770 -1.173 -31.078 1.00 58.38 289 ILE A CA 1
ATOM 2404 C C . ILE A 1 289 ? 48.151 -0.514 -30.891 1.00 58.38 289 ILE A C 1
ATOM 2406 O O . ILE A 1 289 ? 48.628 0.148 -31.812 1.00 58.38 289 ILE A O 1
ATOM 2410 N N . GLY A 1 290 ? 48.809 -0.704 -29.741 1.00 59.88 290 GLY A N 1
ATOM 2411 C CA . GLY A 1 290 ? 50.147 -0.163 -29.475 1.00 59.88 290 GLY A CA 1
ATOM 2412 C C . GLY A 1 290 ? 51.267 -0.802 -30.307 1.00 59.88 290 GLY A C 1
ATOM 2413 O O . GLY A 1 290 ? 52.262 -0.131 -30.571 1.00 59.88 290 GLY A O 1
ATOM 2414 N N . ASP A 1 291 ? 51.078 -2.048 -30.755 1.00 57.12 291 ASP A N 1
ATOM 2415 C CA . ASP A 1 291 ? 52.081 -2.867 -31.462 1.00 57.12 291 ASP A CA 1
ATOM 2416 C C . ASP A 1 291 ? 51.773 -3.073 -32.961 1.00 57.12 291 ASP A C 1
ATOM 2418 O O . ASP A 1 291 ? 52.451 -3.840 -33.647 1.00 57.12 291 ASP A O 1
ATOM 2422 N N . MET A 1 292 ? 50.741 -2.414 -33.498 1.00 56.97 292 MET A N 1
ATOM 2423 C CA . MET A 1 292 ? 50.232 -2.682 -34.848 1.00 56.97 292 MET A CA 1
ATOM 2424 C C . MET A 1 292 ? 50.668 -1.635 -35.877 1.00 56.97 292 MET A C 1
ATOM 2426 O O . MET A 1 292 ? 50.490 -0.433 -35.688 1.00 56.97 292 MET A O 1
ATOM 2430 N N . ASP A 1 293 ? 51.165 -2.108 -37.024 1.00 62.84 293 ASP A N 1
ATOM 2431 C CA . ASP A 1 293 ? 51.501 -1.263 -38.173 1.00 62.84 293 ASP A CA 1
ATOM 2432 C C . ASP A 1 293 ? 50.265 -0.514 -38.716 1.00 62.84 293 ASP A C 1
ATOM 2434 O O . ASP A 1 293 ? 49.130 -0.994 -38.664 1.00 62.84 293 ASP A O 1
ATOM 2438 N N . GLU A 1 294 ? 50.488 0.647 -39.338 1.00 61.84 294 GLU A N 1
ATOM 2439 C CA . GLU A 1 294 ? 49.452 1.559 -39.862 1.00 61.84 294 GLU A CA 1
ATOM 2440 C C . GLU A 1 294 ? 48.450 0.878 -40.829 1.00 61.84 294 GLU A C 1
ATOM 2442 O O . GLU A 1 294 ? 47.288 1.276 -40.951 1.00 61.84 294 GLU A O 1
ATOM 2447 N N . ILE A 1 295 ? 48.882 -0.197 -41.498 1.00 66.06 295 ILE A N 1
ATOM 2448 C CA . ILE A 1 295 ? 48.062 -1.028 -42.396 1.00 66.06 295 ILE A CA 1
ATOM 2449 C C . ILE A 1 295 ? 47.098 -1.930 -41.610 1.00 66.06 295 ILE A C 1
ATOM 2451 O O . ILE A 1 295 ? 45.957 -2.134 -42.031 1.00 66.06 295 ILE A O 1
ATOM 2455 N N . ALA A 1 296 ? 47.531 -2.455 -40.465 1.00 66.50 296 ALA A N 1
ATOM 2456 C CA . ALA A 1 296 ? 46.704 -3.287 -39.603 1.00 66.50 296 ALA A CA 1
ATOM 2457 C C . ALA A 1 296 ? 45.634 -2.452 -38.878 1.00 66.50 296 ALA A C 1
ATOM 2459 O O . ALA A 1 296 ? 44.494 -2.904 -38.755 1.00 66.50 296 ALA A O 1
ATOM 2460 N N . LEU A 1 297 ? 45.949 -1.202 -38.507 1.00 67.62 297 LEU A N 1
ATOM 2461 C CA . LEU A 1 297 ? 44.960 -0.249 -37.986 1.00 67.62 297 LEU A CA 1
ATOM 2462 C C . LEU A 1 297 ? 43.866 0.088 -39.008 1.00 67.62 297 LEU A C 1
ATOM 2464 O O . LEU A 1 297 ? 42.694 0.130 -38.642 1.00 67.62 297 LEU A O 1
ATOM 2468 N N . LYS A 1 298 ? 44.223 0.305 -40.282 1.00 73.19 298 LYS A N 1
ATOM 2469 C CA . LYS A 1 298 ? 43.237 0.600 -41.339 1.00 73.19 298 LYS A CA 1
ATOM 2470 C C . LYS A 1 298 ? 42.267 -0.559 -41.568 1.00 73.19 298 LYS A C 1
ATOM 2472 O O . LYS A 1 298 ? 41.068 -0.320 -41.619 1.00 73.19 298 LYS A O 1
ATOM 2477 N N . ARG A 1 299 ? 42.762 -1.802 -41.614 1.00 75.62 299 ARG A N 1
ATOM 2478 C CA . ARG A 1 299 ? 41.895 -2.991 -41.716 1.00 75.62 299 ARG A CA 1
ATOM 2479 C C . ARG A 1 299 ? 40.979 -3.146 -40.504 1.00 75.62 299 ARG A C 1
ATOM 2481 O O . ARG A 1 299 ? 39.789 -3.360 -40.670 1.00 75.62 299 ARG A O 1
ATOM 2488 N N . ARG A 1 300 ? 41.502 -2.949 -39.289 1.00 74.38 300 ARG A N 1
ATOM 2489 C CA . ARG A 1 300 ? 40.689 -3.032 -38.064 1.00 74.38 300 ARG A CA 1
ATOM 2490 C C . ARG A 1 300 ? 39.631 -1.925 -37.990 1.00 74.38 300 ARG A C 1
ATOM 2492 O O . ARG A 1 300 ? 38.551 -2.156 -37.462 1.00 74.38 300 ARG A O 1
ATOM 2499 N N . LEU A 1 301 ? 39.927 -0.733 -38.516 1.00 74.62 301 LEU A N 1
ATOM 2500 C CA . LEU A 1 301 ? 38.950 0.351 -38.658 1.00 74.62 301 LEU A CA 1
ATOM 2501 C C . LEU A 1 301 ? 37.833 -0.014 -39.639 1.00 74.62 301 LEU A C 1
ATOM 2503 O O . LEU A 1 301 ? 36.677 0.259 -39.336 1.00 74.62 301 LEU A O 1
ATOM 2507 N N . GLU A 1 302 ? 38.162 -0.635 -40.772 1.00 81.38 302 GLU A N 1
ATOM 2508 C CA . GLU A 1 302 ? 37.171 -1.129 -41.737 1.00 81.38 302 GLU A CA 1
ATOM 2509 C C . GLU A 1 302 ? 36.288 -2.225 -41.114 1.00 81.38 302 GLU A C 1
ATOM 2511 O O . GLU A 1 302 ? 35.063 -2.118 -41.169 1.00 81.38 302 GLU A O 1
ATOM 2516 N N . ASP A 1 303 ? 36.885 -3.197 -40.416 1.00 83.25 303 ASP A N 1
ATOM 2517 C CA . ASP A 1 303 ? 36.154 -4.269 -39.724 1.00 83.25 303 ASP A CA 1
ATOM 2518 C C . ASP A 1 303 ? 35.218 -3.712 -38.629 1.00 83.25 303 ASP A C 1
ATOM 2520 O O . ASP A 1 303 ? 34.055 -4.109 -38.521 1.00 83.25 303 ASP A O 1
ATOM 2524 N N . LEU A 1 304 ? 35.691 -2.748 -37.826 1.00 79.00 304 LEU A N 1
ATOM 2525 C CA . LEU A 1 304 ? 34.884 -2.092 -36.789 1.00 79.00 304 LEU A CA 1
ATOM 2526 C C . LEU A 1 304 ? 33.766 -1.228 -37.382 1.00 79.00 304 LEU A C 1
ATOM 2528 O O . LEU A 1 304 ? 32.670 -1.185 -36.825 1.00 79.00 304 LEU A O 1
ATOM 2532 N N . GLN A 1 305 ? 34.014 -0.540 -38.500 1.00 77.56 305 GLN A N 1
ATOM 2533 C CA . GLN A 1 305 ? 32.974 0.203 -39.216 1.00 77.56 305 GLN A CA 1
ATOM 2534 C C . GLN A 1 305 ? 31.877 -0.733 -39.724 1.00 77.56 305 GLN A C 1
ATOM 2536 O O . GLN A 1 305 ? 30.692 -0.406 -39.621 1.00 77.56 305 GLN A O 1
ATOM 2541 N N . GLU A 1 306 ? 32.252 -1.905 -40.230 1.00 88.50 306 GLU A N 1
ATOM 2542 C CA . GLU A 1 306 ? 31.302 -2.915 -40.683 1.00 88.50 306 GLU A CA 1
ATOM 2543 C C . GLU A 1 306 ? 30.509 -3.515 -39.508 1.00 88.50 306 GLU A C 1
ATOM 2545 O O . GLU A 1 306 ? 29.289 -3.679 -39.597 1.00 88.50 306 GLU A O 1
ATOM 2550 N N . GLU A 1 307 ? 31.155 -3.743 -38.359 1.00 85.38 307 GLU A N 1
ATOM 2551 C CA . GLU A 1 307 ? 30.488 -4.223 -37.145 1.00 85.38 307 GLU A CA 1
ATOM 2552 C C . GLU A 1 307 ? 29.518 -3.185 -36.552 1.00 85.38 307 GLU A C 1
ATOM 2554 O O . GLU A 1 307 ? 28.399 -3.535 -36.160 1.00 85.38 307 GLU A O 1
ATOM 2559 N N . ILE A 1 308 ? 29.902 -1.902 -36.525 1.00 82.19 308 ILE A N 1
ATOM 2560 C CA . ILE A 1 308 ? 29.023 -0.797 -36.111 1.00 82.19 308 ILE A CA 1
ATOM 2561 C C . ILE A 1 308 ? 27.805 -0.738 -37.026 1.00 82.19 308 ILE A C 1
ATOM 2563 O O . ILE A 1 308 ? 26.678 -0.739 -36.534 1.00 82.19 308 ILE A O 1
ATOM 2567 N N . LYS A 1 309 ? 28.008 -0.773 -38.347 1.00 85.44 309 LYS A N 1
ATOM 2568 C CA . LYS A 1 309 ? 26.914 -0.745 -39.322 1.00 85.44 309 LYS A CA 1
ATOM 2569 C C . LYS A 1 309 ? 25.950 -1.918 -39.126 1.00 85.44 309 LYS A C 1
ATOM 2571 O O . LYS A 1 309 ? 24.736 -1.729 -39.138 1.00 85.44 309 LYS A O 1
ATOM 2576 N N . ARG A 1 310 ? 26.475 -3.115 -38.852 1.00 87.94 310 ARG A N 1
ATOM 2577 C CA . ARG A 1 310 ? 25.664 -4.305 -38.560 1.00 87.94 310 ARG A CA 1
ATOM 2578 C C . ARG A 1 310 ? 24.850 -4.156 -37.270 1.00 87.94 310 ARG A C 1
ATOM 2580 O O . ARG A 1 310 ? 23.681 -4.537 -37.242 1.00 87.94 310 ARG A O 1
ATOM 2587 N N . LYS A 1 311 ? 25.436 -3.584 -36.212 1.00 81.19 311 LYS A N 1
ATOM 2588 C CA . LYS A 1 311 ? 24.727 -3.307 -34.948 1.00 81.19 311 LYS A CA 1
ATOM 2589 C C . LYS A 1 311 ? 23.682 -2.205 -35.094 1.00 81.19 311 LYS A C 1
ATOM 2591 O O . LYS A 1 311 ? 22.611 -2.317 -34.506 1.00 81.19 311 LYS A O 1
ATOM 2596 N N . GLU A 1 312 ? 23.953 -1.174 -35.888 1.00 75.56 312 GLU A N 1
ATOM 2597 C CA . GLU A 1 312 ? 22.971 -0.137 -36.218 1.00 75.56 312 GLU A CA 1
ATOM 2598 C C . GLU A 1 312 ? 21.782 -0.714 -36.993 1.00 75.56 312 GLU A C 1
ATOM 2600 O O . GLU A 1 312 ? 20.636 -0.385 -36.695 1.00 75.56 312 GLU A O 1
ATOM 2605 N N . GLU A 1 313 ? 22.025 -1.609 -37.952 1.00 86.88 313 GLU A N 1
ATOM 2606 C CA . GLU A 1 313 ? 20.965 -2.316 -38.678 1.00 86.88 313 GLU A CA 1
ATOM 2607 C C . GLU A 1 313 ? 20.133 -3.213 -37.747 1.00 86.88 313 GLU A C 1
ATOM 2609 O O . GLU A 1 313 ? 18.903 -3.213 -37.830 1.00 86.88 313 GLU A O 1
ATOM 2614 N N . GLU A 1 314 ? 20.773 -3.920 -36.808 1.00 86.31 314 GLU A N 1
ATOM 2615 C CA . GLU A 1 314 ? 20.078 -4.731 -35.801 1.00 86.31 314 GLU A CA 1
ATOM 2616 C C . GLU A 1 314 ? 19.226 -3.870 -34.850 1.00 86.31 314 GLU A C 1
ATOM 2618 O O . GLU A 1 314 ? 18.086 -4.225 -34.539 1.00 86.31 314 GLU A O 1
ATOM 2623 N N . LEU A 1 315 ? 19.746 -2.720 -34.407 1.00 75.81 315 LEU A N 1
ATOM 2624 C CA . LEU A 1 315 ? 19.004 -1.768 -33.579 1.00 75.81 315 LEU A CA 1
ATOM 2625 C C . LEU A 1 315 ? 17.808 -1.187 -34.333 1.00 75.81 315 LEU A C 1
ATOM 2627 O O . LEU A 1 315 ? 16.697 -1.227 -33.812 1.00 75.81 315 LEU A O 1
ATOM 2631 N N . ARG A 1 316 ? 17.993 -0.758 -35.587 1.00 83.50 316 ARG A N 1
ATOM 2632 C CA . ARG A 1 316 ? 16.892 -0.279 -36.441 1.00 83.50 316 ARG A CA 1
ATOM 2633 C C . ARG A 1 316 ? 15.822 -1.348 -36.646 1.00 83.50 316 ARG A C 1
ATOM 2635 O O . ARG A 1 316 ? 14.633 -1.036 -36.656 1.00 83.50 316 ARG A O 1
ATOM 2642 N N . ALA A 1 317 ? 16.211 -2.613 -36.803 1.00 86.44 317 ALA A N 1
ATOM 2643 C CA . ALA A 1 317 ? 15.260 -3.717 -36.902 1.00 86.44 317 ALA A CA 1
ATOM 2644 C C . ALA A 1 317 ? 14.459 -3.901 -35.599 1.00 86.44 317 ALA A C 1
ATOM 2646 O O . ALA A 1 317 ? 13.239 -4.067 -35.654 1.00 86.44 317 ALA A O 1
ATOM 2647 N N . LYS A 1 318 ? 15.116 -3.815 -34.433 1.00 82.06 318 LYS A N 1
ATOM 2648 C CA . LYS A 1 318 ? 14.456 -3.884 -33.116 1.00 82.06 318 LYS A CA 1
ATOM 2649 C C . LYS A 1 318 ? 13.523 -2.702 -32.870 1.00 82.06 318 LYS A C 1
ATOM 2651 O O . LYS A 1 318 ? 12.398 -2.920 -32.435 1.00 82.06 318 LYS A O 1
ATOM 2656 N N . GLU A 1 319 ? 13.947 -1.482 -33.185 1.00 77.25 319 GLU A N 1
ATOM 2657 C CA . GLU A 1 319 ? 13.111 -0.279 -33.081 1.00 77.25 319 GLU A CA 1
ATOM 2658 C C . GLU A 1 319 ? 11.869 -0.384 -33.967 1.00 77.25 319 GLU A C 1
ATOM 2660 O O . GLU A 1 319 ? 10.754 -0.138 -33.511 1.00 77.25 319 GLU A O 1
ATOM 2665 N N . ASN A 1 320 ? 12.030 -0.824 -35.219 1.00 84.25 320 ASN A N 1
ATOM 2666 C CA . ASN A 1 320 ? 10.901 -1.037 -36.121 1.00 84.25 320 ASN A CA 1
ATOM 2667 C C . ASN A 1 320 ? 9.945 -2.119 -35.604 1.00 84.25 320 ASN A C 1
ATOM 2669 O O . ASN A 1 320 ? 8.729 -1.948 -35.690 1.00 84.25 320 ASN A O 1
ATOM 2673 N N . TYR A 1 321 ? 10.471 -3.209 -35.038 1.00 83.00 321 TYR A N 1
ATOM 2674 C CA . TYR A 1 321 ? 9.654 -4.253 -34.424 1.00 83.00 321 TYR A CA 1
ATOM 2675 C C . TYR A 1 321 ? 8.867 -3.731 -33.215 1.00 83.00 321 TYR A C 1
ATOM 2677 O O . TYR A 1 321 ? 7.661 -3.961 -33.129 1.00 83.00 321 TYR A O 1
ATOM 2685 N N . LEU A 1 322 ? 9.520 -2.990 -32.313 1.00 76.62 322 LEU A N 1
ATOM 2686 C CA . LEU A 1 322 ? 8.868 -2.374 -31.155 1.00 76.62 322 LEU A CA 1
ATOM 2687 C C . LEU A 1 322 ? 7.768 -1.408 -31.593 1.00 76.62 322 LEU A C 1
ATOM 2689 O O . LEU A 1 322 ? 6.642 -1.530 -31.128 1.00 76.62 322 LEU A O 1
ATOM 2693 N N . ARG A 1 323 ? 8.046 -0.545 -32.572 1.00 77.69 323 ARG A N 1
ATOM 2694 C CA . ARG A 1 323 ? 7.076 0.418 -33.104 1.00 77.69 323 ARG A CA 1
ATOM 2695 C C . ARG A 1 323 ? 5.855 -0.248 -33.744 1.00 77.69 323 ARG A C 1
ATOM 2697 O O . ARG A 1 323 ? 4.735 0.245 -33.620 1.00 77.69 323 ARG A O 1
ATOM 2704 N N . VAL A 1 324 ? 6.049 -1.352 -34.468 1.00 85.19 324 VAL A N 1
ATOM 2705 C CA . VAL A 1 324 ? 4.933 -2.131 -35.032 1.00 85.19 324 VAL A CA 1
ATOM 2706 C C . VAL A 1 324 ? 4.118 -2.773 -33.911 1.00 85.19 324 VAL A C 1
ATOM 2708 O O . VAL A 1 324 ? 2.891 -2.724 -33.950 1.00 85.19 324 VAL A O 1
ATOM 2711 N N . LYS A 1 325 ? 4.787 -3.321 -32.893 1.00 79.25 325 LYS A N 1
ATOM 2712 C CA . LYS A 1 325 ? 4.134 -3.960 -31.749 1.00 79.25 325 LYS A CA 1
ATOM 2713 C C . LYS A 1 325 ? 3.358 -2.963 -30.886 1.00 79.25 325 LYS A C 1
ATOM 2715 O O . LYS A 1 325 ? 2.251 -3.278 -30.466 1.00 79.25 325 LYS A O 1
ATOM 2720 N N . GLU A 1 326 ? 3.888 -1.761 -30.675 1.00 70.94 326 GLU A N 1
ATOM 2721 C CA . GLU A 1 326 ? 3.181 -0.652 -30.020 1.00 70.94 326 GLU A CA 1
ATOM 2722 C C . GLU A 1 326 ? 1.889 -0.311 -30.762 1.00 70.94 326 GLU A C 1
ATOM 2724 O O . GLU A 1 326 ? 0.823 -0.306 -30.156 1.00 70.94 326 GLU A O 1
ATOM 2729 N N . ARG A 1 327 ? 1.948 -0.138 -32.089 1.00 74.38 327 ARG A N 1
ATOM 2730 C CA . ARG A 1 327 ? 0.748 0.117 -32.904 1.00 74.38 327 ARG A CA 1
ATOM 2731 C C . ARG A 1 327 ? -0.272 -1.015 -32.834 1.00 74.38 327 ARG A C 1
ATOM 2733 O O . ARG A 1 327 ? -1.473 -0.760 -32.835 1.00 74.38 327 ARG A O 1
ATOM 2740 N N . GLU A 1 328 ? 0.186 -2.264 -32.803 1.00 79.88 328 GLU A N 1
ATOM 2741 C CA . GLU A 1 328 ? -0.699 -3.422 -32.661 1.00 79.88 328 GLU A CA 1
ATOM 2742 C C . GLU A 1 328 ? -1.400 -3.425 -31.293 1.00 79.88 328 GLU A C 1
ATOM 2744 O O . GLU A 1 328 ? -2.598 -3.699 -31.214 1.00 79.88 328 GLU A O 1
ATOM 2749 N N . LEU A 1 329 ? -0.675 -3.095 -30.221 1.00 76.12 329 LEU A N 1
ATOM 2750 C CA . LEU A 1 329 ? -1.233 -2.971 -28.874 1.00 76.12 329 LEU A CA 1
ATOM 2751 C C . LEU A 1 329 ? -2.226 -1.808 -28.783 1.00 76.12 329 LEU A C 1
ATOM 2753 O O . LEU A 1 329 ? -3.327 -2.004 -28.275 1.00 76.12 329 LEU A O 1
ATOM 2757 N N . GLU A 1 330 ? -1.894 -0.642 -29.341 1.00 73.62 330 GLU A N 1
ATOM 2758 C CA . GLU A 1 330 ? -2.809 0.502 -29.413 1.00 73.62 330 GLU A CA 1
ATOM 2759 C C . GLU A 1 330 ? -4.099 0.152 -30.168 1.00 73.62 330 GLU A C 1
ATOM 2761 O O . GLU A 1 330 ? -5.193 0.482 -29.708 1.00 73.62 330 GLU A O 1
ATOM 2766 N N . ALA A 1 331 ? -3.996 -0.556 -31.297 1.00 76.12 331 ALA A N 1
ATOM 2767 C CA . ALA A 1 331 ? -5.159 -0.989 -32.069 1.00 76.12 331 ALA A CA 1
ATOM 2768 C C . ALA A 1 331 ? -6.037 -1.982 -31.291 1.00 76.12 331 ALA A C 1
ATOM 2770 O O . ALA A 1 331 ? -7.263 -1.867 -31.315 1.00 76.12 331 ALA A O 1
ATOM 2771 N N . LYS A 1 332 ? -5.427 -2.927 -30.561 1.00 77.44 332 LYS A N 1
ATOM 2772 C CA . LYS A 1 332 ? -6.156 -3.858 -29.683 1.00 77.44 332 LYS A CA 1
ATOM 2773 C C . LYS A 1 332 ? -6.864 -3.130 -28.545 1.00 77.44 332 LYS A C 1
ATOM 2775 O O . LYS A 1 332 ? -8.026 -3.420 -28.283 1.00 77.44 332 LYS A O 1
ATOM 2780 N N . MET A 1 333 ? -6.194 -2.175 -27.899 1.00 69.56 333 MET A N 1
ATOM 2781 C CA . MET A 1 333 ? -6.800 -1.364 -26.839 1.00 69.56 333 MET A CA 1
ATOM 2782 C C . MET A 1 333 ? -7.971 -0.541 -27.367 1.00 69.56 333 MET A C 1
ATOM 2784 O O . MET A 1 333 ? -9.021 -0.512 -26.738 1.00 69.56 333 MET A O 1
ATOM 2788 N N . LYS A 1 334 ? -7.824 0.077 -28.544 1.00 74.81 334 LYS A N 1
ATOM 2789 C CA . LYS A 1 334 ? -8.917 0.819 -29.175 1.00 74.81 334 LYS A CA 1
ATOM 2790 C C . LYS A 1 334 ? -10.124 -0.080 -29.458 1.00 74.81 334 LYS A C 1
ATOM 2792 O O . LYS A 1 334 ? -11.240 0.306 -29.140 1.00 74.81 334 LYS A O 1
ATOM 2797 N N . GLY A 1 335 ? -9.898 -1.281 -29.994 1.00 75.56 335 GLY A N 1
ATOM 2798 C CA . GLY A 1 335 ? -10.974 -2.243 -30.246 1.00 75.56 335 GLY A CA 1
ATOM 2799 C C . GLY A 1 335 ? -11.689 -2.702 -28.970 1.00 75.56 335 GLY A C 1
ATOM 2800 O O . GLY A 1 335 ? -12.905 -2.845 -28.981 1.00 75.56 335 GLY A O 1
ATOM 2801 N N . LEU A 1 336 ? -10.959 -2.887 -27.863 1.00 73.31 336 LEU A N 1
ATOM 2802 C CA . LEU A 1 336 ? -11.557 -3.198 -26.558 1.00 73.31 336 LEU A CA 1
ATOM 2803 C C . LEU A 1 336 ? -12.425 -2.047 -26.042 1.00 73.31 336 LEU A C 1
ATOM 2805 O O . LEU A 1 336 ? -13.535 -2.288 -25.588 1.00 73.31 336 LEU A O 1
ATOM 2809 N N . VAL A 1 337 ? -11.948 -0.807 -26.163 1.00 73.25 337 VAL A N 1
ATOM 2810 C CA . VAL A 1 337 ? -12.714 0.383 -25.765 1.00 73.25 337 VAL A CA 1
ATOM 2811 C C . VAL A 1 337 ? -13.986 0.527 -26.603 1.00 73.25 337 VAL A C 1
ATOM 2813 O O . VAL A 1 337 ? -15.056 0.750 -26.051 1.00 73.25 337 VAL A O 1
ATOM 2816 N N . GLU A 1 338 ? -13.902 0.355 -27.925 1.00 75.19 338 GLU A N 1
ATOM 2817 C CA . GLU A 1 338 ? -15.078 0.394 -28.806 1.00 75.19 338 GLU A CA 1
ATOM 2818 C C . GLU A 1 338 ? -16.110 -0.688 -28.419 1.00 75.19 338 GLU A C 1
ATOM 2820 O O . GLU A 1 338 ? -17.301 -0.394 -28.344 1.00 75.19 338 GLU A O 1
ATOM 2825 N N . GLN A 1 339 ? -15.662 -1.903 -28.076 1.00 72.06 339 GLN A N 1
ATOM 2826 C CA . GLN A 1 339 ? -16.539 -2.977 -27.586 1.00 72.06 339 GLN A CA 1
ATOM 2827 C C . GLN A 1 339 ? -17.161 -2.681 -26.212 1.00 72.06 339 GLN A C 1
ATOM 2829 O O . GLN A 1 339 ? -18.336 -2.975 -26.000 1.00 72.06 339 GLN A O 1
ATOM 2834 N N . GLU A 1 340 ? -16.394 -2.118 -25.272 1.00 72.00 340 GLU A N 1
ATOM 2835 C CA . GLU A 1 340 ? -16.903 -1.718 -23.951 1.00 72.00 340 GLU A CA 1
ATOM 2836 C C . GLU A 1 340 ? -18.000 -0.656 -24.079 1.00 72.00 340 GLU A C 1
ATOM 2838 O O . GLU A 1 340 ? -19.045 -0.771 -23.435 1.00 72.00 340 GLU A O 1
ATOM 2843 N N . VAL A 1 341 ? -17.800 0.324 -24.965 1.00 72.94 341 VAL A N 1
ATOM 2844 C CA . VAL A 1 341 ? -18.787 1.374 -25.240 1.00 72.94 3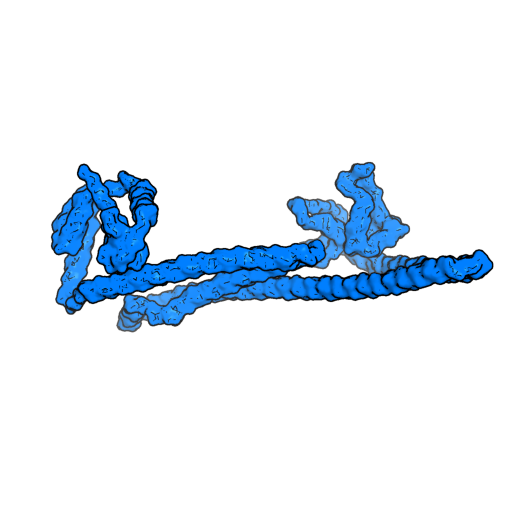41 VAL A CA 1
ATOM 2845 C C . VAL A 1 341 ? -20.062 0.794 -25.862 1.00 72.94 341 VAL A C 1
ATOM 2847 O O . VAL A 1 341 ? -21.154 1.137 -25.413 1.00 72.94 341 VAL A O 1
ATOM 2850 N N . GLU A 1 342 ? -19.954 -0.117 -26.837 1.00 73.06 342 GLU A N 1
ATOM 2851 C CA . GLU A 1 342 ? -21.123 -0.764 -27.458 1.00 73.06 342 GLU A CA 1
ATOM 2852 C C . GLU A 1 342 ? -21.970 -1.548 -26.442 1.00 73.06 342 GLU A C 1
ATOM 2854 O O . GLU A 1 342 ? -23.196 -1.423 -26.421 1.00 73.06 342 GLU A O 1
ATOM 2859 N N . LEU A 1 343 ? -21.333 -2.327 -25.561 1.00 71.31 343 LEU A N 1
ATOM 2860 C CA . LEU A 1 343 ? -22.033 -3.080 -24.512 1.00 71.31 343 LEU A CA 1
ATOM 2861 C C . LEU A 1 343 ? -22.720 -2.151 -23.499 1.00 71.31 343 LEU A C 1
ATOM 2863 O O . LEU A 1 343 ? -23.793 -2.462 -22.978 1.00 71.31 343 LEU A O 1
ATOM 2867 N N . ALA A 1 344 ? -22.127 -0.990 -23.241 1.00 72.44 344 ALA A N 1
ATOM 2868 C CA . ALA A 1 344 ? -22.649 -0.015 -22.301 1.00 72.44 344 ALA A CA 1
ATOM 2869 C C . ALA A 1 344 ? -23.831 0.819 -22.835 1.00 72.44 344 ALA A C 1
ATOM 2871 O O . ALA A 1 344 ? -24.577 1.397 -22.038 1.00 72.44 344 ALA A O 1
ATOM 2872 N N . GLU A 1 345 ? -24.077 0.848 -24.150 1.00 71.19 345 GLU A N 1
ATOM 2873 C CA . GLU A 1 345 ? -25.267 1.503 -24.717 1.00 71.19 345 GLU A CA 1
ATOM 2874 C C . GLU A 1 345 ? -26.576 0.897 -24.184 1.00 71.19 345 GLU A C 1
ATOM 2876 O O . GLU A 1 345 ? -27.592 1.589 -24.042 1.00 71.19 345 GLU A O 1
ATOM 2881 N N . GLU A 1 346 ? -26.575 -0.406 -23.894 1.00 70.62 346 GLU A N 1
ATOM 2882 C CA . GLU A 1 346 ? -27.717 -1.094 -23.292 1.00 70.62 346 GLU A CA 1
ATOM 2883 C C . GLU A 1 346 ? -27.935 -0.658 -21.839 1.00 70.62 346 GLU A C 1
ATOM 2885 O O . GLU A 1 346 ? -29.079 -0.427 -21.433 1.00 70.62 346 GLU A O 1
ATOM 2890 N N . GLU A 1 347 ? -26.856 -0.452 -21.079 1.00 73.88 347 GLU A N 1
ATOM 2891 C CA . GLU A 1 347 ? -26.926 0.057 -19.706 1.00 73.88 347 GLU A CA 1
ATOM 2892 C C . GLU A 1 347 ? -27.450 1.495 -19.658 1.00 73.88 347 GLU A C 1
ATOM 2894 O O . GLU A 1 347 ? -28.332 1.801 -18.853 1.00 73.88 347 GLU A O 1
ATOM 2899 N N . ILE A 1 348 ? -26.994 2.362 -20.568 1.00 75.31 348 ILE A N 1
ATOM 2900 C CA . ILE A 1 348 ? -27.474 3.749 -20.660 1.00 75.31 348 ILE A CA 1
ATOM 2901 C C . ILE A 1 348 ? -28.991 3.792 -20.877 1.00 75.31 348 ILE A C 1
ATOM 2903 O O . ILE A 1 348 ? -29.690 4.605 -20.269 1.00 75.31 348 ILE A O 1
ATOM 2907 N N . LYS A 1 349 ? -29.540 2.908 -21.720 1.00 77.25 349 LYS A N 1
ATOM 2908 C CA . LYS A 1 349 ? -30.993 2.852 -21.969 1.00 77.25 349 LYS A CA 1
ATOM 2909 C C . LYS A 1 349 ? -31.779 2.526 -20.697 1.00 77.25 349 LYS A C 1
ATOM 2911 O O . LYS A 1 349 ? -32.874 3.062 -20.507 1.00 77.25 349 LYS A O 1
ATOM 2916 N N . ILE A 1 350 ? -31.236 1.671 -19.831 1.00 78.06 350 ILE A N 1
ATOM 2917 C CA . ILE A 1 350 ? -31.836 1.330 -18.536 1.00 78.06 350 ILE A CA 1
ATOM 2918 C C . ILE A 1 350 ? -31.731 2.525 -17.577 1.00 78.06 350 ILE A C 1
ATOM 2920 O O . ILE A 1 350 ? -32.738 2.926 -16.996 1.00 78.06 350 ILE A O 1
ATOM 2924 N N . GLU A 1 351 ? -30.565 3.164 -17.491 1.00 76.12 351 GLU A N 1
ATOM 2925 C CA . GLU A 1 351 ? -30.316 4.326 -16.622 1.00 76.12 351 GLU A CA 1
ATOM 2926 C C . GLU A 1 351 ? -31.193 5.536 -16.980 1.00 76.12 351 GLU A C 1
ATOM 2928 O O . GLU A 1 351 ? -31.775 6.183 -16.104 1.00 76.12 351 GLU A O 1
ATOM 2933 N N . ILE A 1 352 ? -31.398 5.798 -18.275 1.00 77.56 352 ILE A N 1
ATOM 2934 C CA . ILE A 1 352 ? -32.329 6.831 -18.756 1.00 77.56 352 ILE A CA 1
ATOM 2935 C C . ILE A 1 352 ? -33.770 6.510 -18.338 1.00 77.56 352 ILE A C 1
ATOM 2937 O O . ILE A 1 352 ? -34.518 7.412 -17.946 1.00 77.56 352 ILE A O 1
ATOM 2941 N N . LYS A 1 353 ? -34.171 5.235 -18.399 1.00 76.75 353 LYS A N 1
ATOM 2942 C CA . LYS A 1 353 ? -35.514 4.792 -18.001 1.00 76.75 353 LYS A CA 1
ATOM 2943 C C . LYS A 1 353 ? -35.735 4.937 -16.494 1.00 76.75 353 LYS A C 1
ATOM 2945 O O . LYS A 1 353 ? -36.820 5.343 -16.080 1.00 76.75 353 LYS A O 1
ATOM 2950 N N . GLU A 1 354 ? -34.718 4.641 -15.692 1.00 78.50 354 GLU A N 1
ATOM 2951 C CA . GLU A 1 354 ? -34.753 4.745 -14.228 1.00 78.50 354 GLU A CA 1
ATOM 2952 C C . GLU A 1 354 ? -34.445 6.160 -13.708 1.00 78.50 354 GLU A C 1
ATOM 2954 O O . GLU A 1 354 ? -34.651 6.446 -12.528 1.00 78.50 354 GLU A O 1
ATOM 2959 N N . ARG A 1 355 ? -34.021 7.072 -14.595 1.00 83.06 355 ARG A N 1
ATOM 2960 C CA . ARG A 1 355 ? -33.588 8.445 -14.285 1.00 83.06 355 ARG A CA 1
ATOM 2961 C C . ARG A 1 355 ? -32.469 8.511 -13.240 1.00 83.06 355 ARG A C 1
ATOM 2963 O O . ARG A 1 355 ? -32.381 9.501 -12.508 1.00 83.06 355 ARG A O 1
ATOM 2970 N N . LYS A 1 356 ? -31.607 7.496 -13.181 1.00 85.50 356 LYS A N 1
ATOM 2971 C CA . LYS A 1 356 ? -30.451 7.451 -12.280 1.00 85.50 356 LYS A CA 1
ATOM 2972 C C . LYS A 1 356 ? -29.205 6.971 -13.014 1.00 85.50 356 LYS A C 1
ATOM 2974 O O . LYS A 1 356 ? -29.310 6.103 -13.869 1.00 85.50 356 LYS A O 1
ATOM 2979 N N . VAL A 1 357 ? -28.053 7.541 -12.673 1.00 87.19 357 VAL A N 1
ATOM 2980 C CA . VAL A 1 357 ? -26.734 7.187 -13.214 1.00 87.19 357 VAL A CA 1
ATOM 2981 C C . VAL A 1 357 ? -25.848 6.635 -12.109 1.00 87.19 357 VAL A C 1
ATOM 2983 O O . VAL A 1 357 ? -25.785 7.200 -11.014 1.00 87.19 357 VAL A O 1
ATOM 2986 N N . LYS A 1 358 ? -25.142 5.542 -12.400 1.00 86.69 358 LYS A N 1
ATOM 2987 C CA . LYS A 1 358 ? -24.169 4.962 -11.466 1.00 86.69 358 LYS A CA 1
ATOM 2988 C C . LYS A 1 358 ? -23.012 5.927 -11.207 1.00 86.69 358 LYS A C 1
ATOM 2990 O O . LYS A 1 358 ? -22.577 6.650 -12.100 1.00 86.69 358 LYS A O 1
ATOM 2995 N N . THR A 1 359 ? -22.481 5.904 -9.991 1.00 85.31 359 THR A N 1
ATOM 2996 C CA . THR A 1 359 ? -21.391 6.774 -9.544 1.00 85.31 359 THR A CA 1
ATOM 2997 C C . THR A 1 359 ? -19.996 6.198 -9.823 1.00 85.31 359 THR A C 1
ATOM 2999 O O . THR A 1 359 ? -19.008 6.797 -9.410 1.00 85.31 359 THR A O 1
ATOM 3002 N N . GLY A 1 360 ? -19.899 4.999 -10.411 1.00 83.06 360 GLY A N 1
ATOM 3003 C CA . GLY A 1 360 ? -18.645 4.243 -10.568 1.00 83.06 360 GLY A CA 1
ATOM 3004 C C . GLY A 1 360 ? -18.199 3.493 -9.306 1.00 83.06 360 GLY A C 1
ATOM 3005 O O . GLY A 1 360 ? -17.222 2.747 -9.321 1.00 83.06 360 GLY A O 1
ATOM 3006 N N . THR A 1 361 ? -18.929 3.641 -8.193 1.00 86.81 361 THR A N 1
ATOM 3007 C CA . THR A 1 361 ? -18.640 2.958 -6.926 1.00 86.81 361 THR A CA 1
ATOM 3008 C C . THR A 1 361 ? -19.877 2.218 -6.448 1.00 86.81 361 THR A C 1
ATOM 3010 O O . THR A 1 361 ? -20.761 2.811 -5.837 1.00 86.81 361 THR A O 1
ATOM 3013 N N . ARG A 1 362 ? -19.892 0.892 -6.620 1.00 86.12 362 ARG A N 1
ATOM 3014 C CA . ARG A 1 362 ? -21.051 0.040 -6.296 1.00 86.12 362 ARG A CA 1
ATOM 3015 C C . ARG A 1 362 ? -21.631 0.288 -4.900 1.00 86.12 362 ARG A C 1
ATOM 3017 O O . ARG A 1 362 ? -22.838 0.379 -4.731 1.00 86.12 362 ARG A O 1
ATOM 3024 N N . ARG A 1 363 ? -20.768 0.437 -3.890 1.00 88.75 363 ARG A N 1
ATOM 3025 C CA . ARG A 1 363 ? -21.212 0.662 -2.506 1.00 88.75 363 ARG A CA 1
ATOM 3026 C C . ARG A 1 363 ? -21.888 2.024 -2.316 1.00 88.75 363 ARG A C 1
ATOM 3028 O O . ARG A 1 363 ? -22.761 2.144 -1.465 1.00 88.75 363 ARG A O 1
ATOM 3035 N N . LEU A 1 364 ? -21.483 3.040 -3.079 1.00 87.56 364 LEU A N 1
ATOM 3036 C CA . LEU A 1 364 ? -22.128 4.350 -3.062 1.00 87.56 364 LEU A CA 1
ATOM 3037 C C . LEU A 1 364 ? -23.454 4.312 -3.828 1.00 87.56 364 LEU A C 1
ATOM 3039 O O . LEU A 1 364 ? -24.438 4.867 -3.350 1.00 87.56 364 LEU A O 1
ATOM 3043 N N . ASP A 1 365 ? -23.505 3.591 -4.948 1.00 88.12 365 ASP A N 1
ATOM 3044 C CA . ASP A 1 365 ? -24.745 3.363 -5.695 1.00 88.12 365 ASP A CA 1
ATOM 3045 C C . ASP A 1 365 ? -25.815 2.694 -4.827 1.00 88.12 365 ASP A C 1
ATOM 3047 O O . ASP A 1 365 ? -26.958 3.151 -4.808 1.00 88.12 365 ASP A O 1
ATOM 3051 N N . ASP A 1 366 ? -25.436 1.677 -4.046 1.00 88.38 366 ASP A N 1
ATOM 3052 C CA . ASP A 1 366 ? -26.331 0.987 -3.110 1.00 88.38 366 ASP A CA 1
ATOM 3053 C C . ASP A 1 366 ? -26.888 1.948 -2.042 1.00 88.38 366 ASP A C 1
ATOM 3055 O O . ASP A 1 366 ? -28.084 1.931 -1.744 1.00 88.38 366 ASP A O 1
ATOM 3059 N N . LEU A 1 367 ? -26.042 2.835 -1.501 1.00 90.19 367 LEU A N 1
ATOM 3060 C CA . LEU A 1 367 ? -26.446 3.853 -0.521 1.00 90.19 367 LEU A CA 1
ATOM 3061 C C . LEU A 1 367 ? -27.364 4.927 -1.123 1.00 90.19 367 LEU A C 1
ATOM 3063 O O . LEU A 1 367 ? -28.221 5.466 -0.424 1.00 90.19 367 LEU A O 1
ATOM 3067 N N . LEU A 1 368 ? -27.200 5.233 -2.411 1.00 86.44 368 LEU A N 1
ATOM 3068 C CA . LEU A 1 368 ? -28.005 6.210 -3.151 1.00 86.44 368 LEU A CA 1
ATOM 3069 C C . LEU A 1 368 ? -29.227 5.578 -3.845 1.00 86.44 368 LEU A C 1
ATOM 3071 O O . LEU A 1 368 ? -29.932 6.241 -4.613 1.00 86.44 368 LEU A O 1
ATOM 3075 N N . PHE A 1 369 ? -29.521 4.306 -3.552 1.00 82.69 369 PHE A N 1
ATOM 3076 C CA . PHE A 1 369 ? -30.615 3.539 -4.152 1.00 82.69 369 PHE A CA 1
ATOM 3077 C C . PHE A 1 369 ? -30.543 3.495 -5.689 1.00 82.69 369 PHE A C 1
ATOM 3079 O O . PHE A 1 369 ? -31.551 3.722 -6.364 1.00 82.69 369 PHE A O 1
ATOM 3086 N N . GLY A 1 370 ? -29.358 3.242 -6.244 1.00 81.12 370 GLY A N 1
ATOM 3087 C CA . GLY A 1 370 ? -29.115 3.158 -7.688 1.00 81.12 370 GLY A CA 1
ATOM 3088 C C . GLY A 1 370 ? -28.415 4.375 -8.298 1.00 81.12 370 GLY A C 1
ATOM 3089 O O . GLY A 1 370 ? -28.557 4.604 -9.493 1.00 81.12 370 GLY A O 1
ATOM 3090 N N . GLY A 1 371 ? -27.687 5.158 -7.495 1.00 88.31 371 GLY A N 1
ATOM 3091 C CA . GLY A 1 371 ? -26.823 6.240 -7.983 1.00 88.31 371 GLY A CA 1
ATOM 3092 C C . GLY A 1 371 ? -27.472 7.629 -8.042 1.00 88.31 371 GLY A C 1
ATOM 3093 O O . GLY A 1 371 ? -28.492 7.901 -7.400 1.00 88.31 371 GLY A O 1
ATOM 3094 N N . PHE A 1 372 ? -26.847 8.548 -8.781 1.00 90.06 372 PHE A N 1
ATOM 3095 C CA . PHE A 1 372 ? -27.254 9.952 -8.843 1.00 90.06 372 PHE A CA 1
ATOM 3096 C C . PHE A 1 372 ? -28.469 10.175 -9.756 1.00 90.06 372 PHE A C 1
ATOM 3098 O O . PHE A 1 372 ? -28.534 9.597 -10.837 1.00 90.06 372 PHE A O 1
ATOM 3105 N N . PRO A 1 373 ? -29.422 11.051 -9.393 1.00 88.31 373 PRO A N 1
ATOM 3106 C CA . PRO A 1 373 ? -30.555 11.358 -10.258 1.00 88.31 373 PRO A CA 1
ATOM 3107 C C . PRO A 1 373 ? -30.133 12.180 -11.487 1.00 88.31 373 PRO A C 1
ATOM 3109 O O . PRO A 1 373 ? -29.412 13.174 -11.373 1.00 88.31 373 PRO A O 1
ATOM 3112 N N . ILE A 1 374 ? -30.624 11.803 -12.668 1.00 86.75 374 ILE A N 1
ATOM 3113 C CA . ILE A 1 374 ? -30.351 12.519 -13.925 1.00 86.75 374 ILE A CA 1
ATOM 3114 C C . ILE A 1 374 ? -30.955 13.929 -13.869 1.00 86.75 374 ILE A C 1
ATOM 3116 O O . ILE A 1 374 ? -32.111 14.107 -13.483 1.00 86.75 374 ILE A O 1
ATOM 3120 N N . GLY A 1 375 ? -30.176 14.933 -14.284 1.00 84.50 375 GLY A N 1
ATOM 3121 C CA . GLY A 1 375 ? -30.581 16.345 -14.265 1.00 84.50 375 GLY A CA 1
ATOM 3122 C C . GLY A 1 375 ? -30.451 17.021 -12.896 1.00 84.50 375 GLY A C 1
ATOM 3123 O O . GLY A 1 375 ? -30.986 18.112 -12.708 1.00 84.50 375 GLY A O 1
ATOM 3124 N N . SER A 1 376 ? -29.772 16.382 -11.940 1.00 86.81 376 SER A N 1
ATOM 3125 C CA . SER A 1 376 ? -29.451 16.975 -10.641 1.00 86.81 376 SER A CA 1
ATOM 3126 C C . SER A 1 376 ? -28.055 17.599 -10.623 1.00 86.81 376 SER A C 1
ATOM 3128 O O . SER A 1 376 ? -27.161 17.171 -11.350 1.00 86.81 376 SER A O 1
ATOM 3130 N N . ASN A 1 377 ? -27.869 18.603 -9.763 1.00 90.19 377 ASN A N 1
ATOM 3131 C CA . ASN A 1 377 ? -26.560 19.184 -9.481 1.00 90.19 377 ASN A CA 1
ATOM 3132 C C . ASN A 1 377 ? -25.995 18.537 -8.217 1.00 90.19 377 ASN A C 1
ATOM 3134 O O . ASN A 1 377 ? -26.640 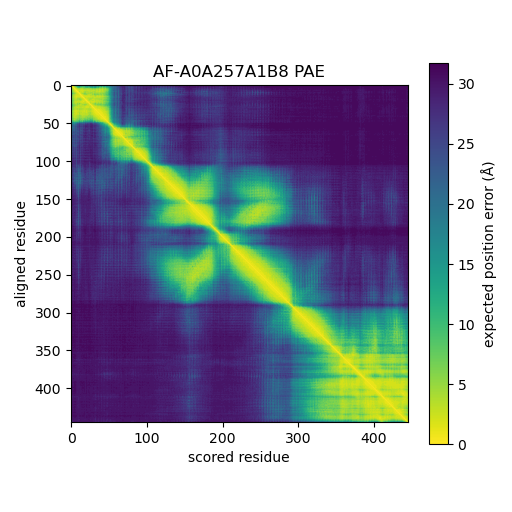18.564 -7.166 1.00 90.19 377 ASN A O 1
ATOM 3138 N N . ILE A 1 378 ? -24.791 17.981 -8.317 1.00 90.62 378 ILE A N 1
ATOM 3139 C CA . ILE A 1 378 ? -24.121 17.284 -7.219 1.00 90.62 378 ILE A CA 1
ATOM 3140 C C . ILE A 1 378 ? -22.986 18.172 -6.720 1.00 90.62 378 ILE A C 1
ATOM 3142 O O . ILE A 1 378 ? -22.141 18.601 -7.500 1.00 90.62 378 ILE A O 1
ATOM 3146 N N . LEU A 1 379 ? -22.963 18.436 -5.414 1.00 91.62 379 LEU A N 1
ATOM 3147 C CA . LEU A 1 379 ? -21.875 19.153 -4.757 1.00 91.62 379 LEU A CA 1
ATOM 3148 C C . LEU A 1 379 ? -21.119 18.193 -3.841 1.00 91.62 379 LEU A C 1
ATOM 3150 O O . LEU A 1 379 ? -21.689 17.660 -2.889 1.00 91.62 379 LEU A O 1
ATOM 3154 N N . VAL A 1 380 ? -19.828 18.007 -4.105 1.00 90.12 380 VAL A N 1
ATOM 3155 C CA . VAL A 1 380 ? -18.947 17.197 -3.258 1.00 90.12 380 VAL A CA 1
ATOM 3156 C C . VAL A 1 380 ? -18.202 18.123 -2.296 1.00 90.12 380 VAL A C 1
ATOM 3158 O O . VAL A 1 380 ? -17.378 18.938 -2.705 1.00 90.12 380 VAL A O 1
ATOM 3161 N N . TYR A 1 381 ? -18.489 18.011 -0.998 1.00 91.44 381 TYR A N 1
ATOM 3162 C CA . TYR A 1 381 ? -17.902 18.850 0.053 1.00 91.44 381 TYR A CA 1
ATOM 3163 C C . TYR A 1 381 ? -17.279 18.008 1.177 1.00 91.44 381 TYR A C 1
ATOM 3165 O O . TYR A 1 381 ? -17.663 16.867 1.401 1.00 91.44 381 TYR A O 1
ATOM 3173 N N . GLY A 1 382 ? -16.302 18.576 1.888 1.00 90.88 382 GLY A N 1
ATOM 3174 C CA . GLY A 1 382 ? -15.589 17.920 2.990 1.00 90.88 382 GLY A CA 1
ATOM 3175 C C . GLY A 1 382 ? -14.269 18.621 3.353 1.00 90.88 382 GLY A C 1
ATOM 3176 O O . GLY A 1 382 ? -13.933 19.645 2.750 1.00 90.88 382 GLY A O 1
ATOM 3177 N N . PRO A 1 383 ? -13.502 18.096 4.313 1.00 90.19 383 PRO A N 1
ATOM 3178 C CA . PRO A 1 383 ? -12.206 18.657 4.685 1.00 90.19 383 PRO A CA 1
ATOM 3179 C C . PRO A 1 383 ? -11.124 18.387 3.618 1.00 90.19 383 PRO A C 1
ATOM 3181 O O . PRO A 1 383 ? -11.282 17.475 2.796 1.00 90.19 383 PRO A O 1
ATOM 3184 N N . PRO A 1 384 ? -10.026 19.167 3.600 1.00 83.31 384 PRO A N 1
ATOM 3185 C CA . PRO A 1 384 ? -8.871 18.880 2.746 1.00 83.31 384 PRO A CA 1
ATOM 3186 C C . PRO A 1 384 ? -8.297 17.488 3.053 1.00 83.31 384 PRO A C 1
ATOM 3188 O O . PRO A 1 384 ? -8.524 16.948 4.134 1.00 83.31 384 PRO A O 1
ATOM 3191 N N . TYR A 1 385 ? -7.579 16.897 2.094 1.00 77.69 385 TYR A N 1
ATOM 3192 C CA . TYR A 1 385 ? -7.014 15.536 2.174 1.00 77.69 385 TYR A CA 1
ATOM 3193 C C . TYR A 1 385 ? -8.036 14.388 2.259 1.00 77.69 385 TYR A C 1
ATOM 3195 O O . TYR A 1 385 ? -7.653 13.232 2.423 1.00 77.69 385 TYR A O 1
ATOM 3203 N N . SER A 1 386 ? -9.329 14.668 2.062 1.00 83.50 386 SER A N 1
ATOM 3204 C CA . SER A 1 386 ? -10.375 13.631 1.996 1.00 83.50 386 SER A CA 1
ATOM 3205 C C . SER A 1 386 ? -10.460 12.922 0.638 1.00 83.50 386 SER A C 1
ATOM 3207 O O . SER A 1 386 ? -11.339 12.084 0.459 1.00 83.50 386 SER A O 1
ATOM 3209 N N . LYS A 1 387 ? -9.580 13.265 -0.317 1.00 85.38 387 LYS A N 1
ATOM 3210 C CA . LYS A 1 387 ? -9.529 12.696 -1.676 1.00 85.38 387 LYS A CA 1
ATOM 3211 C C . LYS A 1 387 ? -10.882 12.745 -2.399 1.00 85.38 387 LYS A C 1
ATOM 3213 O O . LYS A 1 387 ? -11.336 11.754 -2.968 1.00 85.38 387 LYS A O 1
ATOM 3218 N N . LYS A 1 388 ? -11.559 13.894 -2.351 1.00 90.38 388 LYS A N 1
ATOM 3219 C CA . LYS A 1 388 ? -12.878 14.080 -2.988 1.00 90.38 388 LYS A CA 1
ATOM 3220 C C . LYS A 1 388 ? -12.795 13.949 -4.503 1.00 90.38 388 LYS A C 1
ATOM 3222 O O . LYS A 1 388 ? -13.739 13.499 -5.138 1.00 90.38 388 LYS A O 1
ATOM 3227 N N . GLU A 1 389 ? -11.652 14.329 -5.044 1.00 88.56 389 GLU A N 1
ATOM 3228 C CA . GLU A 1 389 ? -11.281 14.277 -6.447 1.00 88.56 389 GLU A CA 1
ATOM 3229 C C . GLU A 1 389 ? -11.413 12.841 -6.973 1.00 88.56 389 GLU A C 1
ATOM 3231 O O . GLU A 1 389 ? -11.982 12.622 -8.034 1.00 88.56 389 GLU A O 1
ATOM 3236 N N . VAL A 1 390 ? -11.060 11.838 -6.159 1.00 89.38 390 VAL A N 1
ATOM 3237 C CA . VAL A 1 390 ? -11.200 10.412 -6.508 1.00 89.38 390 VAL A CA 1
ATOM 3238 C C . VAL A 1 390 ? -12.655 10.021 -6.781 1.00 89.38 390 VAL A C 1
ATOM 3240 O O . VAL A 1 390 ? -12.916 9.202 -7.663 1.00 89.38 390 VAL A O 1
ATOM 3243 N N . LEU A 1 391 ? -13.621 10.611 -6.066 1.00 89.12 391 LEU A N 1
ATOM 3244 C CA . LEU A 1 391 ? -15.041 10.376 -6.340 1.00 89.12 391 LEU A CA 1
ATOM 3245 C C . LEU A 1 391 ? -15.440 10.947 -7.708 1.00 89.12 391 LEU A C 1
ATOM 3247 O O . LEU A 1 391 ? -16.193 10.310 -8.443 1.00 89.12 391 LEU A O 1
ATOM 3251 N N . VAL A 1 392 ? -14.914 12.123 -8.053 1.00 90.75 392 VAL A N 1
ATOM 3252 C CA . VAL A 1 392 ? -15.145 12.773 -9.350 1.00 90.75 392 VAL A CA 1
ATOM 3253 C C . VAL A 1 392 ? -14.507 11.955 -10.477 1.00 90.75 392 VAL A C 1
ATOM 3255 O O . VAL A 1 392 ? -15.165 11.687 -11.480 1.00 90.75 392 VAL A O 1
ATOM 3258 N N . TYR A 1 393 ? -13.276 11.473 -10.283 1.00 92.12 393 TYR A N 1
ATOM 3259 C CA . TYR A 1 393 ? -12.569 10.622 -11.246 1.00 92.12 393 TYR A CA 1
ATOM 3260 C C . TYR A 1 393 ? -13.293 9.305 -11.490 1.00 92.12 393 TYR A C 1
ATOM 3262 O O . TYR A 1 393 ? -13.473 8.914 -12.639 1.00 92.12 393 TYR A O 1
ATOM 3270 N N . SER A 1 394 ? -13.768 8.647 -10.430 1.00 90.81 394 SER A N 1
ATOM 3271 C CA . SER A 1 394 ? -14.546 7.408 -10.541 1.00 90.81 394 SER A CA 1
ATOM 3272 C C . SER A 1 394 ? -15.848 7.620 -11.320 1.00 90.81 394 SER A C 1
ATOM 3274 O O . SER A 1 394 ? -16.173 6.834 -12.210 1.00 90.81 394 SER A O 1
ATOM 3276 N N . PHE A 1 395 ? -16.552 8.726 -11.056 1.00 91.25 395 PHE A N 1
ATOM 3277 C CA . PHE A 1 395 ? -17.776 9.065 -11.777 1.00 91.25 395 PHE A CA 1
ATOM 3278 C C . PHE A 1 395 ? -17.525 9.323 -13.268 1.00 91.25 395 PHE A C 1
ATOM 3280 O O . PHE A 1 395 ? -18.249 8.810 -14.120 1.00 91.25 395 PHE A O 1
ATOM 3287 N N . ILE A 1 396 ? -16.479 10.083 -13.596 1.00 92.00 396 ILE A N 1
ATOM 3288 C CA . ILE A 1 396 ? -16.130 10.385 -14.988 1.00 92.00 396 ILE A CA 1
ATOM 3289 C C . ILE A 1 396 ? -15.609 9.141 -15.704 1.00 92.00 396 ILE A C 1
ATOM 3291 O O . ILE A 1 396 ? -15.995 8.903 -16.843 1.00 92.00 396 ILE A O 1
ATOM 3295 N N . ALA A 1 397 ? -14.806 8.306 -15.044 1.00 90.94 397 ALA A N 1
ATOM 3296 C CA . ALA A 1 397 ? -14.350 7.040 -15.606 1.00 90.94 397 ALA A CA 1
ATOM 3297 C C . ALA A 1 397 ? -15.526 6.111 -15.946 1.00 90.94 397 ALA A C 1
ATOM 3299 O O . ALA A 1 397 ? -15.538 5.508 -17.017 1.00 90.94 397 ALA A O 1
ATOM 3300 N N . GLU A 1 398 ? -16.536 6.032 -15.075 1.00 89.25 398 GLU A N 1
ATOM 3301 C CA . GLU A 1 398 ? -17.762 5.270 -15.334 1.00 89.25 398 GLU A CA 1
ATOM 3302 C C . GLU A 1 398 ? -18.559 5.847 -16.514 1.00 89.25 398 GLU A C 1
ATOM 3304 O O . GLU A 1 398 ? -19.037 5.096 -17.361 1.00 89.25 398 GLU A O 1
ATOM 3309 N N . GLY A 1 399 ? -18.665 7.177 -16.615 1.00 88.25 399 GLY A N 1
ATOM 3310 C CA . GLY A 1 399 ? -19.291 7.840 -17.761 1.00 88.25 399 GLY A CA 1
ATOM 3311 C C . GLY A 1 399 ? -18.559 7.564 -19.078 1.00 88.25 399 GLY A C 1
ATOM 3312 O O . GLY A 1 399 ? -19.191 7.219 -20.076 1.00 88.25 399 GLY A O 1
ATOM 3313 N N . LEU A 1 400 ? -17.226 7.639 -19.069 1.00 89.38 400 LEU A N 1
ATOM 3314 C CA . LEU A 1 400 ? -16.391 7.412 -20.250 1.00 89.38 400 LEU A CA 1
ATOM 3315 C C . LEU A 1 400 ? -16.416 5.959 -20.717 1.00 89.38 400 LEU A C 1
ATOM 3317 O O . LEU A 1 400 ? -16.539 5.732 -21.917 1.00 89.38 400 LEU A O 1
ATOM 3321 N N . ARG A 1 401 ? -16.402 4.983 -19.797 1.00 85.69 401 ARG A N 1
ATOM 3322 C CA . ARG A 1 401 ? -16.608 3.558 -20.132 1.00 85.69 401 ARG A CA 1
ATOM 3323 C C . ARG A 1 401 ? -17.918 3.320 -20.872 1.00 85.69 401 ARG A C 1
ATOM 3325 O O . ARG A 1 401 ? -17.999 2.443 -21.722 1.00 85.69 401 ARG A O 1
ATOM 3332 N N . LYS A 1 402 ? -18.931 4.130 -20.568 1.00 84.31 402 LYS A N 1
ATOM 3333 C CA . LYS A 1 402 ? -20.235 4.083 -21.225 1.00 84.31 402 LYS A CA 1
ATOM 3334 C C . LYS A 1 402 ? -20.306 4.898 -22.519 1.00 84.31 402 LYS A C 1
ATOM 3336 O O . LYS A 1 402 ? -21.360 4.972 -23.136 1.00 84.31 402 LYS A O 1
ATOM 3341 N N . GLY A 1 403 ? -19.214 5.539 -22.931 1.00 82.56 403 GLY A N 1
ATOM 3342 C CA . GLY A 1 403 ? -19.181 6.415 -24.103 1.00 82.56 403 GLY A CA 1
ATOM 3343 C C . GLY A 1 403 ? -19.912 7.745 -23.904 1.00 82.56 403 GLY A C 1
ATOM 3344 O O . GLY A 1 403 ? -20.231 8.421 -24.882 1.00 82.56 403 GLY A O 1
ATOM 3345 N N . VAL A 1 404 ? -20.197 8.141 -22.659 1.00 86.88 404 VAL A N 1
ATOM 3346 C CA . VAL A 1 404 ? -20.809 9.439 -22.359 1.00 86.88 404 VAL A CA 1
ATOM 3347 C C . VAL A 1 404 ? -19.715 10.508 -22.366 1.00 86.88 404 VAL A C 1
ATOM 3349 O O . VAL A 1 404 ? -18.736 10.371 -21.628 1.00 86.88 404 VAL A O 1
ATOM 3352 N N . PRO A 1 405 ? -19.854 11.581 -23.165 1.00 89.69 405 PRO A N 1
ATOM 3353 C CA . PRO A 1 405 ? -18.847 12.625 -23.205 1.00 89.69 405 PRO A CA 1
ATOM 3354 C C . PRO A 1 405 ? -18.814 13.421 -21.894 1.00 89.69 405 PRO A C 1
ATOM 3356 O O . PRO A 1 405 ? -19.858 13.746 -21.322 1.00 89.69 405 PRO A O 1
ATOM 3359 N N . ALA A 1 406 ? -17.613 13.775 -21.446 1.00 92.12 406 ALA A N 1
ATOM 3360 C CA . ALA A 1 406 ? -17.362 14.528 -20.225 1.00 92.12 406 ALA A CA 1
ATOM 3361 C C . ALA A 1 406 ? -16.658 15.856 -20.529 1.00 92.12 406 ALA A C 1
ATOM 3363 O O . ALA A 1 406 ? -15.816 15.948 -21.425 1.00 92.12 406 ALA A O 1
ATOM 3364 N N . ILE A 1 407 ? -16.997 16.888 -19.754 1.00 93.81 407 ILE A N 1
ATOM 3365 C CA . ILE A 1 407 ? -16.354 18.201 -19.822 1.00 93.81 407 ILE A CA 1
ATOM 3366 C C . ILE A 1 407 ? -15.704 18.486 -18.473 1.00 93.81 407 ILE A C 1
ATOM 3368 O O . ILE A 1 407 ? -16.385 18.538 -17.450 1.00 93.81 407 ILE A O 1
ATOM 3372 N N . TRP A 1 408 ? -14.397 18.705 -18.493 1.00 92.44 408 TRP A N 1
ATOM 3373 C CA . TRP A 1 408 ? -13.626 19.189 -17.361 1.0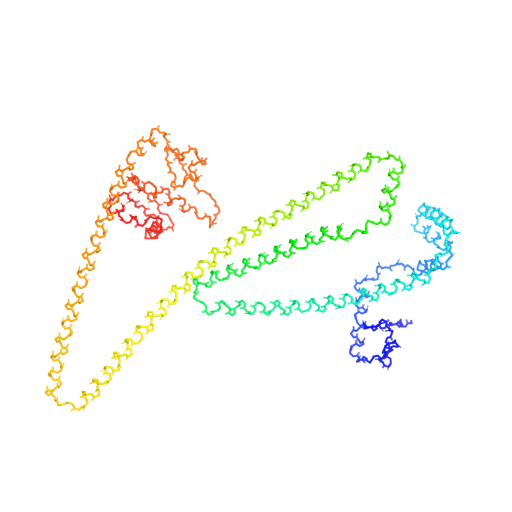0 92.44 408 TRP A CA 1
ATOM 3374 C C . TRP A 1 408 ? -13.557 20.708 -17.398 1.00 92.44 408 TRP A C 1
ATOM 3376 O O . TRP A 1 408 ? -13.142 21.281 -18.401 1.00 92.44 408 TRP A O 1
ATOM 3386 N N . VAL A 1 409 ? -13.937 21.360 -16.303 1.00 93.75 409 VAL A N 1
ATOM 3387 C CA . VAL A 1 409 ? -13.714 22.796 -16.107 1.00 93.75 409 VAL A CA 1
ATOM 3388 C C . VAL A 1 409 ? -12.685 22.936 -15.001 1.00 93.75 409 VAL A C 1
ATOM 3390 O O . VAL A 1 409 ? -12.993 22.665 -13.842 1.00 93.75 409 VAL A O 1
ATOM 3393 N N . LEU A 1 410 ? -11.461 23.290 -15.377 1.00 92.88 410 LEU A N 1
ATOM 3394 C CA . LEU A 1 410 ? -10.316 23.299 -14.475 1.00 92.88 410 LEU A CA 1
ATOM 3395 C C . LEU A 1 410 ? -10.049 24.719 -13.994 1.00 92.88 410 LEU A C 1
ATOM 3397 O O . LEU A 1 410 ? -9.936 25.638 -14.803 1.00 92.88 410 LEU A O 1
ATOM 3401 N N . THR A 1 411 ? -9.969 24.899 -12.677 1.00 90.94 411 THR A N 1
ATOM 3402 C CA . THR A 1 411 ? -9.770 26.218 -12.048 1.00 90.94 411 THR A CA 1
ATOM 3403 C C . THR A 1 411 ? -8.510 26.315 -11.202 1.00 90.94 411 THR A C 1
ATOM 3405 O O . THR A 1 411 ? -8.101 27.414 -10.846 1.00 90.94 411 THR A O 1
ATOM 3408 N N . ASP A 1 412 ? -7.931 25.179 -10.835 1.00 87.56 412 ASP A N 1
ATOM 3409 C CA . ASP A 1 412 ? -6.880 25.036 -9.827 1.00 87.56 412 ASP A CA 1
ATOM 3410 C C . ASP A 1 412 ? -5.748 24.091 -10.258 1.00 87.56 412 ASP A C 1
ATOM 3412 O O . ASP A 1 412 ? -4.680 24.104 -9.647 1.00 87.56 412 ASP A O 1
ATOM 3416 N N . VAL A 1 413 ? -5.966 23.299 -11.310 1.00 88.31 413 VAL A N 1
ATOM 3417 C CA . VAL A 1 413 ? -5.032 22.294 -11.833 1.00 88.31 413 VAL A CA 1
ATOM 3418 C C . VAL A 1 413 ? -4.921 22.395 -13.352 1.00 88.31 413 VAL A C 1
ATOM 3420 O O . VAL A 1 413 ? -5.848 22.846 -14.024 1.00 88.31 413 VAL A O 1
ATOM 3423 N N . THR A 1 414 ? -3.788 21.961 -13.905 1.00 90.94 414 THR A N 1
ATOM 3424 C CA . THR A 1 414 ? -3.559 21.952 -15.355 1.00 90.94 414 THR A CA 1
ATOM 3425 C C . THR A 1 414 ? -4.150 20.702 -16.010 1.00 90.94 414 THR A C 1
ATOM 3427 O O . THR A 1 414 ? -4.406 19.681 -15.364 1.00 90.94 414 THR A O 1
ATOM 3430 N N . VAL A 1 415 ? -4.337 20.768 -17.331 1.00 89.69 415 VAL A N 1
ATOM 3431 C CA . VAL A 1 415 ? -4.841 19.643 -18.137 1.00 89.69 415 VAL A CA 1
ATOM 3432 C C . VAL A 1 415 ? -3.930 18.415 -18.036 1.00 89.69 415 VAL A C 1
ATOM 3434 O O . VAL A 1 415 ? -4.426 17.294 -17.936 1.00 89.69 415 VAL A O 1
ATOM 3437 N N . ASP A 1 416 ? -2.609 18.611 -18.032 1.00 90.06 416 ASP A N 1
ATOM 3438 C CA . ASP A 1 416 ? -1.652 17.501 -17.980 1.00 90.06 416 ASP A CA 1
ATOM 3439 C C . ASP A 1 416 ? -1.716 16.752 -16.642 1.00 90.06 416 ASP A C 1
ATOM 3441 O O . ASP A 1 416 ? -1.728 15.523 -16.639 1.00 90.06 416 ASP A O 1
ATOM 3445 N N . THR A 1 417 ? -1.872 17.464 -15.519 1.00 89.56 417 THR A N 1
ATOM 3446 C CA . THR A 1 417 ? -2.034 16.835 -14.198 1.00 89.56 417 THR A CA 1
ATOM 3447 C C . THR A 1 417 ? -3.302 15.986 -14.127 1.00 89.56 417 THR A C 1
ATOM 3449 O O . THR A 1 417 ? -3.250 14.842 -13.685 1.00 89.56 417 THR A O 1
ATOM 3452 N N . ILE A 1 418 ? -4.435 16.489 -14.633 1.00 90.56 418 ILE A N 1
ATOM 3453 C CA . ILE A 1 418 ? -5.676 15.699 -14.693 1.00 90.56 418 ILE A CA 1
ATOM 3454 C C . ILE A 1 418 ? -5.513 14.471 -15.590 1.00 90.56 418 ILE A C 1
ATOM 3456 O O . ILE A 1 418 ? -6.061 13.415 -15.276 1.00 90.56 418 ILE A O 1
ATOM 3460 N N . ARG A 1 419 ? -4.759 14.576 -16.691 1.00 89.75 419 ARG A N 1
ATOM 3461 C CA . ARG A 1 419 ? -4.494 13.433 -17.573 1.00 89.75 419 ARG A CA 1
ATOM 3462 C C . ARG A 1 419 ? -3.709 12.340 -16.842 1.00 89.75 419 ARG A C 1
ATOM 3464 O O . ARG A 1 419 ? -4.118 11.184 -16.912 1.00 89.75 419 ARG A O 1
ATOM 3471 N N . GLU A 1 420 ? -2.651 12.702 -16.117 1.00 89.56 420 GLU A N 1
ATOM 3472 C CA . GLU A 1 420 ? -1.851 11.763 -15.314 1.00 89.56 420 GLU A CA 1
ATOM 3473 C C . GLU A 1 420 ? -2.684 11.102 -14.202 1.00 89.56 420 GLU A C 1
ATOM 3475 O O . GLU A 1 420 ? -2.641 9.884 -14.015 1.00 89.56 420 GLU A O 1
ATOM 3480 N N . GLU A 1 421 ? -3.497 11.883 -13.486 1.00 89.94 421 GLU A N 1
ATOM 3481 C CA . GLU A 1 421 ? -4.351 11.366 -12.412 1.00 89.94 421 GLU A CA 1
ATOM 3482 C C . GLU A 1 421 ? -5.465 10.450 -12.939 1.00 89.94 421 GLU A C 1
ATOM 3484 O O . GLU A 1 421 ? -5.745 9.399 -12.352 1.00 89.94 421 GLU A O 1
ATOM 3489 N N . MET A 1 422 ? -6.076 10.800 -14.074 1.00 90.19 422 MET A N 1
ATOM 3490 C CA . MET A 1 422 ? -7.089 9.966 -14.719 1.00 90.19 422 MET A CA 1
ATOM 3491 C C . MET A 1 422 ? -6.502 8.687 -15.312 1.00 90.19 422 MET A C 1
ATOM 3493 O O . MET A 1 422 ? -7.184 7.665 -15.283 1.00 90.19 422 MET A O 1
ATOM 3497 N N . GLU A 1 423 ? -5.257 8.692 -15.794 1.00 88.56 423 GLU A N 1
ATOM 3498 C CA . GLU A 1 423 ? -4.584 7.488 -16.298 1.00 88.56 423 GLU A CA 1
ATOM 3499 C C . GLU A 1 423 ? -4.384 6.436 -15.192 1.00 88.56 423 GLU A C 1
ATOM 3501 O O . GLU A 1 423 ? -4.509 5.236 -15.445 1.00 88.56 423 GLU A O 1
ATOM 3506 N N . TYR A 1 424 ? -4.185 6.867 -13.939 1.00 86.25 424 TYR A N 1
ATOM 3507 C CA . TYR A 1 424 ? -4.137 5.960 -12.787 1.00 86.25 424 TYR A CA 1
ATOM 3508 C C . TYR A 1 424 ? -5.485 5.269 -12.514 1.00 86.25 424 TYR A C 1
ATOM 3510 O O . TYR A 1 424 ? -5.525 4.100 -12.124 1.00 86.25 424 TYR A O 1
ATOM 3518 N N . VAL A 1 425 ? -6.600 5.979 -12.712 1.00 87.12 425 VAL A N 1
ATOM 3519 C CA . VAL A 1 425 ? -7.961 5.456 -12.477 1.00 87.12 425 VAL A CA 1
ATOM 3520 C C . VAL A 1 425 ? -8.466 4.644 -13.673 1.00 87.12 425 VAL A C 1
ATOM 3522 O O . VAL A 1 425 ? -9.117 3.609 -13.511 1.00 87.12 425 VAL A O 1
ATOM 3525 N N . LEU A 1 426 ? -8.162 5.111 -14.880 1.00 86.69 426 LEU A N 1
ATOM 3526 C CA . LEU A 1 426 ? -8.569 4.532 -16.148 1.00 86.69 426 LEU A CA 1
ATOM 3527 C C . LEU A 1 426 ? -7.365 4.539 -17.108 1.00 86.69 426 LEU A C 1
ATOM 3529 O O . LEU A 1 426 ? -7.163 5.512 -17.828 1.00 86.69 426 LEU A O 1
ATOM 3533 N N . PRO A 1 427 ? -6.603 3.434 -17.204 1.00 85.75 427 PRO A N 1
ATOM 3534 C CA . PRO A 1 427 ? -5.434 3.354 -18.091 1.00 85.75 427 PRO A CA 1
ATOM 3535 C C . PRO A 1 427 ? -5.751 3.567 -19.580 1.00 85.75 427 PRO A C 1
ATOM 3537 O O . PRO A 1 427 ? -4.865 3.830 -20.386 1.00 85.75 427 PRO A O 1
ATOM 3540 N N . THR A 1 428 ? -7.023 3.431 -19.964 1.00 86.25 428 THR A N 1
ATOM 3541 C CA . THR A 1 428 ? -7.530 3.673 -21.320 1.00 86.25 428 THR A CA 1
ATOM 3542 C C . THR A 1 428 ? -7.976 5.125 -21.561 1.00 86.25 428 THR A C 1
ATOM 3544 O O . THR A 1 428 ? -8.534 5.438 -22.612 1.00 86.25 428 THR A O 1
ATOM 3547 N N . TYR A 1 429 ? -7.746 6.036 -20.609 1.00 88.19 429 TYR A N 1
ATOM 3548 C CA . TYR A 1 429 ? -8.159 7.441 -20.684 1.00 88.19 429 TYR A CA 1
ATOM 3549 C C . TYR A 1 429 ? -7.640 8.197 -21.927 1.00 88.19 429 TYR A C 1
ATOM 3551 O O . TYR A 1 429 ? -8.451 8.855 -22.590 1.00 88.19 429 TYR A O 1
ATOM 3559 N N . PRO A 1 430 ? -6.362 8.057 -22.348 1.00 86.75 430 PRO A N 1
ATOM 3560 C CA . PRO A 1 430 ? -5.865 8.726 -23.555 1.00 86.75 430 PRO A CA 1
ATOM 3561 C C . PRO A 1 430 ? -6.600 8.312 -24.840 1.00 86.75 430 PRO A C 1
ATOM 3563 O O . PRO A 1 430 ? -6.682 9.084 -25.798 1.00 86.75 430 PRO A O 1
ATOM 3566 N N . GLN A 1 431 ? -7.145 7.092 -24.896 1.00 84.62 431 GLN A N 1
ATOM 3567 C CA . GLN A 1 431 ? -7.943 6.622 -26.028 1.00 84.62 431 GLN A CA 1
ATOM 3568 C C . GLN A 1 431 ? -9.287 7.358 -26.095 1.00 84.62 431 GLN A C 1
ATOM 3570 O O . GLN A 1 431 ? -9.680 7.782 -27.182 1.00 84.62 431 GLN A O 1
ATOM 3575 N N . TYR A 1 432 ? -9.953 7.576 -24.956 1.00 85.50 432 TYR A N 1
ATOM 3576 C CA . TYR A 1 432 ? -11.211 8.331 -24.890 1.00 85.50 432 TYR A CA 1
ATOM 3577 C C . TYR A 1 432 ? -11.028 9.801 -25.294 1.00 85.50 432 TYR A C 1
ATOM 3579 O O . TYR A 1 432 ? -11.881 10.369 -25.980 1.00 85.50 432 TYR A O 1
ATOM 3587 N N . GLU A 1 433 ? -9.885 10.401 -24.951 1.00 86.38 433 GLU A N 1
ATOM 3588 C CA . GLU A 1 433 ? -9.513 11.744 -25.411 1.00 86.38 433 GLU A CA 1
ATOM 3589 C C . GLU A 1 433 ? -9.331 11.784 -26.939 1.00 86.38 433 GLU A C 1
ATOM 3591 O O . GLU A 1 433 ? -9.914 12.635 -27.612 1.00 86.38 433 GLU A O 1
ATOM 3596 N N . LYS A 1 434 ? -8.617 10.807 -27.523 1.00 85.50 434 LYS A N 1
ATOM 3597 C CA . LYS A 1 434 ? -8.465 10.675 -28.988 1.00 85.50 434 LYS A CA 1
ATOM 3598 C C . LYS A 1 434 ? -9.797 10.435 -29.711 1.00 85.50 434 LYS A C 1
ATOM 3600 O O . LYS A 1 434 ? -9.931 10.818 -30.872 1.00 85.50 434 LYS A O 1
ATOM 3605 N N . MET A 1 435 ? -10.764 9.798 -29.050 1.00 82.00 435 MET A N 1
ATOM 3606 C CA . MET A 1 435 ? -12.124 9.589 -29.565 1.00 82.00 435 MET A CA 1
ATOM 3607 C C . MET A 1 435 ? -13.008 10.843 -29.465 1.00 82.00 435 MET A C 1
ATOM 3609 O O . MET A 1 435 ? -14.110 10.842 -30.008 1.00 82.00 435 MET A O 1
ATOM 3613 N N . GLY A 1 436 ? -12.539 11.914 -28.815 1.00 86.12 436 GLY A N 1
ATOM 3614 C CA . GLY A 1 436 ? -13.287 13.162 -28.658 1.00 86.12 436 GLY A CA 1
ATOM 3615 C C . GLY A 1 436 ? -14.394 13.095 -27.605 1.00 86.12 436 GLY A C 1
ATOM 3616 O O . GLY A 1 436 ? -15.336 13.877 -27.668 1.00 86.12 436 GLY A O 1
ATOM 3617 N N . LEU A 1 437 ? -14.310 12.161 -26.651 1.00 87.69 437 LEU A N 1
ATOM 3618 C CA . LEU A 1 437 ? -15.283 12.035 -25.560 1.00 87.69 437 LEU A CA 1
ATOM 3619 C C . LEU A 1 437 ? -14.942 12.921 -24.357 1.00 87.69 437 LEU A C 1
ATOM 3621 O O . LEU A 1 437 ? -15.796 13.153 -23.509 1.00 87.69 437 LEU A O 1
ATOM 3625 N N . VAL A 1 438 ? -13.719 13.439 -24.276 1.00 92.06 438 VAL A N 1
ATOM 3626 C CA . VAL A 1 438 ? -13.282 14.321 -23.191 1.00 92.06 438 VAL A CA 1
ATOM 3627 C C . VAL A 1 438 ? -12.974 15.702 -23.748 1.00 92.06 438 VAL A C 1
ATOM 3629 O O . VAL A 1 438 ? -12.203 15.835 -24.696 1.00 92.06 438 VAL A O 1
ATOM 3632 N N . TYR A 1 439 ? -13.541 16.730 -23.122 1.00 92.56 439 TYR A N 1
ATOM 3633 C CA . TYR A 1 439 ? -13.252 18.127 -23.424 1.00 92.56 439 TYR A CA 1
ATOM 3634 C C . TYR A 1 439 ? -12.735 18.842 -22.182 1.00 92.56 439 TYR A C 1
ATOM 3636 O O . TYR A 1 439 ? -13.277 18.671 -21.092 1.00 92.56 439 TYR A O 1
ATOM 3644 N N . TYR A 1 440 ? -11.722 19.685 -22.361 1.00 92.44 440 TYR A N 1
ATOM 3645 C CA . TYR A 1 440 ? -11.158 20.499 -21.291 1.00 92.44 440 TYR A CA 1
ATOM 3646 C C . TYR A 1 440 ? -11.472 21.971 -21.528 1.00 92.44 440 TYR A C 1
ATOM 3648 O O . TYR A 1 440 ? -11.287 22.496 -22.626 1.00 92.44 440 TYR A O 1
ATOM 3656 N N . ILE A 1 441 ? -11.932 22.629 -20.474 1.00 92.81 441 ILE A N 1
ATOM 3657 C CA . ILE A 1 441 ? -12.030 24.075 -20.355 1.00 92.81 441 ILE A CA 1
ATOM 3658 C C . ILE A 1 441 ? -11.006 24.461 -19.297 1.00 92.81 441 ILE A C 1
ATOM 3660 O O . ILE A 1 441 ? -11.248 24.308 -18.099 1.00 92.81 441 ILE A O 1
ATOM 3664 N N . ASP A 1 442 ? -9.844 24.902 -19.763 1.00 90.62 442 ASP A N 1
ATOM 3665 C CA . ASP A 1 442 ? -8.787 25.403 -18.895 1.00 90.62 442 ASP A CA 1
ATOM 3666 C C . ASP A 1 442 ? -9.085 26.865 -18.542 1.00 90.62 442 ASP A C 1
ATOM 3668 O O . ASP A 1 442 ? -9.091 27.735 -19.415 1.00 90.62 442 ASP A O 1
ATOM 3672 N N . ALA A 1 443 ? -9.413 27.112 -17.275 1.00 87.62 443 ALA A N 1
ATOM 3673 C CA . ALA A 1 443 ? -9.569 28.449 -16.710 1.00 87.62 443 ALA A CA 1
ATOM 3674 C C . ALA A 1 443 ? -8.445 28.790 -15.712 1.00 87.62 443 ALA A C 1
ATOM 3676 O O . ALA A 1 443 ? -8.525 29.824 -15.046 1.00 87.62 443 ALA A O 1
ATOM 3677 N N . TYR A 1 444 ? -7.437 27.921 -15.589 1.00 80.19 444 TYR A N 1
ATOM 3678 C CA . TYR A 1 444 ? -6.306 28.074 -14.681 1.00 80.19 444 TYR A CA 1
ATOM 3679 C C . TYR A 1 444 ? -5.072 28.656 -15.384 1.00 80.19 444 TYR A C 1
ATOM 3681 O O . TYR A 1 444 ? -4.449 29.568 -14.835 1.00 80.19 444 TYR A O 1
ATOM 3689 N N . SER A 1 445 ? -4.731 28.137 -16.571 1.00 65.88 445 SER A N 1
ATOM 3690 C CA . SER A 1 445 ? -3.482 28.448 -17.294 1.00 65.88 445 SER A CA 1
ATOM 3691 C C . SER A 1 445 ? -3.532 29.700 -18.171 1.00 65.88 445 SER A C 1
ATOM 3693 O O . SER A 1 445 ? -4.578 29.962 -18.811 1.00 65.88 445 SER A O 1
#

Sequence (445 aa):
MEEKIDVICPQCGGVIDEKTLKCKSCGKKYTREEYEELKNEILLKRWLLGDEASILEEDKEALERWLEGDEEAFLGLMERKGRVEEAKEIEEKVKEAKREVKKEEVNVDKLIEENIKLKSLLDVEFSRREELEKEVEVLKEQIEKLKKEAVENLPEDIKELKRKELELREEIIKLESLKKKKMLENTAGVTGLVVSSKEMEEIKRAIKDGKIKELSEKITELMKELAEKDRIINEFRNELQIKEDEMKKLEEMLKYKEEELVRREEDIIYREKKIEAQMRQLQMMREEIGDMDEIALKRRLEDLQEEIKRKEEELRAKENYLRVKERELEAKMKGLVEQEVELAEEEIKIEIKERKVKTGTRRLDDLLFGGFPIGSNILVYGPPYSKKEVLVYSFIAEGLRKGVPAIWVLTDVTVDTIREEMEYVLPTYPQYEKMGLVYYIDAYS